Protein AF-X6LAT3-F1 (afdb_monomer_lite)

Organism: Reticulomyxa filosa (NCBI:txid46433)

Sequence (632 aa):
MKSYNSQQKDSECIKALQAISVKLNDHQLYLLVEHLLEKAKHRPTVYTYNALSEMSKDMWKRVIITVLKKEENQNKLMNKDSRSNFLKLFSNNVNEQKQKNSKEMELLAFGLFLVNPRIQLNCNDNITLDPLHELILYYYRQATEWGFLNLQSKWDHKNDNNIPYPQCANDKTYQKHYTVVHAAAQLGNLSQFKLVLQNNPHIGINDSYNEHRQTPLHLAVNNQHWDIARYCIEKGAYIDIREGAVNSLILRTPFENIIEYIMKHKKNKNSKEFLDATEIGKWILRQRIMYPIKRIEYAIDYTKNKLINENDITQIIDEEGYETLLEESAAFLLGVNQRYLKEILIRSNLLYWAASRNIICIKDENSRQKSFDRGWCLIPFLIFRIFLLFEICVNLRKEERHFIGLPKGTTFEQVYEKLVRELQVQLTTYWDYVTTEEFKHKCPDLFEDWSCNVVDRLMNLKPWCEVTLVVGHDGHCIYLSLCKTLDSILVRVDNRWMHTVPVNTPHPENELGLIQSYLVAYFNLNSPNLDKNKKWLKEYIKNATKLRDSDSNESMRHLYCSDNKSSFPREGNVLSIVKHWPYRPTQTNAASSYLRSNNVGYRIRLGDVIYTWVKNQEYKSFVFNKTNYNSH

Radius of gyration: 28.11 Å; chains: 1; bounding box: 60×82×74 Å

Foldseek 3Di:
DVVVVVVVVLVVVLVVLQVVLVVDDLVRLLVVLLVLLVCCVVPNDPSSLSSLLPDDLVSLVSNVLVLLVVVVVVCVVVPDDLVVVVVVVPDPPPPDDPPPDDPSLLSNLSSCVSNVRPHDDDPVSPGDPRSVVVSVVSNVVVCVVVPVDDPQVADDDDDDLADDQQPPDDPPVVLVLLVQLLVCLLVLPVVSNVVSCVVCVVDQQARRADPQRDGSLNNNLLNVSLVSNLVSLVSVHDQQAFTHDVPDPDTDTSLLSLLVQLLVCVVPCPDPSNVSSVVSNLSNLLSDAQQDLVLLVSLLVQLQSVQADPVRPGDPDDPVNSVSSLLSSLCRLLVHDSVVLVVLLQVCVVLLVVLVDFQVVVVVPPPDVVVNLQFDPVLSLLSLVLSLLSVVLSVLVNCVQNPPDDFPPDDSVLLNVLSSLLSSQSSRQNVLLVSCVSCLVRPLVSLLSNLLSLLVNLVPDDAQDWHWYFLAAPRFGWIWIWHHHPWKIWTAIWFDADSRDPPPDDDDADPVSAAFGRGQAMDTPPDPCNVVLSVVSSVLSSVSNSCRHPAQQSNLCSVQPDDPPDGHYYDDDDDPLRSPQGYDDRDNGCVSPPGRDDTSVSCSSSDVRSVVVSVVSSCVDVSNVPPPDDDD

pLDDT: mean 72.94, std 18.15, range [27.3, 96.94]

Secondary structure (DSSP, 8-state):
-HHHHHHHHHHHHHHHHHHHHTT--HHHHHHHHHHHHHHHHHS--HHHHHHHHTS-HHHHHHHHHHHHHHHHHHHHHTT--HHHHHHHTTS---S-------HHHHHHHHHHHHH---PPP-GGG---HHHHHHHHHHHHHHHHHTT---TTTT----S--SPPPTT-S--HHHHHHHHHHHHHHHHT-HHHHHHHHHH-TT--TTT---TT---HHHHHHHTT-HHHHHHHHHTT--SS-----TT-SS---HHHHHHHHHHHHTT-TTSHHHHHHHHHHHHHHHT--SPPHHHHHHHHHHHHHHTB-TTSPBP---HHHHHHHHHHHHHHHHT--HHHHHHHHHHHHHHHHHHHS-GGGGTT-TT-HHHHSSPP-HHHHHHHHHHHHHHHHHHHHHHTT--TTPPTT--HHHHHHHHHHHHHHHHHHHHHHHHHHHHHTT-GGGHHHHHHHHHHHHHHSPTTEEEEEE-PPTT---EEEEEE-SSEEEEEEE-S-GGGS-TT------TTSPPPP-EEEEEETT-TTHHHHHHHHHHHHHHHHHGGGS-HHHHHHHHH---TT-PPPB-SPPPGGGGGSPP----S-GGG-------HHHHHHH-HHHHHHHHHHHTTSHHHHT-SS---

Structure (mmCIF, N/CA/C/O backbone):
data_AF-X6LAT3-F1
#
_entry.id   AF-X6LAT3-F1
#
loop_
_atom_site.group_PDB
_atom_site.id
_atom_site.type_symbol
_atom_site.label_atom_id
_atom_site.label_alt_id
_atom_site.label_comp_id
_atom_site.label_asym_id
_atom_site.label_entity_id
_atom_site.label_seq_id
_atom_site.pdbx_PDB_ins_code
_atom_site.Cartn_x
_atom_site.Cartn_y
_atom_site.Cartn_z
_atom_site.occupancy
_atom_site.B_iso_or_equiv
_atom_site.auth_seq_id
_atom_site.auth_comp_id
_atom_site.auth_asym_id
_atom_site.auth_atom_id
_atom_site.pdbx_PDB_model_num
ATOM 1 N N . MET A 1 1 ? -9.234 -16.945 -37.452 1.00 36.19 1 MET A N 1
ATOM 2 C CA . MET A 1 1 ? -10.391 -17.875 -37.408 1.00 36.19 1 MET A CA 1
ATOM 3 C C . MET A 1 1 ? -10.070 -19.277 -36.874 1.00 36.19 1 MET A C 1
ATOM 5 O O . MET A 1 1 ? -10.918 -19.818 -36.184 1.00 36.19 1 MET A O 1
ATOM 9 N N . LYS A 1 2 ? -8.875 -19.866 -37.084 1.00 32.44 2 LYS A N 1
ATOM 10 C CA . LYS A 1 2 ? -8.537 -21.195 -36.512 1.00 32.44 2 LYS A CA 1
ATOM 11 C C . LYS A 1 2 ? -8.309 -21.229 -34.980 1.00 32.44 2 LYS A C 1
ATOM 13 O O . LYS A 1 2 ? -8.589 -22.261 -34.387 1.00 32.44 2 LYS A O 1
ATOM 18 N N . SER A 1 3 ? -7.872 -20.138 -34.329 1.00 37.31 3 SER A N 1
ATOM 19 C CA . SER A 1 3 ? -7.640 -20.114 -32.862 1.00 37.31 3 SER A CA 1
ATOM 20 C C . SER A 1 3 ? -8.900 -19.889 -32.014 1.00 37.31 3 SER A C 1
ATOM 22 O O . SER A 1 3 ? -8.947 -20.314 -30.865 1.00 37.31 3 SER A O 1
ATOM 24 N N . TYR A 1 4 ? -9.940 -19.266 -32.578 1.00 35.09 4 TYR A N 1
ATOM 25 C CA . TYR A 1 4 ? -11.207 -19.029 -31.871 1.00 35.09 4 TYR A CA 1
ATOM 26 C C . TYR A 1 4 ? -11.991 -20.344 -31.686 1.00 35.09 4 TYR A C 1
ATOM 28 O O . TYR A 1 4 ? -12.544 -20.602 -30.622 1.00 35.09 4 TYR A O 1
ATOM 36 N N . ASN A 1 5 ? -11.925 -21.239 -32.683 1.00 43.88 5 ASN A N 1
ATOM 37 C CA . ASN A 1 5 ? -12.540 -22.570 -32.626 1.00 43.88 5 ASN A CA 1
ATOM 38 C C . ASN A 1 5 ? -11.833 -23.549 -31.670 1.00 43.88 5 ASN A C 1
ATOM 40 O O . ASN A 1 5 ? -12.475 -24.492 -31.211 1.00 43.88 5 ASN A O 1
ATOM 44 N N . SER A 1 6 ? -10.538 -23.371 -31.370 1.00 51.16 6 SER A N 1
ATOM 45 C CA . SER A 1 6 ? -9.839 -24.245 -30.412 1.00 51.16 6 SER A CA 1
ATOM 46 C C . SER A 1 6 ? -10.169 -23.874 -28.967 1.00 51.16 6 SER A C 1
ATOM 48 O O . SER A 1 6 ? -10.479 -24.756 -28.179 1.00 51.16 6 SER A O 1
ATOM 50 N N . GLN A 1 7 ? -10.213 -22.576 -28.637 1.00 51.78 7 GLN A N 1
ATOM 51 C CA . GLN A 1 7 ? -10.561 -22.102 -27.290 1.00 51.78 7 GLN A CA 1
ATOM 52 C C . GLN A 1 7 ? -12.003 -22.452 -26.888 1.00 51.78 7 GLN A C 1
ATOM 54 O O . GLN A 1 7 ? -12.259 -22.782 -25.731 1.00 51.78 7 GLN A O 1
ATOM 59 N N . GLN A 1 8 ? -12.942 -22.423 -27.840 1.00 53.59 8 GLN A N 1
ATOM 60 C CA . GLN A 1 8 ? -14.337 -22.793 -27.588 1.00 53.59 8 GLN A CA 1
ATOM 61 C C . GLN A 1 8 ? -14.501 -24.307 -27.362 1.00 53.59 8 GLN A C 1
ATOM 63 O O . GLN A 1 8 ? -15.163 -24.708 -26.405 1.00 53.59 8 GLN A O 1
ATOM 68 N N . LYS A 1 9 ? -13.812 -25.143 -28.157 1.00 55.97 9 LYS A N 1
ATOM 69 C CA . LYS A 1 9 ? -13.747 -26.600 -27.937 1.00 55.97 9 LYS A CA 1
ATOM 70 C C . LYS A 1 9 ? -13.086 -26.965 -26.606 1.00 55.97 9 LYS A C 1
ATOM 72 O O . LYS A 1 9 ? -13.574 -27.849 -25.910 1.00 55.97 9 LYS A O 1
ATOM 77 N N . ASP A 1 10 ? -12.014 -26.271 -26.230 1.00 59.16 10 ASP A N 1
ATOM 78 C CA . ASP A 1 10 ? -11.326 -26.495 -24.955 1.00 59.16 10 ASP A CA 1
ATOM 79 C C . ASP A 1 10 ? -12.239 -26.161 -23.762 1.00 59.16 10 ASP A C 1
ATOM 81 O O . ASP A 1 10 ? -12.277 -26.916 -22.792 1.00 59.16 10 ASP A O 1
ATOM 85 N N . SER A 1 11 ? -13.039 -25.089 -23.851 1.00 61.94 11 SER A N 1
ATOM 86 C CA . SER A 1 11 ? -14.015 -24.711 -22.815 1.00 61.94 11 SER A CA 1
ATOM 87 C C . SER A 1 11 ? -15.140 -25.740 -22.645 1.00 61.94 11 SER A C 1
ATOM 89 O O . SER A 1 11 ? -15.498 -26.078 -21.515 1.00 61.94 11 SER A O 1
ATOM 91 N N . GLU A 1 12 ? -15.680 -26.279 -23.742 1.00 66.81 12 GLU A N 1
ATOM 92 C CA . GLU A 1 12 ? -16.704 -27.334 -23.698 1.00 66.81 12 GLU A CA 1
ATOM 93 C C . GLU A 1 12 ? -16.151 -28.645 -23.124 1.00 66.81 12 GLU A C 1
ATOM 95 O O . GLU A 1 12 ? -16.787 -29.267 -22.271 1.00 66.81 12 GLU A O 1
ATOM 100 N N . CYS A 1 13 ? -14.929 -29.022 -23.508 1.00 62.09 13 CYS A N 1
ATOM 101 C CA . CYS A 1 13 ? -14.237 -30.189 -22.965 1.00 62.09 13 CYS A CA 1
ATOM 102 C C . CYS A 1 13 ? -13.918 -30.048 -21.466 1.00 62.09 13 CYS A C 1
ATOM 104 O O . CYS A 1 13 ? -14.033 -31.030 -20.736 1.00 62.09 13 CYS A O 1
ATOM 106 N N . ILE A 1 14 ? -13.547 -28.854 -20.983 1.00 65.62 14 ILE A N 1
ATOM 107 C CA . ILE A 1 14 ? -13.309 -28.596 -19.549 1.00 65.62 14 ILE A CA 1
ATOM 108 C C . ILE A 1 14 ? -14.614 -28.718 -18.752 1.00 65.62 14 ILE A C 1
ATOM 110 O O . ILE A 1 14 ? -14.633 -29.375 -17.712 1.00 65.62 14 ILE A O 1
ATOM 114 N N . LYS A 1 15 ? -15.727 -28.172 -19.263 1.00 70.94 15 LYS A N 1
ATOM 115 C CA . LYS A 1 15 ? -17.050 -28.311 -18.626 1.00 70.94 15 LYS A CA 1
ATOM 116 C C . LYS A 1 15 ? -17.519 -29.766 -18.582 1.00 70.94 15 LYS A C 1
ATOM 118 O O . LYS A 1 15 ? -18.046 -30.213 -17.564 1.00 70.94 15 LYS A O 1
ATOM 123 N N . ALA A 1 16 ? -17.300 -30.520 -19.660 1.00 70.31 16 ALA A N 1
ATOM 124 C CA . ALA A 1 16 ? -17.594 -31.950 -19.701 1.00 70.31 16 ALA A CA 1
ATOM 125 C C . ALA A 1 16 ? -16.733 -32.733 -18.695 1.00 70.31 16 ALA A C 1
ATOM 127 O O . ALA A 1 16 ? -17.259 -33.558 -17.949 1.00 70.31 16 ALA A O 1
ATOM 128 N N . LEU A 1 17 ? -15.432 -32.429 -18.613 1.00 68.38 17 LEU A N 1
ATOM 129 C CA . LEU A 1 17 ? -14.529 -33.016 -17.622 1.00 68.38 17 LEU A CA 1
ATOM 130 C C . LEU A 1 17 ? -14.973 -32.711 -16.189 1.00 68.38 17 LEU A C 1
ATOM 132 O O . LEU A 1 17 ? -15.022 -33.635 -15.384 1.00 68.38 17 LEU A O 1
ATOM 136 N N . GLN A 1 18 ? -15.353 -31.473 -15.864 1.00 68.31 18 GLN A N 1
ATOM 137 C CA . GLN A 1 18 ? -15.886 -31.120 -14.540 1.00 68.31 18 GLN A CA 1
ATOM 138 C C . GLN A 1 18 ? -17.151 -31.926 -14.208 1.00 68.31 18 GLN A C 1
ATOM 140 O O . GLN A 1 18 ? -17.238 -32.525 -13.136 1.00 68.31 18 GLN A O 1
ATOM 145 N N . ALA A 1 19 ? -18.104 -32.003 -15.143 1.00 73.31 19 ALA A N 1
ATOM 146 C CA . ALA A 1 19 ? -19.360 -32.728 -14.949 1.00 73.31 19 ALA A CA 1
ATOM 147 C C . ALA A 1 19 ? -19.156 -34.238 -14.735 1.00 73.31 19 ALA A C 1
ATOM 149 O O . ALA A 1 19 ? -19.866 -34.857 -13.939 1.00 73.31 19 ALA A O 1
ATOM 150 N N . ILE A 1 20 ? -18.180 -34.833 -15.429 1.00 72.62 20 ILE A N 1
ATOM 151 C CA . ILE A 1 20 ? -17.817 -36.245 -15.270 1.00 72.62 20 ILE A CA 1
ATOM 152 C C . ILE A 1 20 ? -17.064 -36.452 -13.953 1.00 72.62 20 ILE A C 1
ATOM 154 O O . ILE A 1 20 ? -17.378 -37.386 -13.220 1.00 72.62 20 ILE A O 1
ATOM 158 N N . SER A 1 21 ? -16.131 -35.561 -13.610 1.00 67.88 21 SER A N 1
ATOM 159 C CA . SER A 1 21 ? -15.237 -35.723 -12.458 1.00 67.88 21 SER A CA 1
ATOM 160 C C . SER A 1 21 ? -15.960 -35.709 -11.108 1.00 67.88 21 SER A C 1
ATOM 162 O O . SER A 1 21 ? -15.522 -36.379 -10.178 1.00 67.88 21 SER A O 1
ATOM 164 N N . VAL A 1 22 ? -17.101 -35.017 -11.004 1.00 73.94 22 VAL A N 1
ATOM 165 C CA . VAL A 1 22 ? -17.964 -35.048 -9.805 1.00 73.94 22 VAL A CA 1
ATOM 166 C C . VAL A 1 22 ? -18.598 -36.431 -9.586 1.00 73.94 22 VAL A C 1
ATOM 168 O O . VAL A 1 22 ? -18.892 -36.797 -8.451 1.00 73.94 22 VAL A O 1
ATOM 171 N N . LYS A 1 23 ? -18.783 -37.225 -10.651 1.00 80.25 23 LYS A N 1
ATOM 172 C CA . LYS A 1 23 ? -19.364 -38.578 -10.593 1.00 80.25 23 LYS A CA 1
ATOM 173 C C . LYS A 1 23 ? -18.320 -39.686 -10.415 1.00 80.25 23 LYS A C 1
ATOM 175 O O . LYS A 1 23 ? -18.700 -40.845 -10.266 1.00 80.25 23 LYS A O 1
ATOM 180 N N . LEU A 1 24 ? -17.028 -39.355 -10.455 1.00 83.19 24 LEU A N 1
ATOM 181 C CA . LEU A 1 24 ? -15.949 -40.330 -10.303 1.00 83.19 24 LEU A CA 1
ATOM 182 C C . LEU A 1 24 ? -15.750 -40.702 -8.831 1.00 83.19 24 LEU A C 1
ATOM 184 O O . LEU A 1 24 ? -15.778 -39.845 -7.941 1.00 83.19 24 LEU A O 1
ATOM 188 N N . ASN A 1 25 ? -15.491 -41.985 -8.575 1.00 88.81 25 ASN A N 1
ATOM 189 C CA . ASN A 1 25 ? -14.998 -42.424 -7.270 1.00 88.81 25 ASN A CA 1
ATOM 190 C C . ASN A 1 25 ? -13.530 -41.990 -7.060 1.00 88.81 25 ASN A C 1
ATOM 192 O O . ASN A 1 25 ? -12.867 -41.550 -7.998 1.00 88.81 25 ASN A O 1
ATOM 196 N N . ASP A 1 26 ? -13.019 -42.098 -5.830 1.00 86.88 26 ASP A N 1
ATOM 197 C CA . ASP A 1 26 ? -11.680 -41.600 -5.460 1.00 86.88 26 ASP A CA 1
ATOM 198 C C . ASP A 1 26 ? -10.560 -42.188 -6.330 1.00 86.88 26 ASP A C 1
ATOM 200 O O . ASP A 1 26 ? -9.655 -41.472 -6.758 1.00 86.88 26 ASP A O 1
ATOM 204 N N . HIS A 1 27 ? -10.659 -43.478 -6.658 1.00 85.06 27 HIS A N 1
ATOM 205 C CA . HIS A 1 27 ? -9.678 -44.172 -7.486 1.00 85.06 27 HIS A CA 1
ATOM 206 C C . HIS A 1 27 ? -9.711 -43.697 -8.946 1.00 85.06 27 HIS A C 1
ATOM 208 O O . HIS A 1 27 ? -8.670 -43.394 -9.525 1.00 85.06 27 HIS A O 1
ATOM 214 N N . GLN A 1 28 ? -10.904 -43.576 -9.532 1.00 86.00 28 GLN A N 1
ATOM 215 C CA . GLN A 1 28 ? -11.092 -43.061 -10.891 1.00 86.00 28 GLN A CA 1
ATOM 216 C C . GLN A 1 28 ? -10.656 -41.596 -11.013 1.00 86.00 28 GLN A C 1
ATOM 218 O O . GLN A 1 28 ? -10.061 -41.207 -12.017 1.00 86.00 28 GLN A O 1
ATOM 223 N N . LEU A 1 29 ? -10.937 -40.791 -9.986 1.00 86.81 29 LEU A N 1
ATOM 224 C CA . LEU A 1 29 ? -10.532 -39.393 -9.923 1.00 86.81 29 LEU A CA 1
ATOM 225 C C . LEU A 1 29 ? -9.005 -39.259 -9.847 1.00 86.81 29 LEU A C 1
ATOM 227 O O . LEU A 1 29 ? -8.433 -38.447 -10.569 1.00 86.81 29 LEU A O 1
ATOM 231 N N . TYR A 1 30 ? -8.343 -40.080 -9.028 1.00 88.31 30 TYR A N 1
ATOM 232 C CA . TYR A 1 30 ? -6.882 -40.144 -8.970 1.00 88.31 30 TYR A CA 1
ATOM 233 C C . TYR A 1 30 ? -6.266 -40.487 -10.336 1.00 88.31 30 TYR A C 1
ATOM 235 O O . TYR A 1 30 ? -5.399 -39.746 -10.789 1.00 88.31 30 TYR A O 1
ATOM 243 N N . LEU A 1 31 ? -6.749 -41.528 -11.027 1.00 86.88 31 LEU A N 1
ATOM 244 C CA . LEU A 1 31 ? -6.220 -41.921 -12.345 1.00 86.88 31 LEU A CA 1
ATOM 245 C C . LEU A 1 31 ? -6.376 -40.813 -13.399 1.00 86.88 31 LEU A C 1
ATOM 247 O O . LEU A 1 31 ? -5.481 -40.589 -14.214 1.00 86.88 31 LEU A O 1
ATOM 251 N N . LEU A 1 32 ? -7.504 -40.093 -13.378 1.00 85.81 32 LEU A N 1
ATOM 252 C CA . LEU A 1 32 ? -7.726 -38.951 -14.265 1.00 85.81 32 LEU A CA 1
ATOM 253 C C . LEU A 1 32 ? -6.700 -37.838 -14.009 1.00 85.81 32 LEU A C 1
ATOM 255 O O . LEU A 1 32 ? -6.126 -37.292 -14.951 1.00 85.81 32 LEU A O 1
ATOM 259 N N . VAL A 1 33 ? -6.470 -37.503 -12.739 1.00 86.00 33 VAL A N 1
ATOM 260 C CA . VAL A 1 33 ? -5.539 -36.440 -12.341 1.00 86.00 33 VAL A CA 1
ATOM 261 C C . VAL A 1 33 ? -4.100 -36.830 -12.630 1.00 86.00 33 VAL A C 1
ATOM 263 O O . VAL A 1 33 ? -3.365 -36.028 -13.193 1.00 86.00 33 VAL A O 1
ATOM 266 N N . GLU A 1 34 ? -3.713 -38.066 -12.331 1.00 86.62 34 GLU A N 1
ATOM 267 C CA . GLU A 1 34 ? -2.402 -38.613 -12.673 1.00 86.62 34 GLU A CA 1
ATOM 268 C C . GLU A 1 34 ? -2.128 -38.486 -14.178 1.00 86.62 34 GLU A C 1
ATOM 270 O O . GLU A 1 34 ? -1.113 -37.911 -14.567 1.00 86.62 34 GLU A O 1
ATOM 275 N N . HIS A 1 35 ? -3.073 -38.896 -15.030 1.00 85.06 35 HIS A N 1
ATOM 276 C CA . HIS A 1 35 ? -2.936 -38.771 -16.482 1.00 85.06 35 HIS A CA 1
ATOM 277 C C . HIS A 1 35 ? -2.796 -37.310 -16.949 1.00 85.06 35 HIS A C 1
ATOM 279 O O . HIS A 1 35 ? -1.979 -36.996 -17.820 1.00 85.06 35 HIS A O 1
ATOM 285 N N . LEU A 1 36 ? -3.581 -36.393 -16.372 1.00 83.25 36 LEU A N 1
ATOM 286 C CA . LEU A 1 36 ? -3.487 -34.962 -16.677 1.00 83.25 36 LEU A CA 1
ATOM 287 C C . LEU A 1 36 ? -2.140 -34.371 -16.240 1.00 83.25 36 LEU A C 1
ATOM 289 O O . LEU A 1 36 ? -1.570 -33.560 -16.973 1.00 83.25 36 LEU A O 1
ATOM 293 N N . LEU A 1 37 ? -1.619 -34.790 -15.085 1.00 83.06 37 LEU A N 1
ATOM 294 C CA . LEU A 1 37 ? -0.334 -34.347 -14.548 1.00 83.06 37 LEU A CA 1
ATOM 295 C C . LEU A 1 37 ? 0.846 -34.897 -15.352 1.00 83.06 37 LEU A C 1
ATOM 297 O O . LEU A 1 37 ? 1.751 -34.134 -15.681 1.00 83.06 37 LEU A O 1
ATOM 301 N N . GLU A 1 38 ? 0.815 -36.168 -15.761 1.00 82.25 38 GLU A N 1
ATOM 302 C CA . GLU A 1 38 ? 1.817 -36.738 -16.672 1.00 82.25 38 GLU A CA 1
ATOM 303 C C . GLU A 1 38 ? 1.851 -35.982 -18.002 1.00 82.25 38 GLU A C 1
ATOM 305 O O . GLU A 1 38 ? 2.916 -35.603 -18.500 1.00 82.25 38 GLU A O 1
ATOM 310 N N . LYS A 1 39 ? 0.673 -35.692 -18.564 1.00 79.06 39 LYS A N 1
ATOM 311 C CA . LYS A 1 39 ? 0.563 -34.922 -19.803 1.00 79.06 39 LYS A CA 1
ATOM 312 C C . LYS A 1 39 ? 1.093 -33.499 -19.630 1.00 79.06 39 LYS A C 1
ATOM 314 O O . LYS A 1 39 ? 1.826 -33.027 -20.497 1.00 79.06 39 LYS A O 1
ATOM 319 N N . ALA A 1 40 ? 0.776 -32.841 -18.515 1.00 74.06 40 ALA A N 1
ATOM 320 C CA . ALA A 1 40 ? 1.278 -31.509 -18.191 1.00 74.06 40 ALA A CA 1
ATOM 321 C C . ALA A 1 40 ? 2.806 -31.486 -18.001 1.00 74.06 40 ALA A C 1
ATOM 323 O O . ALA A 1 40 ? 3.450 -30.541 -18.454 1.00 74.06 40 ALA A O 1
ATOM 324 N N . LYS A 1 41 ? 3.388 -32.537 -17.408 1.00 69.19 41 LYS A N 1
ATOM 325 C CA . LYS A 1 41 ? 4.838 -32.678 -17.207 1.00 69.19 41 LYS A CA 1
ATOM 326 C C . LYS A 1 41 ? 5.599 -32.885 -18.524 1.00 69.19 41 LYS A C 1
ATOM 328 O O . LYS A 1 41 ? 6.691 -32.350 -18.681 1.00 69.19 41 LYS A O 1
ATOM 333 N N . HIS A 1 42 ? 5.031 -33.616 -19.488 1.00 70.94 42 HIS A N 1
ATOM 334 C CA . HIS A 1 42 ? 5.683 -33.888 -20.781 1.00 70.94 42 HIS A CA 1
ATOM 335 C C . HIS A 1 42 ? 5.401 -32.844 -21.875 1.00 70.94 42 HIS A C 1
ATOM 337 O O . HIS A 1 42 ? 6.261 -32.587 -22.718 1.00 70.94 42 HIS A O 1
ATOM 343 N N . ARG A 1 43 ? 4.199 -32.255 -21.904 1.00 67.12 43 ARG A N 1
ATOM 344 C CA . ARG A 1 43 ? 3.785 -31.217 -22.864 1.00 67.12 43 ARG A CA 1
ATOM 345 C C . ARG A 1 43 ? 2.765 -30.278 -22.202 1.00 67.12 43 ARG A C 1
ATOM 347 O O . ARG A 1 43 ? 1.560 -30.529 -22.299 1.00 67.12 43 ARG A O 1
ATOM 354 N N . PRO A 1 44 ? 3.208 -29.181 -21.566 1.00 61.53 44 PRO A N 1
ATOM 355 C CA . PRO A 1 44 ? 2.294 -28.236 -20.943 1.00 61.53 44 PRO A CA 1
ATOM 356 C C . PRO A 1 44 ? 1.449 -27.549 -22.021 1.00 61.53 44 PRO A C 1
ATOM 358 O O . PRO A 1 44 ? 1.948 -26.793 -22.852 1.00 61.53 44 PRO A O 1
ATOM 361 N N . THR A 1 45 ? 0.149 -27.833 -22.022 1.00 69.00 45 THR A N 1
ATOM 362 C CA . THR A 1 45 ? -0.831 -27.141 -22.867 1.00 69.00 45 THR A CA 1
ATOM 363 C C . THR A 1 45 ? -1.736 -26.273 -22.003 1.00 69.00 45 THR A C 1
ATOM 365 O O . THR A 1 45 ? -2.003 -26.597 -20.843 1.00 69.00 45 THR A O 1
ATOM 368 N N . VAL A 1 46 ? -2.257 -25.185 -22.576 1.00 63.22 46 VAL A N 1
ATOM 369 C CA . VAL A 1 46 ? -3.246 -24.320 -21.904 1.00 63.22 46 VAL A CA 1
ATOM 370 C C . VAL A 1 46 ? -4.453 -25.143 -21.429 1.00 63.22 46 VAL A C 1
ATOM 372 O O . VAL A 1 46 ? -4.937 -24.947 -20.320 1.00 63.22 46 VAL A O 1
ATOM 375 N N . TYR A 1 47 ? -4.871 -26.138 -22.219 1.00 69.69 47 TYR A N 1
ATOM 376 C CA . TYR A 1 47 ? -5.941 -27.072 -21.871 1.00 69.69 47 TYR A CA 1
ATOM 377 C C . TYR A 1 47 ? -5.652 -27.879 -20.594 1.00 69.69 47 TYR A C 1
ATOM 379 O O . TYR A 1 47 ? -6.492 -27.923 -19.700 1.00 69.69 47 TYR A O 1
ATOM 387 N N . THR A 1 48 ? -4.466 -28.490 -20.474 1.00 70.00 48 THR A N 1
ATOM 388 C CA . THR A 1 48 ? -4.107 -29.309 -19.299 1.00 70.00 48 THR A CA 1
ATOM 389 C C . THR A 1 48 ? -4.022 -28.483 -18.018 1.00 70.00 48 THR A C 1
ATOM 391 O O . THR A 1 48 ? -4.476 -28.942 -16.975 1.00 70.00 48 THR A O 1
ATOM 394 N N . TYR A 1 49 ? -3.496 -27.256 -18.097 1.00 71.00 49 TYR A N 1
ATOM 395 C CA . TYR A 1 49 ? -3.449 -26.347 -16.949 1.00 71.00 49 TYR A CA 1
ATOM 396 C C . TYR A 1 49 ? -4.854 -25.915 -16.518 1.00 71.00 49 TYR A C 1
ATOM 398 O O . TYR A 1 49 ? -5.206 -26.043 -15.347 1.00 71.00 49 TYR A O 1
ATOM 406 N N . ASN A 1 50 ? -5.681 -25.472 -17.471 1.00 71.50 50 ASN A N 1
ATOM 407 C CA . ASN A 1 50 ? -7.043 -25.034 -17.181 1.00 71.50 50 ASN A CA 1
ATOM 408 C C . ASN A 1 50 ? -7.886 -26.176 -16.599 1.00 71.50 50 ASN A C 1
ATOM 410 O O . ASN A 1 50 ? -8.587 -25.964 -15.620 1.00 71.50 50 ASN A O 1
ATOM 414 N N . ALA A 1 51 ? -7.775 -27.395 -17.137 1.00 74.94 51 ALA A N 1
ATOM 415 C CA . ALA A 1 51 ? -8.490 -28.556 -16.610 1.00 74.94 51 ALA A CA 1
ATOM 416 C C . ALA A 1 51 ? -8.123 -28.868 -15.146 1.00 74.94 51 ALA A C 1
ATOM 418 O O . ALA A 1 51 ? -9.010 -29.171 -14.353 1.00 74.94 51 ALA A O 1
ATOM 419 N N . LEU A 1 52 ? -6.840 -28.762 -14.777 1.00 78.81 52 LEU A N 1
ATOM 420 C CA . LEU A 1 52 ? -6.360 -28.998 -13.409 1.00 78.81 52 LEU A CA 1
ATOM 421 C C . LEU A 1 52 ? -6.712 -27.844 -12.450 1.00 78.81 52 LEU A C 1
ATOM 423 O O . LEU A 1 52 ? -7.042 -28.086 -11.288 1.00 78.81 52 LEU A O 1
ATOM 427 N N . SER A 1 53 ? -6.667 -26.594 -12.926 1.00 77.12 53 SER A N 1
ATOM 428 C CA . SER A 1 53 ? -7.000 -25.398 -12.134 1.00 77.12 53 SER A CA 1
ATOM 429 C C . SER A 1 53 ? -8.492 -25.267 -11.826 1.00 77.12 53 SER A C 1
ATOM 431 O O . SER A 1 53 ? -8.865 -24.659 -10.826 1.00 77.12 53 SER A O 1
ATOM 433 N N . GLU A 1 54 ? -9.340 -25.826 -12.681 1.00 75.75 54 GLU A N 1
ATOM 434 C CA . GLU A 1 54 ? -10.800 -25.799 -12.569 1.00 75.75 54 GLU A CA 1
ATOM 435 C C . GLU A 1 54 ? -11.368 -26.939 -11.698 1.00 75.75 54 GLU A C 1
ATOM 437 O O . GLU A 1 54 ? -12.584 -27.063 -11.522 1.00 75.75 54 GLU A O 1
ATOM 442 N N . MET A 1 55 ? -10.500 -27.786 -11.139 1.00 80.62 55 MET A N 1
ATOM 443 C CA . MET A 1 55 ? -10.881 -28.814 -10.173 1.00 80.62 55 MET A CA 1
ATOM 444 C C . MET A 1 55 ? -11.199 -28.213 -8.802 1.00 80.62 55 MET A C 1
ATOM 446 O O . MET A 1 55 ? -10.500 -27.333 -8.298 1.00 80.62 55 MET A O 1
ATOM 450 N N . SER A 1 56 ? -12.229 -28.744 -8.141 1.00 80.56 56 SER A N 1
ATOM 451 C CA . SER A 1 56 ? -12.609 -28.271 -6.810 1.00 80.56 56 SER A CA 1
ATOM 452 C C . SER A 1 56 ? -11.571 -28.657 -5.745 1.00 80.56 56 SER A C 1
ATOM 454 O O . SER A 1 56 ? -10.844 -29.646 -5.868 1.00 80.56 56 SER A O 1
ATOM 456 N N . LYS A 1 57 ? -11.534 -27.898 -4.641 1.00 80.06 57 LYS A N 1
ATOM 457 C CA . LYS A 1 57 ? -10.680 -28.217 -3.483 1.00 80.06 57 LYS A CA 1
ATOM 458 C C . LYS A 1 57 ? -10.970 -29.603 -2.903 1.00 80.06 57 LYS A C 1
ATOM 460 O O . LYS A 1 57 ? -10.048 -30.263 -2.439 1.00 80.06 57 LYS A O 1
ATOM 465 N N . ASP A 1 58 ? -12.233 -30.028 -2.937 1.00 81.38 58 ASP A N 1
ATOM 466 C CA . ASP A 1 58 ? -12.658 -31.356 -2.488 1.00 81.38 58 ASP A CA 1
ATOM 467 C C . ASP A 1 58 ? -12.070 -32.462 -3.374 1.00 81.38 58 ASP A C 1
ATOM 469 O O . ASP A 1 58 ? -11.492 -33.422 -2.871 1.00 81.38 58 ASP A O 1
ATOM 473 N N . MET A 1 59 ? -12.103 -32.277 -4.696 1.00 82.38 59 MET A N 1
ATOM 474 C CA . MET A 1 59 ? -11.512 -33.226 -5.641 1.00 82.38 59 MET A CA 1
ATOM 475 C C . MET A 1 59 ? -10.006 -33.377 -5.418 1.00 82.38 59 MET A C 1
ATOM 477 O O . MET A 1 59 ? -9.504 -34.496 -5.340 1.00 82.38 59 MET A O 1
ATOM 481 N N . TRP A 1 60 ? -9.289 -32.264 -5.246 1.00 85.25 60 TRP A N 1
ATOM 482 C CA . TRP A 1 60 ? -7.868 -32.318 -4.913 1.00 85.25 60 TRP A CA 1
ATOM 483 C C . TRP A 1 60 ? -7.606 -32.973 -3.553 1.00 85.25 60 TRP A C 1
ATOM 485 O O . TRP A 1 60 ? -6.682 -33.775 -3.434 1.00 85.25 60 TRP A O 1
ATOM 495 N N . LYS A 1 61 ? -8.430 -32.688 -2.536 1.00 84.12 61 LYS A N 1
ATOM 496 C CA . LYS A 1 61 ? -8.328 -33.331 -1.220 1.00 84.12 61 LYS A CA 1
ATOM 497 C C . LYS A 1 61 ? -8.469 -34.855 -1.336 1.00 84.12 61 LYS A C 1
ATOM 499 O O . LYS A 1 61 ? -7.645 -35.582 -0.785 1.00 84.12 61 LYS A O 1
ATOM 504 N N . ARG A 1 62 ? -9.461 -35.337 -2.092 1.00 86.19 62 ARG A N 1
ATOM 505 C CA . ARG A 1 62 ? -9.696 -36.771 -2.348 1.00 86.19 62 ARG A CA 1
ATOM 506 C C . ARG A 1 62 ? -8.503 -37.433 -3.043 1.00 86.19 62 ARG A C 1
ATOM 508 O O . ARG A 1 62 ? -8.083 -38.515 -2.634 1.00 86.19 62 ARG A O 1
ATOM 515 N N . VAL A 1 63 ? -7.908 -36.767 -4.034 1.00 86.31 63 VAL A N 1
ATOM 516 C CA . VAL A 1 63 ? -6.711 -37.257 -4.743 1.00 86.31 63 VAL A CA 1
ATOM 517 C C . VAL A 1 63 ? -5.514 -37.366 -3.799 1.00 86.31 63 VAL A C 1
ATOM 519 O O . VAL A 1 63 ? -4.881 -38.417 -3.750 1.00 86.31 63 VAL A O 1
ATOM 522 N N . ILE A 1 64 ? -5.243 -36.327 -3.001 1.00 84.69 64 ILE A N 1
ATOM 523 C CA . ILE A 1 64 ? -4.142 -36.330 -2.025 1.00 84.69 64 ILE A CA 1
ATOM 524 C C . ILE A 1 64 ? -4.314 -37.481 -1.035 1.00 84.69 64 ILE A C 1
ATOM 526 O O . ILE A 1 64 ? -3.401 -38.282 -0.868 1.00 84.69 64 ILE A O 1
ATOM 530 N N . ILE A 1 65 ? -5.497 -37.617 -0.426 1.00 82.38 65 ILE A N 1
ATOM 531 C CA . ILE A 1 65 ? -5.778 -38.697 0.532 1.00 82.38 65 ILE A CA 1
ATOM 532 C C . ILE A 1 65 ? -5.568 -40.073 -0.114 1.00 82.38 65 ILE A C 1
ATOM 534 O O . ILE A 1 65 ? -5.005 -40.968 0.515 1.00 82.38 65 ILE A O 1
ATOM 538 N N . THR A 1 66 ? -5.991 -40.244 -1.369 1.00 85.06 66 THR A N 1
ATOM 539 C CA . THR A 1 66 ? -5.842 -41.509 -2.106 1.00 85.06 66 THR A CA 1
ATOM 540 C C . THR A 1 66 ? -4.373 -41.877 -2.305 1.00 85.06 66 THR A C 1
ATOM 542 O O . THR A 1 66 ? -3.990 -43.017 -2.038 1.00 85.06 66 THR A O 1
ATOM 545 N N . VAL A 1 67 ? -3.538 -40.916 -2.714 1.00 82.88 67 VAL A N 1
ATOM 546 C CA . VAL A 1 67 ? -2.092 -41.122 -2.896 1.00 82.88 67 VAL A CA 1
ATOM 547 C C . VAL A 1 67 ? -1.408 -41.416 -1.559 1.00 82.88 67 VAL A C 1
ATOM 549 O O . VAL A 1 67 ? -0.674 -42.397 -1.454 1.00 82.88 67 VAL A O 1
ATOM 552 N N . LEU A 1 68 ? -1.710 -40.644 -0.509 1.00 81.19 68 LEU A N 1
ATOM 553 C CA . LEU A 1 68 ? -1.106 -40.832 0.815 1.00 81.19 68 LEU A CA 1
ATOM 554 C C . LEU A 1 68 ? -1.436 -42.208 1.418 1.00 81.19 68 LEU A C 1
ATOM 556 O O . LEU A 1 68 ? -0.555 -42.869 1.965 1.00 81.19 68 LEU A O 1
ATOM 560 N N . LYS A 1 69 ? -2.679 -42.688 1.270 1.00 80.56 69 LYS A N 1
ATOM 561 C CA . LYS A 1 69 ? -3.079 -44.031 1.730 1.00 80.56 69 LYS A CA 1
ATOM 562 C C . LYS A 1 69 ? -2.391 -45.153 0.951 1.00 80.56 69 LYS A C 1
ATOM 564 O O . LYS A 1 69 ? -2.074 -46.194 1.526 1.00 80.56 69 LYS A O 1
ATOM 569 N N . LYS A 1 70 ? -2.169 -44.963 -0.354 1.00 78.81 70 LYS A N 1
ATOM 570 C CA . LYS A 1 70 ? -1.447 -45.925 -1.201 1.00 78.81 70 LYS A CA 1
ATOM 571 C C . LYS A 1 70 ? 0.000 -46.081 -0.721 1.00 78.81 70 LYS A C 1
ATOM 573 O O . LYS A 1 70 ? 0.457 -47.211 -0.568 1.00 78.81 70 LYS A O 1
ATOM 578 N N . GLU A 1 71 ? 0.666 -44.973 -0.407 1.00 73.31 71 GLU A N 1
ATOM 579 C CA . GLU A 1 71 ? 2.036 -44.952 0.127 1.00 73.31 71 GLU A CA 1
ATOM 580 C C . GLU A 1 71 ? 2.133 -45.547 1.533 1.00 73.31 71 GLU A C 1
ATOM 582 O O . GLU A 1 71 ? 3.016 -46.357 1.808 1.00 73.31 71 GLU A O 1
ATOM 587 N N . GLU A 1 72 ? 1.176 -45.244 2.413 1.00 71.56 72 GLU A N 1
ATOM 588 C CA . GLU A 1 72 ? 1.130 -45.844 3.750 1.00 71.56 72 GLU A CA 1
ATOM 589 C C . GLU A 1 72 ? 1.046 -47.380 3.684 1.00 71.56 72 GLU A C 1
ATOM 591 O O . GLU A 1 72 ? 1.754 -48.087 4.406 1.00 71.56 72 GLU A O 1
ATOM 596 N N . ASN A 1 73 ? 0.224 -47.912 2.775 1.00 71.31 73 ASN A N 1
ATOM 597 C CA . ASN A 1 73 ? 0.099 -49.355 2.567 1.00 71.31 73 ASN A CA 1
ATOM 598 C C . ASN A 1 73 ? 1.378 -49.977 1.984 1.00 71.31 73 ASN A C 1
ATOM 600 O O . ASN A 1 73 ? 1.753 -51.081 2.382 1.00 71.31 73 ASN A O 1
ATOM 604 N N . GLN A 1 74 ? 2.073 -49.278 1.080 1.00 66.31 74 GLN A N 1
ATOM 605 C CA . GLN A 1 74 ? 3.356 -49.739 0.540 1.00 66.31 74 GLN A CA 1
ATOM 606 C C . GLN A 1 74 ? 4.459 -49.751 1.607 1.00 66.31 74 GLN A C 1
ATOM 608 O O . GLN A 1 74 ? 5.219 -50.717 1.694 1.00 66.31 74 GLN A O 1
ATOM 613 N N . ASN A 1 75 ? 4.522 -48.726 2.460 1.00 65.12 75 ASN A N 1
ATOM 614 C CA . ASN A 1 75 ? 5.506 -48.639 3.539 1.00 65.12 75 ASN A CA 1
ATOM 615 C C . ASN A 1 75 ? 5.284 -49.710 4.620 1.00 65.12 75 ASN A C 1
ATOM 617 O O . ASN A 1 75 ? 6.258 -50.307 5.083 1.00 65.12 75 ASN A O 1
ATOM 621 N N . LYS A 1 76 ? 4.022 -50.041 4.941 1.00 65.50 76 LYS A N 1
ATOM 622 C CA . LYS A 1 76 ? 3.671 -51.170 5.825 1.00 65.50 76 LYS A CA 1
ATOM 623 C C . LYS A 1 76 ? 4.104 -52.525 5.257 1.00 65.50 76 LYS A C 1
ATOM 625 O O . LYS A 1 76 ? 4.619 -53.350 6.003 1.00 65.50 76 LYS A O 1
ATOM 630 N N . LEU A 1 77 ? 3.950 -52.750 3.948 1.00 59.69 77 LEU A N 1
ATOM 631 C CA . LEU A 1 77 ? 4.385 -53.996 3.296 1.00 59.69 77 LEU A CA 1
ATOM 632 C C . LEU A 1 77 ? 5.912 -54.191 3.314 1.00 59.69 77 LEU A C 1
ATOM 634 O O . LEU A 1 77 ? 6.391 -55.319 3.255 1.00 59.69 77 LEU A O 1
ATOM 638 N N . MET A 1 78 ? 6.671 -53.095 3.368 1.00 54.16 78 MET A N 1
ATOM 639 C CA . MET A 1 78 ? 8.132 -53.091 3.234 1.00 54.16 78 MET A CA 1
ATOM 640 C C . MET A 1 78 ? 8.882 -53.159 4.576 1.00 54.16 78 MET A C 1
ATOM 642 O O . MET A 1 78 ? 10.111 -53.131 4.562 1.00 54.16 78 MET A O 1
ATOM 646 N N . ASN A 1 79 ? 8.176 -53.241 5.714 1.00 50.47 79 ASN A N 1
ATOM 647 C CA . ASN A 1 79 ? 8.746 -53.356 7.067 1.00 50.47 79 ASN A CA 1
ATOM 648 C C . ASN A 1 79 ? 9.868 -52.328 7.357 1.00 50.47 79 ASN A C 1
ATOM 650 O O . ASN A 1 79 ? 10.903 -52.648 7.942 1.00 50.47 79 ASN A O 1
ATOM 654 N N . LYS A 1 80 ? 9.701 -51.087 6.879 1.00 54.50 80 LYS A N 1
ATOM 655 C CA . LYS A 1 80 ? 10.699 -50.018 7.028 1.00 54.50 80 LYS A CA 1
ATOM 656 C C . LYS A 1 80 ? 10.509 -49.287 8.357 1.00 54.50 80 LYS A C 1
ATOM 658 O O . LYS A 1 80 ? 9.453 -48.709 8.588 1.00 54.50 80 LYS A O 1
ATOM 663 N N . ASP A 1 81 ? 11.560 -49.222 9.171 1.00 48.78 81 ASP A N 1
ATOM 664 C CA . ASP A 1 81 ? 11.616 -48.322 10.327 1.00 48.78 81 ASP A CA 1
ATOM 665 C C . ASP A 1 81 ? 11.741 -46.860 9.856 1.00 48.78 81 ASP A C 1
ATOM 667 O O . ASP A 1 81 ? 12.818 -46.407 9.450 1.00 48.78 81 ASP A O 1
ATOM 671 N N . SER A 1 82 ? 10.648 -46.092 9.933 1.00 47.97 82 SER A N 1
ATOM 672 C CA . SER A 1 82 ? 10.574 -44.683 9.501 1.00 47.97 82 SER A CA 1
ATOM 673 C C . SER A 1 82 ? 11.634 -43.800 10.179 1.00 47.97 82 SER A C 1
ATOM 675 O O . SER A 1 82 ? 12.171 -42.862 9.588 1.00 47.97 82 SER A O 1
ATOM 677 N N . ARG A 1 83 ? 11.993 -44.137 11.424 1.00 37.53 83 ARG A N 1
ATOM 678 C CA . ARG A 1 83 ? 12.926 -43.373 12.265 1.00 37.53 83 ARG A CA 1
ATOM 679 C C . ARG A 1 83 ? 14.387 -43.488 11.804 1.00 37.53 83 ARG A C 1
ATOM 681 O O . ARG A 1 83 ? 15.171 -42.571 12.035 1.00 37.53 83 ARG A O 1
ATOM 688 N N . SER A 1 84 ? 14.746 -44.576 11.111 1.00 40.19 84 SER A N 1
ATOM 689 C CA . SER A 1 84 ? 16.110 -44.825 10.620 1.00 40.19 84 SER A CA 1
ATOM 690 C C . SER A 1 84 ? 16.487 -43.963 9.409 1.00 40.19 84 SER A C 1
ATOM 692 O O . SER A 1 84 ? 17.675 -43.696 9.218 1.00 40.19 84 SER A O 1
ATOM 694 N N . ASN A 1 85 ? 15.525 -43.557 8.576 1.00 43.34 85 ASN A N 1
ATOM 695 C CA . ASN A 1 85 ? 15.804 -42.728 7.397 1.00 43.34 85 ASN A CA 1
ATOM 696 C C . ASN A 1 85 ? 15.957 -41.249 7.766 1.00 43.34 85 ASN A C 1
ATOM 698 O O . ASN A 1 85 ? 16.820 -40.574 7.211 1.00 43.34 85 ASN A O 1
ATOM 702 N N . PHE A 1 86 ? 15.192 -40.777 8.756 1.00 38.75 86 PHE A N 1
ATOM 703 C CA . PHE A 1 86 ? 15.247 -39.396 9.240 1.00 38.75 86 PHE A CA 1
ATOM 704 C C . PHE A 1 86 ? 16.652 -39.000 9.723 1.00 38.75 86 PHE A C 1
ATOM 706 O O . PHE A 1 86 ? 17.151 -37.941 9.366 1.00 38.75 86 PHE A O 1
ATOM 713 N N . LEU A 1 87 ? 17.334 -39.881 10.464 1.00 36.53 87 LEU A N 1
ATOM 714 C CA . LEU A 1 87 ? 18.686 -39.612 10.974 1.00 36.53 87 LEU A CA 1
ATOM 715 C C . LEU A 1 87 ? 19.790 -39.738 9.910 1.00 36.53 87 LEU A C 1
ATOM 717 O O . LEU A 1 87 ? 20.832 -39.104 10.045 1.00 36.53 87 LEU A O 1
ATOM 721 N N . LYS A 1 88 ? 19.585 -40.519 8.840 1.00 40.34 88 LYS A N 1
ATOM 722 C CA . LYS A 1 88 ? 20.577 -40.660 7.755 1.00 40.34 88 LYS A CA 1
ATOM 723 C C . LYS A 1 88 ? 20.576 -39.474 6.782 1.00 40.34 88 LYS A C 1
ATOM 725 O O . LYS A 1 88 ? 21.609 -39.194 6.183 1.00 40.34 88 LYS A O 1
ATOM 730 N N . LEU A 1 89 ? 19.461 -38.753 6.662 1.00 39.12 89 LEU A N 1
ATOM 731 C CA . LEU A 1 89 ? 19.286 -37.631 5.728 1.00 39.12 89 LEU A CA 1
ATOM 732 C C . LEU A 1 89 ? 20.037 -36.345 6.115 1.00 39.12 89 LEU A C 1
ATOM 734 O O . LEU A 1 89 ? 20.302 -35.528 5.241 1.00 39.12 89 LEU A O 1
ATOM 738 N N . PHE A 1 90 ? 20.427 -36.185 7.383 1.00 38.78 90 PHE A N 1
ATOM 739 C CA . PHE A 1 90 ? 21.246 -35.055 7.854 1.00 38.78 90 PHE A CA 1
ATOM 740 C C . PHE A 1 90 ? 22.754 -35.356 7.856 1.00 38.78 90 PHE A C 1
ATOM 742 O O . PHE A 1 90 ? 23.551 -34.561 8.349 1.00 38.78 90 PHE A O 1
ATOM 749 N N . SER A 1 91 ? 23.165 -36.511 7.318 1.00 34.97 91 SER A N 1
ATOM 750 C CA . SER A 1 91 ? 24.580 -36.820 7.114 1.00 34.97 91 SER A CA 1
ATOM 751 C C . SER A 1 91 ? 25.012 -36.347 5.723 1.00 34.97 91 SER A C 1
ATOM 753 O O . SER A 1 91 ? 24.443 -36.758 4.718 1.00 34.97 91 SER A O 1
ATOM 755 N N . ASN A 1 92 ? 26.020 -35.472 5.668 1.00 31.30 92 ASN A N 1
ATOM 756 C CA . ASN A 1 92 ? 26.530 -34.785 4.467 1.00 31.30 92 ASN A CA 1
ATOM 757 C C . ASN A 1 92 ? 27.171 -35.693 3.387 1.00 31.30 92 ASN A C 1
ATOM 759 O O . ASN A 1 92 ? 27.962 -35.226 2.570 1.00 31.30 92 ASN A O 1
ATOM 763 N N . ASN A 1 93 ? 26.838 -36.982 3.327 1.00 31.34 93 ASN A N 1
ATOM 764 C CA . ASN A 1 93 ? 27.315 -37.872 2.275 1.00 31.34 93 ASN A CA 1
ATOM 765 C C . ASN A 1 93 ? 26.301 -37.922 1.126 1.00 31.34 93 ASN A C 1
ATOM 767 O O . ASN A 1 93 ? 25.414 -38.767 1.084 1.00 31.34 93 ASN A O 1
ATOM 771 N N . VAL A 1 94 ? 26.481 -37.018 0.161 1.00 36.28 94 VAL A N 1
ATOM 772 C CA . VAL A 1 94 ? 25.719 -36.956 -1.104 1.00 36.28 94 VAL A CA 1
ATOM 773 C C . VAL A 1 94 ? 26.060 -38.109 -2.066 1.00 36.28 94 VAL A C 1
ATOM 775 O O . VAL A 1 94 ? 25.433 -38.253 -3.112 1.00 36.28 94 VAL A O 1
ATOM 778 N N . ASN A 1 95 ? 26.986 -39.003 -1.719 1.00 32.81 95 ASN A N 1
ATOM 779 C CA . ASN A 1 95 ? 27.337 -40.114 -2.595 1.00 32.81 95 ASN A CA 1
ATOM 780 C C . ASN A 1 95 ? 26.638 -41.415 -2.187 1.00 32.81 95 ASN A C 1
ATOM 782 O O . ASN A 1 95 ? 26.892 -41.982 -1.130 1.00 32.81 95 ASN A O 1
ATOM 786 N N . GLU A 1 96 ? 25.794 -41.868 -3.117 1.00 40.22 96 GLU A N 1
ATOM 787 C CA . GLU A 1 96 ? 25.115 -43.164 -3.200 1.00 40.22 96 GLU A CA 1
ATOM 788 C C . GLU A 1 96 ? 23.942 -43.411 -2.243 1.00 40.22 96 GLU A C 1
ATOM 790 O O . GLU A 1 96 ? 24.042 -44.118 -1.246 1.00 40.22 96 GLU A O 1
ATOM 795 N N . GLN A 1 97 ? 22.751 -42.980 -2.670 1.00 32.50 97 GLN A N 1
ATOM 796 C CA . GLN A 1 97 ? 21.536 -43.774 -2.478 1.00 32.50 97 GLN A CA 1
ATOM 797 C C . GLN A 1 97 ? 20.522 -43.469 -3.588 1.00 32.50 97 GLN A C 1
ATOM 799 O O . GLN A 1 97 ? 19.802 -42.474 -3.557 1.00 32.50 97 GLN A O 1
ATOM 804 N N . LYS A 1 98 ? 20.428 -44.372 -4.577 1.00 39.94 98 LYS A N 1
ATOM 805 C CA . LYS A 1 98 ? 19.234 -44.525 -5.425 1.00 39.94 98 LYS A CA 1
ATOM 806 C C . LYS A 1 98 ? 18.074 -44.980 -4.531 1.00 39.94 98 LYS A C 1
ATOM 808 O O . LYS A 1 98 ? 17.735 -46.161 -4.489 1.00 39.94 98 LYS A O 1
ATOM 813 N N . GLN A 1 99 ? 17.485 -44.060 -3.775 1.00 43.84 99 GLN A N 1
ATOM 814 C CA . GLN A 1 99 ? 16.186 -44.287 -3.157 1.00 43.84 99 GLN A CA 1
ATOM 815 C C . GLN A 1 99 ? 15.138 -44.194 -4.267 1.00 43.84 99 GLN A C 1
ATOM 817 O O . GLN A 1 99 ? 15.091 -43.235 -5.030 1.00 43.84 99 GLN A O 1
ATOM 822 N N . LYS A 1 100 ? 14.373 -45.271 -4.430 1.00 47.38 100 LYS A N 1
ATOM 823 C CA . LYS A 1 100 ? 13.382 -45.435 -5.492 1.00 47.38 100 LYS A CA 1
ATOM 824 C C . LYS A 1 100 ? 12.270 -44.399 -5.284 1.00 47.38 100 LYS A C 1
ATOM 826 O O . LYS A 1 100 ? 11.453 -44.579 -4.386 1.00 47.38 100 LYS A O 1
ATOM 831 N N . ASN A 1 101 ? 12.290 -43.320 -6.069 1.00 53.06 101 ASN A N 1
ATOM 832 C CA . ASN A 1 101 ? 11.284 -42.261 -6.016 1.00 53.06 101 ASN A CA 1
ATOM 833 C C . ASN A 1 101 ? 9.889 -42.849 -6.289 1.00 53.06 101 ASN A C 1
ATOM 835 O O . ASN A 1 101 ? 9.713 -43.552 -7.289 1.00 53.06 101 ASN A O 1
ATOM 839 N N . SER A 1 102 ? 8.908 -42.569 -5.426 1.00 68.75 102 SER A N 1
ATOM 840 C CA . SER A 1 102 ? 7.502 -42.841 -5.744 1.00 68.75 102 SER A CA 1
ATOM 841 C C . SER A 1 102 ? 7.084 -41.878 -6.853 1.00 68.75 102 SER A C 1
ATOM 843 O O . SER A 1 102 ? 7.039 -40.659 -6.657 1.00 68.75 102 SER A O 1
ATOM 845 N N . LYS A 1 103 ? 6.826 -42.424 -8.045 1.00 75.00 103 LYS A N 1
ATOM 846 C CA . LYS A 1 103 ? 6.416 -41.647 -9.222 1.00 75.00 103 LYS A CA 1
ATOM 847 C C . LYS A 1 103 ? 5.108 -40.901 -8.934 1.00 75.00 103 LYS A C 1
ATOM 849 O O . LYS A 1 103 ? 4.916 -39.781 -9.400 1.00 75.00 103 LYS A O 1
ATOM 854 N N . GLU A 1 104 ? 4.240 -41.507 -8.132 1.00 77.56 104 GLU A N 1
ATOM 855 C CA . GLU A 1 104 ? 2.967 -40.956 -7.687 1.00 77.56 104 GLU A CA 1
ATOM 856 C C . GLU A 1 104 ? 3.141 -39.717 -6.799 1.00 77.56 104 GLU A C 1
ATOM 858 O O . GLU A 1 104 ? 2.496 -38.696 -7.045 1.00 77.56 104 GLU A O 1
ATOM 863 N N . MET A 1 105 ? 4.036 -39.770 -5.804 1.00 78.06 105 MET A N 1
ATOM 864 C CA . MET A 1 105 ? 4.336 -38.622 -4.934 1.00 78.06 105 MET A CA 1
ATOM 865 C C . MET A 1 105 ? 4.973 -37.468 -5.711 1.00 78.06 105 MET A C 1
ATOM 867 O O . MET A 1 105 ? 4.629 -36.305 -5.496 1.00 78.06 105 MET A O 1
ATOM 871 N N . GLU A 1 106 ? 5.854 -37.786 -6.660 1.00 76.62 106 GLU A N 1
ATOM 872 C CA . GLU A 1 106 ? 6.500 -36.798 -7.524 1.00 76.62 106 GLU A CA 1
ATOM 873 C C . GLU A 1 106 ? 5.488 -36.073 -8.428 1.00 76.62 106 GLU A C 1
ATOM 875 O O . GLU A 1 106 ? 5.497 -34.844 -8.534 1.00 76.62 106 GLU A O 1
ATOM 880 N N . LEU A 1 107 ? 4.576 -36.819 -9.060 1.00 78.81 107 LEU A N 1
ATOM 881 C CA . LEU A 1 107 ? 3.510 -36.246 -9.886 1.00 78.81 107 LEU A CA 1
ATOM 882 C C . LEU A 1 107 ? 2.524 -35.425 -9.051 1.00 78.81 107 LEU A C 1
ATOM 884 O O . LEU A 1 107 ? 2.106 -34.350 -9.484 1.00 78.81 107 LEU A O 1
ATOM 888 N N . LEU A 1 108 ? 2.179 -35.886 -7.846 1.00 83.56 108 LEU A N 1
ATOM 889 C CA . LEU A 1 108 ? 1.300 -35.143 -6.949 1.00 83.56 108 LEU A CA 1
ATOM 890 C C . LEU A 1 108 ? 1.942 -33.823 -6.505 1.00 83.56 108 LEU A C 1
ATOM 892 O O . LEU A 1 108 ? 1.285 -32.784 -6.562 1.00 83.56 108 LEU A O 1
ATOM 896 N N . ALA A 1 109 ? 3.223 -33.837 -6.131 1.00 78.00 109 ALA A N 1
ATOM 897 C CA . ALA A 1 109 ? 3.981 -32.631 -5.807 1.00 78.00 109 ALA A CA 1
ATOM 898 C C . ALA A 1 109 ? 4.010 -31.641 -6.988 1.00 78.00 109 ALA A C 1
ATOM 900 O O . ALA A 1 109 ? 3.735 -30.456 -6.790 1.00 78.00 109 ALA A O 1
ATOM 901 N N . PHE A 1 110 ? 4.231 -32.130 -8.218 1.00 78.56 110 PHE A N 1
ATOM 902 C CA . PHE A 1 110 ? 4.119 -31.332 -9.449 1.00 78.56 110 PHE A CA 1
ATOM 903 C C . PHE A 1 110 ? 2.738 -30.679 -9.589 1.00 78.56 110 PHE A C 1
ATOM 905 O O . PHE A 1 110 ? 2.643 -29.484 -9.868 1.00 78.56 110 PHE A O 1
ATOM 912 N N . GLY A 1 111 ? 1.660 -31.427 -9.349 1.00 75.69 111 GLY A N 1
ATOM 913 C CA . GLY A 1 111 ? 0.294 -30.908 -9.436 1.00 75.69 111 GLY A CA 1
ATOM 914 C C . GLY A 1 111 ? -0.039 -29.857 -8.384 1.00 75.69 111 GLY A C 1
ATOM 915 O O . GLY A 1 111 ? -0.608 -28.812 -8.711 1.00 75.69 111 GLY A O 1
ATOM 916 N N . LEU A 1 112 ? 0.359 -30.103 -7.134 1.00 75.94 112 LEU A N 1
ATOM 917 C CA . LEU A 1 112 ? 0.193 -29.151 -6.037 1.00 75.94 112 LEU A CA 1
ATOM 918 C C . LEU A 1 112 ? 0.964 -27.860 -6.297 1.00 75.94 112 LEU A C 1
ATOM 920 O O . LEU A 1 112 ? 0.453 -26.782 -6.008 1.00 75.94 112 LEU A O 1
ATOM 924 N N . PHE A 1 113 ? 2.153 -27.962 -6.888 1.00 72.38 113 PHE A N 1
ATOM 925 C CA . PHE A 1 113 ? 2.943 -26.805 -7.282 1.00 72.38 113 PHE A CA 1
ATOM 926 C C . PHE A 1 113 ? 2.286 -26.017 -8.424 1.00 72.38 113 PHE A C 1
ATOM 928 O O . PHE A 1 113 ? 2.141 -24.798 -8.343 1.00 72.38 113 PHE A O 1
ATOM 935 N N . LEU A 1 114 ? 1.841 -26.717 -9.472 1.00 67.62 114 LEU A N 1
ATOM 936 C CA . LEU A 1 114 ? 1.273 -26.114 -10.676 1.00 67.62 114 LEU A CA 1
ATOM 937 C C . LEU A 1 114 ? -0.032 -25.350 -10.399 1.00 67.62 114 LEU A C 1
ATOM 939 O O . LEU A 1 114 ? -0.261 -24.291 -10.983 1.00 67.62 114 LEU A O 1
ATOM 943 N N . VAL A 1 115 ? -0.891 -25.886 -9.529 1.00 70.44 115 VAL A N 1
ATOM 944 C CA . VAL A 1 115 ? -2.249 -25.359 -9.299 1.00 70.44 115 VAL A CA 1
ATOM 945 C C . VAL A 1 115 ? -2.394 -24.635 -7.958 1.00 70.44 115 VAL A C 1
ATOM 947 O O . VAL A 1 115 ? -3.292 -23.810 -7.800 1.00 70.44 115 VAL A O 1
ATOM 950 N N . ASN A 1 116 ? -1.512 -24.908 -6.991 1.00 67.06 116 ASN A N 1
ATOM 951 C CA . ASN A 1 116 ? -1.567 -24.400 -5.616 1.00 67.06 116 ASN A CA 1
ATOM 952 C C . ASN A 1 116 ? -2.987 -24.412 -5.006 1.00 67.06 116 ASN A C 1
ATOM 954 O O . ASN A 1 116 ? -3.510 -23.376 -4.564 1.00 67.06 116 ASN A O 1
ATOM 958 N N . PRO A 1 117 ? -3.663 -25.573 -4.993 1.00 64.19 117 PRO A N 1
ATOM 959 C CA . PRO A 1 117 ? -4.970 -25.668 -4.377 1.00 64.19 117 PRO A CA 1
ATOM 960 C C . PRO A 1 117 ? -4.794 -25.523 -2.856 1.00 64.19 117 PRO A C 1
ATOM 962 O O . PRO A 1 117 ? -4.194 -26.365 -2.195 1.00 64.19 117 PRO A O 1
ATOM 965 N N . ARG A 1 118 ? -5.307 -24.432 -2.273 1.00 60.38 118 ARG A N 1
ATOM 966 C CA . ARG A 1 118 ? -5.276 -24.202 -0.814 1.00 60.38 118 ARG A CA 1
ATOM 967 C C . ARG A 1 118 ? -6.178 -25.207 -0.088 1.00 60.38 118 ARG A C 1
ATOM 969 O O . ARG A 1 118 ? -7.354 -24.910 0.152 1.00 60.38 118 ARG A O 1
ATOM 976 N N . ILE A 1 119 ? -5.631 -26.379 0.215 1.00 66.94 119 ILE A N 1
ATOM 977 C CA . ILE A 1 119 ? -6.324 -27.525 0.813 1.00 66.94 119 ILE A CA 1
ATOM 978 C C . ILE A 1 119 ? -5.968 -27.622 2.292 1.00 66.94 119 ILE A C 1
ATOM 980 O O . ILE A 1 119 ? -4.804 -27.535 2.668 1.00 66.94 119 ILE A O 1
ATOM 984 N N . GLN A 1 120 ? -6.989 -27.818 3.122 1.00 62.97 120 GLN A N 1
ATOM 985 C CA . GLN A 1 120 ? -6.832 -28.147 4.534 1.00 62.97 120 GLN A CA 1
ATOM 986 C C . GLN A 1 120 ? -7.079 -29.647 4.721 1.00 62.97 120 GLN A C 1
ATOM 988 O O . GLN A 1 120 ? -8.126 -30.162 4.316 1.00 62.97 120 GLN A O 1
ATOM 993 N N . LEU A 1 121 ? -6.109 -30.332 5.323 1.00 58.50 121 LEU A N 1
ATOM 994 C CA . LEU A 1 121 ? -6.232 -31.713 5.784 1.00 58.50 121 LEU A CA 1
ATOM 995 C C . LEU A 1 121 ? -6.482 -31.677 7.295 1.00 58.50 121 LEU A C 1
ATOM 997 O O . LEU A 1 121 ? -5.772 -30.980 8.018 1.00 58.50 121 LEU A O 1
ATOM 1001 N N . ASN A 1 122 ? -7.508 -32.385 7.761 1.00 54.97 122 ASN A N 1
ATOM 1002 C CA . ASN A 1 122 ? -7.903 -32.427 9.168 1.00 54.97 122 ASN A CA 1
ATOM 1003 C C . ASN A 1 122 ? -7.464 -33.749 9.805 1.00 54.97 122 ASN A C 1
ATOM 1005 O O . ASN A 1 122 ? -7.367 -34.775 9.136 1.00 54.97 122 ASN A O 1
ATOM 1009 N N . CYS A 1 123 ? -7.303 -33.753 11.129 1.00 43.81 123 CYS A N 1
ATOM 1010 C CA . CYS A 1 123 ? -6.911 -34.933 11.912 1.00 43.81 123 CYS A CA 1
ATOM 1011 C C . CYS A 1 123 ? -7.852 -36.143 11.720 1.00 43.81 123 CYS A C 1
ATOM 1013 O O . CYS A 1 123 ? -7.436 -37.282 11.898 1.00 43.81 123 CYS A O 1
ATOM 1015 N N . ASN A 1 124 ? -9.106 -35.900 11.320 1.00 48.34 124 ASN A N 1
ATOM 1016 C CA . ASN A 1 124 ? -10.116 -36.932 11.058 1.00 48.34 124 ASN A CA 1
ATOM 1017 C C . ASN A 1 124 ? -9.962 -37.625 9.689 1.00 48.34 124 ASN A C 1
ATOM 1019 O O . ASN A 1 124 ? -10.714 -38.551 9.398 1.00 48.34 124 ASN A O 1
ATOM 1023 N N . ASP A 1 125 ? -9.020 -37.201 8.838 1.00 55.97 125 ASP A N 1
ATOM 1024 C CA . ASP A 1 125 ? -8.823 -37.782 7.502 1.00 55.97 125 ASP A CA 1
ATOM 1025 C C . ASP A 1 125 ? -8.076 -39.146 7.540 1.00 55.97 125 ASP A C 1
ATOM 1027 O O . ASP A 1 125 ? -7.836 -39.746 6.489 1.00 55.97 125 ASP A O 1
ATOM 1031 N N . ASN A 1 126 ? -7.757 -39.673 8.739 1.00 56.06 126 ASN A N 1
ATOM 1032 C CA . ASN A 1 126 ? -7.065 -40.952 8.985 1.00 56.06 126 ASN A CA 1
ATOM 1033 C C . ASN A 1 126 ? -5.778 -41.119 8.152 1.00 56.06 126 ASN A C 1
ATOM 1035 O O . ASN A 1 126 ? -5.543 -42.174 7.565 1.00 56.06 126 ASN A O 1
ATOM 1039 N N . ILE A 1 127 ? -4.965 -40.063 8.077 1.00 58.88 127 ILE A N 1
ATOM 1040 C CA . ILE A 1 127 ? -3.648 -40.071 7.431 1.00 58.88 127 ILE A CA 1
ATOM 1041 C C . ILE A 1 127 ? -2.592 -40.077 8.539 1.00 58.88 127 ILE A C 1
ATOM 1043 O O . ILE A 1 127 ? -2.634 -39.238 9.441 1.00 58.88 127 ILE A O 1
ATOM 1047 N N . THR A 1 128 ? -1.644 -41.009 8.479 1.00 58.34 128 THR A N 1
ATOM 1048 C CA . THR A 1 128 ? -0.455 -40.978 9.343 1.00 58.34 128 THR A CA 1
ATOM 1049 C C . THR A 1 128 ? 0.438 -39.767 9.020 1.00 58.34 128 THR A C 1
ATOM 1051 O O . THR A 1 128 ? 0.432 -39.246 7.906 1.00 58.34 128 THR A O 1
ATOM 1054 N N . LEU A 1 129 ? 1.201 -39.263 10.000 1.00 57.53 129 LEU A N 1
ATOM 1055 C CA . LEU A 1 129 ? 2.029 -38.059 9.813 1.00 57.53 129 LEU A CA 1
ATOM 1056 C C . LEU A 1 129 ? 3.183 -38.268 8.808 1.00 57.53 129 LEU A C 1
ATOM 1058 O O . LEU A 1 129 ? 3.670 -37.289 8.235 1.00 57.53 129 LEU A O 1
ATOM 1062 N N . ASP A 1 130 ? 3.596 -39.523 8.601 1.00 59.62 130 ASP A N 1
ATOM 1063 C CA . ASP A 1 130 ? 4.805 -39.893 7.858 1.00 59.62 130 ASP A CA 1
ATOM 1064 C C . ASP A 1 130 ? 4.666 -39.679 6.333 1.00 59.62 130 ASP A C 1
ATOM 1066 O O . ASP A 1 130 ? 5.490 -38.953 5.773 1.00 59.62 130 ASP A O 1
ATOM 1070 N N . PRO A 1 131 ? 3.620 -40.178 5.633 1.00 61.09 131 PRO A N 1
ATOM 1071 C CA . PRO A 1 131 ? 3.457 -39.948 4.191 1.00 61.09 131 PRO A CA 1
ATOM 1072 C C . PRO A 1 131 ? 3.196 -38.476 3.850 1.00 61.09 131 PRO A C 1
ATOM 1074 O O . PRO A 1 131 ? 3.578 -38.000 2.783 1.00 61.09 131 PRO A O 1
ATOM 1077 N N . LEU A 1 132 ? 2.555 -37.730 4.758 1.00 65.19 132 LEU A N 1
ATOM 1078 C CA . LEU A 1 132 ? 2.339 -36.294 4.583 1.00 65.19 132 LEU A CA 1
ATOM 1079 C C . LEU A 1 132 ? 3.667 -35.524 4.633 1.00 65.19 132 LEU A C 1
ATOM 1081 O O . LEU A 1 132 ? 3.896 -34.653 3.796 1.00 65.19 132 LEU A O 1
ATOM 1085 N N . HIS A 1 133 ? 4.549 -35.862 5.580 1.00 61.75 133 HIS A N 1
ATOM 1086 C CA . HIS A 1 133 ? 5.900 -35.298 5.632 1.00 61.75 133 HIS A CA 1
ATOM 1087 C C . HIS A 1 133 ? 6.714 -35.665 4.393 1.00 61.75 133 HIS A C 1
ATOM 1089 O O . HIS A 1 133 ? 7.421 -34.818 3.854 1.00 61.75 133 HIS A O 1
ATOM 1095 N N . GLU A 1 134 ? 6.585 -36.895 3.902 1.00 64.19 134 GLU A N 1
ATOM 1096 C CA . GLU A 1 134 ? 7.265 -37.332 2.686 1.00 64.19 134 GLU A CA 1
ATOM 1097 C C . GLU A 1 134 ? 6.797 -36.539 1.453 1.00 64.19 134 GLU A C 1
ATOM 1099 O O . GLU A 1 134 ? 7.630 -36.028 0.706 1.00 64.19 134 GLU A O 1
ATOM 1104 N N . LEU A 1 135 ? 5.487 -36.320 1.284 1.00 70.56 135 LEU A N 1
ATOM 1105 C CA . LEU A 1 135 ? 4.940 -35.467 0.219 1.00 70.56 135 LEU A CA 1
ATOM 1106 C C . LEU A 1 135 ? 5.459 -34.023 0.304 1.00 70.56 135 LEU A C 1
ATOM 1108 O O . LEU A 1 135 ? 5.801 -33.428 -0.717 1.00 70.56 135 LEU A O 1
ATOM 1112 N N . ILE A 1 136 ? 5.544 -33.465 1.515 1.00 63.22 136 ILE A N 1
ATOM 1113 C CA . ILE A 1 136 ? 6.116 -32.134 1.759 1.00 63.22 136 ILE A CA 1
ATOM 1114 C C . ILE A 1 136 ? 7.596 -32.098 1.335 1.00 63.22 136 ILE A C 1
ATOM 1116 O O . ILE A 1 136 ? 8.025 -31.157 0.669 1.00 63.22 136 ILE A O 1
ATOM 1120 N N . LEU A 1 137 ? 8.373 -33.139 1.642 1.00 58.56 137 LEU A N 1
ATOM 1121 C CA . LEU A 1 137 ? 9.773 -33.249 1.221 1.00 58.56 137 LEU A CA 1
ATOM 1122 C C . LEU A 1 137 ? 9.920 -33.392 -0.301 1.00 58.56 137 LEU A C 1
ATOM 1124 O O . LEU A 1 137 ? 10.808 -32.763 -0.875 1.00 58.56 137 LEU A O 1
ATOM 1128 N N . TYR A 1 138 ? 9.052 -34.155 -0.974 1.00 65.50 138 TYR A N 1
ATOM 1129 C CA . TYR A 1 138 ? 9.021 -34.216 -2.443 1.00 65.50 138 TYR A CA 1
ATOM 1130 C C . TYR A 1 138 ? 8.670 -32.865 -3.057 1.00 65.50 138 TYR A C 1
ATOM 1132 O O . TYR A 1 138 ? 9.314 -32.446 -4.017 1.00 65.50 138 TYR A O 1
ATOM 1140 N N . TYR A 1 139 ? 7.697 -32.162 -2.479 1.00 63.56 139 TYR A N 1
ATOM 1141 C CA . TYR A 1 139 ? 7.342 -30.804 -2.874 1.00 63.56 139 TYR A CA 1
ATOM 1142 C C . TYR A 1 139 ? 8.549 -29.859 -2.773 1.00 63.56 139 TYR A C 1
ATOM 1144 O O . TYR A 1 139 ? 8.846 -29.145 -3.729 1.00 63.56 139 TYR A O 1
ATOM 1152 N N . TYR A 1 140 ? 9.311 -29.911 -1.676 1.00 57.31 140 TYR A N 1
ATOM 1153 C CA . TYR A 1 140 ? 10.538 -29.121 -1.516 1.00 57.31 140 TYR A CA 1
ATOM 1154 C C . TYR A 1 140 ? 11.682 -29.558 -2.448 1.00 57.31 140 TYR A C 1
ATOM 1156 O O . TYR A 1 140 ? 12.398 -28.710 -2.987 1.00 57.31 140 TYR A O 1
ATOM 1164 N N . ARG A 1 141 ? 11.848 -30.863 -2.697 1.00 56.25 141 ARG A N 1
ATOM 1165 C CA . ARG A 1 141 ? 12.875 -31.390 -3.612 1.00 56.25 141 ARG A CA 1
ATOM 1166 C C . ARG A 1 141 ? 12.597 -30.978 -5.059 1.00 56.25 141 ARG A C 1
ATOM 1168 O O . ARG A 1 141 ? 13.501 -30.500 -5.733 1.00 56.25 141 ARG A O 1
ATOM 1175 N N . GLN A 1 142 ? 11.351 -31.095 -5.514 1.00 55.81 142 GLN A N 1
ATOM 1176 C CA . GLN A 1 142 ? 10.932 -30.688 -6.861 1.00 55.81 142 GLN A CA 1
ATOM 1177 C C . GLN A 1 142 ? 10.963 -29.165 -7.033 1.00 55.81 142 GLN A C 1
ATOM 1179 O O . GLN A 1 142 ? 11.377 -28.680 -8.083 1.00 55.81 142 GLN A O 1
ATOM 1184 N N . ALA A 1 143 ? 10.620 -28.399 -5.988 1.00 51.91 143 ALA A N 1
ATOM 1185 C CA . ALA A 1 143 ? 10.848 -26.955 -5.967 1.00 51.91 143 ALA A CA 1
ATOM 1186 C C . ALA A 1 143 ? 12.335 -26.633 -6.212 1.00 51.91 143 ALA A C 1
ATOM 1188 O O . ALA A 1 143 ? 12.645 -25.831 -7.088 1.00 51.91 143 ALA A O 1
ATOM 1189 N N . THR A 1 144 ? 13.249 -27.335 -5.533 1.00 46.59 144 THR A N 1
ATOM 1190 C CA . THR A 1 144 ? 14.703 -27.196 -5.734 1.00 46.59 144 THR A CA 1
ATOM 1191 C C . THR A 1 144 ? 15.146 -27.590 -7.154 1.00 46.59 144 THR A C 1
ATOM 1193 O O . THR A 1 144 ? 15.876 -26.836 -7.793 1.00 46.59 144 THR A O 1
ATOM 1196 N N . GLU A 1 145 ? 14.683 -28.730 -7.684 1.00 45.72 145 GLU A N 1
ATOM 1197 C CA . GLU A 1 145 ? 15.008 -29.207 -9.044 1.00 45.72 145 GLU A CA 1
ATOM 1198 C C . GLU A 1 145 ? 14.494 -28.272 -10.156 1.00 45.72 145 GLU A C 1
ATOM 1200 O O . GLU A 1 145 ? 15.085 -28.218 -11.234 1.00 45.72 145 GLU A O 1
ATOM 1205 N N . TRP A 1 146 ? 13.426 -27.506 -9.908 1.00 44.97 146 TRP A N 1
ATOM 1206 C CA . TRP A 1 146 ? 12.897 -26.496 -10.839 1.00 44.97 146 TRP A CA 1
ATOM 1207 C C . TRP A 1 146 ? 13.356 -25.066 -10.542 1.00 44.97 146 TRP A C 1
ATOM 1209 O O . TRP A 1 146 ? 12.794 -24.117 -11.091 1.00 44.97 146 TRP A O 1
ATOM 1219 N N . GLY A 1 147 ? 14.372 -24.896 -9.691 1.00 44.03 147 GLY A N 1
ATOM 1220 C CA . GLY A 1 147 ? 14.981 -23.592 -9.414 1.00 44.03 147 GLY A CA 1
ATOM 1221 C C . GLY A 1 147 ? 14.162 -22.678 -8.494 1.00 44.03 147 GLY A C 1
ATOM 1222 O O . GLY A 1 147 ? 14.461 -21.491 -8.371 1.00 44.03 147 GLY A O 1
ATOM 1223 N N . PHE A 1 148 ? 13.151 -23.202 -7.797 1.00 41.62 148 PHE A N 1
ATOM 1224 C CA . PHE A 1 148 ? 12.526 -22.527 -6.659 1.00 41.62 148 PHE A CA 1
ATOM 1225 C C . PHE A 1 148 ? 13.389 -22.775 -5.418 1.00 41.62 148 PHE A C 1
ATOM 1227 O O . PHE A 1 148 ? 13.199 -23.742 -4.684 1.00 41.62 148 PHE A O 1
ATOM 1234 N N . LEU A 1 149 ? 14.380 -21.900 -5.216 1.00 34.22 149 LEU A N 1
ATOM 1235 C CA . LEU A 1 149 ? 15.293 -21.937 -4.070 1.00 34.22 149 LEU A CA 1
ATOM 1236 C C . LEU A 1 149 ? 14.531 -22.031 -2.738 1.00 34.22 149 LEU A C 1
ATOM 1238 O O . LEU A 1 149 ? 13.633 -21.229 -2.456 1.00 34.22 149 LEU A O 1
ATOM 1242 N N . ASN A 1 150 ? 14.978 -22.959 -1.890 1.00 35.62 150 ASN A N 1
ATOM 1243 C CA . ASN A 1 150 ? 14.734 -22.944 -0.453 1.00 35.62 150 ASN A CA 1
ATOM 1244 C C . ASN A 1 150 ? 15.024 -21.537 0.099 1.00 35.62 150 ASN A C 1
ATOM 1246 O O . ASN A 1 150 ? 16.040 -20.925 -0.240 1.00 35.62 150 ASN A O 1
ATOM 1250 N N . LEU A 1 151 ? 14.172 -21.037 1.003 1.00 37.19 151 LEU A N 1
ATOM 1251 C CA . LEU A 1 151 ? 14.417 -19.782 1.735 1.00 37.19 151 LEU A CA 1
ATOM 1252 C C . LEU A 1 151 ? 15.782 -19.767 2.454 1.00 37.19 151 LEU A C 1
ATOM 1254 O O . LEU A 1 151 ? 16.293 -18.689 2.741 1.00 37.19 151 LEU A O 1
ATOM 1258 N N . GLN A 1 152 ? 16.366 -20.942 2.700 1.00 35.03 152 GLN A N 1
ATOM 1259 C CA . GLN A 1 152 ? 17.611 -21.150 3.436 1.00 35.03 152 GLN A CA 1
ATOM 1260 C C . GLN A 1 152 ? 18.878 -21.025 2.566 1.00 35.03 152 GLN A C 1
ATOM 1262 O O . GLN A 1 152 ? 19.877 -20.500 3.032 1.00 35.03 152 GLN A O 1
ATOM 1267 N N . SER A 1 153 ? 18.833 -21.371 1.272 1.00 35.19 153 SER A N 1
ATOM 1268 C CA . SER A 1 153 ? 19.963 -21.191 0.331 1.00 35.19 153 SER A CA 1
ATOM 1269 C C . SER A 1 153 ? 20.059 -19.771 -0.252 1.00 35.19 153 SER A C 1
ATOM 1271 O O . SER A 1 153 ? 20.784 -19.523 -1.211 1.00 35.19 153 SER A O 1
ATOM 1273 N N . LYS A 1 154 ? 19.245 -18.835 0.249 1.00 40.00 154 LYS A N 1
ATOM 1274 C CA . LYS A 1 154 ? 18.958 -17.564 -0.426 1.00 40.00 154 LYS A CA 1
ATOM 1275 C C . LYS A 1 154 ? 20.066 -16.516 -0.254 1.00 40.00 154 LYS A C 1
ATOM 1277 O O . LYS A 1 154 ? 20.043 -15.514 -0.968 1.00 40.00 154 LYS A O 1
ATOM 1282 N N . TRP A 1 155 ? 21.007 -16.709 0.673 1.00 47.31 155 TRP A N 1
ATOM 1283 C CA . TRP A 1 155 ? 21.911 -15.649 1.135 1.00 47.31 155 TRP A CA 1
ATOM 1284 C C . TRP A 1 155 ? 23.384 -16.037 1.067 1.00 47.31 155 TRP A C 1
ATOM 1286 O O . TRP A 1 155 ? 24.077 -16.093 2.079 1.00 47.31 155 TRP A O 1
ATOM 1296 N N . ASP A 1 156 ? 23.883 -16.248 -0.148 1.00 36.78 156 ASP A N 1
ATOM 1297 C CA . ASP A 1 156 ? 25.326 -16.313 -0.360 1.00 36.78 156 ASP A CA 1
ATOM 1298 C C . ASP A 1 156 ? 25.969 -14.937 -0.136 1.00 36.78 156 ASP A C 1
ATOM 1300 O O . ASP A 1 156 ? 25.654 -13.941 -0.794 1.00 36.78 156 ASP A O 1
ATOM 1304 N N . HIS A 1 157 ? 26.887 -14.912 0.826 1.00 43.94 157 HIS A N 1
ATOM 1305 C CA . HIS A 1 157 ? 27.591 -13.745 1.332 1.00 43.94 157 HIS A CA 1
ATOM 1306 C C . HIS A 1 157 ? 28.520 -13.095 0.299 1.00 43.94 157 HIS A C 1
ATOM 1308 O O . HIS A 1 157 ? 29.539 -13.663 -0.093 1.00 43.94 157 HIS A O 1
ATOM 1314 N N . LYS A 1 158 ? 28.255 -11.821 -0.008 1.00 38.56 158 LYS A N 1
ATOM 1315 C CA . LYS A 1 158 ? 29.294 -10.810 -0.255 1.00 38.56 158 LYS A CA 1
ATOM 1316 C C . LYS A 1 158 ? 28.855 -9.490 0.373 1.00 38.56 158 LYS A C 1
ATOM 1318 O O . LYS A 1 158 ? 27.811 -8.996 -0.015 1.00 38.56 158 LYS A O 1
ATOM 1323 N N . ASN A 1 159 ? 29.642 -9.000 1.338 1.00 38.03 159 ASN A N 1
ATOM 1324 C CA . ASN A 1 159 ? 29.879 -7.630 1.850 1.00 38.03 159 ASN A CA 1
ATOM 1325 C C . ASN A 1 159 ? 28.965 -6.429 1.484 1.00 38.03 159 ASN A C 1
ATOM 1327 O O . ASN A 1 159 ? 29.413 -5.288 1.575 1.00 38.03 159 ASN A O 1
ATOM 1331 N N . ASP A 1 160 ? 27.698 -6.622 1.140 1.00 45.50 160 ASP A N 1
ATOM 1332 C CA . ASP A 1 160 ? 26.735 -5.544 0.956 1.00 45.50 160 ASP A CA 1
ATOM 1333 C C . ASP A 1 160 ? 25.869 -5.424 2.213 1.00 45.50 160 ASP A C 1
ATOM 1335 O O . ASP A 1 160 ? 25.081 -6.311 2.536 1.00 45.50 160 ASP A O 1
ATOM 1339 N N . ASN A 1 161 ? 25.995 -4.290 2.908 1.00 51.41 161 ASN A N 1
ATOM 1340 C CA . ASN A 1 161 ? 25.224 -3.911 4.104 1.00 51.41 161 ASN A CA 1
ATOM 1341 C C . ASN A 1 161 ? 23.738 -3.608 3.795 1.00 51.41 161 ASN A C 1
ATOM 1343 O O . ASN A 1 161 ? 23.169 -2.664 4.332 1.00 51.41 161 ASN A O 1
ATOM 1347 N N . ASN A 1 162 ? 23.126 -4.297 2.834 1.00 60.56 162 ASN A N 1
ATOM 1348 C CA . ASN A 1 162 ? 21.809 -3.963 2.308 1.00 60.56 162 ASN A CA 1
ATOM 1349 C C . ASN A 1 162 ? 20.982 -5.210 2.019 1.00 60.56 162 ASN A C 1
ATOM 1351 O O . ASN A 1 162 ? 21.503 -6.197 1.495 1.00 60.56 162 ASN A O 1
ATOM 1355 N N . ILE A 1 163 ? 19.666 -5.087 2.217 1.00 64.94 163 ILE A N 1
ATOM 1356 C CA . ILE A 1 163 ? 18.728 -6.159 1.908 1.00 64.94 163 ILE A CA 1
ATOM 1357 C C . ILE A 1 163 ? 18.822 -6.473 0.420 1.00 64.94 163 ILE A C 1
ATOM 1359 O O . ILE A 1 163 ? 18.548 -5.585 -0.399 1.00 64.94 163 ILE A O 1
ATOM 1363 N N . PRO A 1 164 ? 19.170 -7.716 0.042 1.00 60.75 164 PRO A N 1
ATOM 1364 C CA . PRO A 1 164 ? 19.100 -8.121 -1.344 1.00 60.75 164 PRO A CA 1
ATOM 1365 C C . PRO A 1 164 ? 17.643 -8.014 -1.775 1.00 60.75 164 PRO A C 1
ATOM 1367 O O . PRO A 1 164 ? 16.738 -8.429 -1.053 1.00 60.75 164 PRO A O 1
ATOM 1370 N N . TYR A 1 165 ? 17.377 -7.464 -2.952 1.00 59.56 165 TYR A N 1
ATOM 1371 C CA . TYR A 1 165 ? 16.028 -7.549 -3.493 1.00 59.56 165 TYR A CA 1
ATOM 1372 C C . TYR A 1 165 ? 15.672 -9.025 -3.760 1.00 59.56 165 TYR A C 1
ATOM 1374 O O . TYR A 1 165 ? 16.597 -9.815 -3.970 1.00 59.56 165 TYR A O 1
ATOM 1382 N N . PRO A 1 166 ? 14.376 -9.409 -3.747 1.00 51.22 166 PRO A N 1
ATOM 1383 C CA . PRO A 1 166 ? 13.905 -10.798 -3.694 1.00 51.22 166 PRO A CA 1
ATOM 1384 C C . PRO A 1 166 ? 14.528 -11.826 -4.653 1.00 51.22 166 PRO A C 1
ATOM 1386 O O . PRO A 1 166 ? 14.301 -13.011 -4.413 1.00 51.22 166 PRO A O 1
ATOM 1389 N N . GLN A 1 167 ? 15.329 -11.427 -5.654 1.00 57.38 167 GLN A N 1
ATOM 1390 C CA . GLN A 1 167 ? 16.122 -12.308 -6.521 1.00 57.38 167 GLN A CA 1
ATOM 1391 C C . GLN A 1 167 ? 17.391 -11.659 -7.139 1.00 57.38 167 GLN A C 1
ATOM 1393 O O . GLN A 1 167 ? 17.677 -11.816 -8.321 1.00 57.38 167 GLN A O 1
ATOM 1398 N N . CYS A 1 168 ? 18.237 -11.009 -6.330 1.00 44.59 168 CYS A N 1
ATOM 1399 C CA . CYS A 1 168 ? 19.643 -10.746 -6.717 1.00 44.59 168 CYS A CA 1
ATOM 1400 C C . CYS A 1 168 ? 20.589 -11.962 -6.531 1.00 44.59 168 CYS A C 1
ATOM 1402 O O . CYS A 1 168 ? 21.797 -11.827 -6.710 1.00 44.59 168 CYS A O 1
ATOM 1404 N N . ALA A 1 169 ? 20.083 -13.143 -6.155 1.00 40.56 169 ALA A N 1
ATOM 1405 C CA . ALA A 1 169 ? 20.909 -14.295 -5.784 1.00 40.56 169 ALA A CA 1
ATOM 1406 C C . ALA A 1 169 ? 21.398 -15.108 -7.006 1.00 40.56 169 ALA A C 1
ATOM 1408 O O . ALA A 1 169 ? 20.602 -15.779 -7.653 1.00 40.56 169 ALA A O 1
ATOM 1409 N N . ASN A 1 170 ? 22.706 -14.994 -7.283 1.00 43.91 170 ASN A N 1
ATOM 1410 C CA . ASN A 1 170 ? 23.726 -15.887 -7.886 1.00 43.91 170 ASN A CA 1
ATOM 1411 C C . ASN A 1 170 ? 23.403 -17.102 -8.788 1.00 43.91 170 ASN A C 1
ATOM 1413 O O . ASN A 1 170 ? 24.343 -17.795 -9.190 1.00 43.91 170 ASN A O 1
ATOM 1417 N N . ASP A 1 171 ? 22.169 -17.375 -9.196 1.00 47.34 171 ASP A N 1
ATOM 1418 C CA . ASP A 1 171 ? 21.929 -18.406 -10.200 1.00 47.34 171 ASP A CA 1
ATOM 1419 C C . ASP A 1 171 ? 22.256 -17.853 -11.599 1.00 47.34 171 ASP A C 1
ATOM 1421 O O . ASP A 1 171 ? 21.533 -17.028 -12.171 1.00 47.34 171 ASP A O 1
ATOM 1425 N N . LYS A 1 172 ? 23.394 -18.295 -12.155 1.00 51.66 172 LYS A N 1
ATOM 1426 C CA . LYS A 1 172 ? 23.941 -17.836 -13.448 1.00 51.66 172 LYS A CA 1
ATOM 1427 C C . LYS A 1 172 ? 22.943 -17.967 -14.601 1.00 51.66 172 LYS A C 1
ATOM 1429 O O . LYS A 1 172 ? 23.096 -17.287 -15.617 1.00 51.66 172 LYS A O 1
ATOM 1434 N N . THR A 1 173 ? 21.957 -18.854 -14.481 1.00 50.38 173 THR A N 1
ATOM 1435 C CA . THR A 1 173 ? 20.906 -19.028 -15.488 1.00 50.38 173 THR A CA 1
ATOM 1436 C C . THR A 1 173 ? 19.853 -17.922 -15.407 1.00 50.38 173 THR A C 1
ATOM 1438 O O . THR A 1 173 ? 19.556 -17.299 -16.425 1.00 50.38 173 THR A O 1
ATOM 1441 N N . TYR A 1 174 ? 19.351 -17.590 -14.218 1.00 55.00 174 TYR A N 1
ATOM 1442 C CA . TYR A 1 174 ? 18.362 -16.524 -14.026 1.00 55.00 174 TYR A CA 1
ATOM 1443 C C . TYR A 1 174 ? 18.964 -15.131 -14.192 1.00 55.00 174 TYR A C 1
ATOM 1445 O O . TYR A 1 174 ? 18.330 -14.268 -14.798 1.00 55.00 174 TYR A O 1
ATOM 1453 N N . GLN A 1 175 ? 20.218 -14.928 -13.770 1.00 60.91 175 GLN A N 1
ATOM 1454 C CA . GLN A 1 175 ? 20.932 -13.666 -13.975 1.00 60.91 175 GLN A CA 1
ATOM 1455 C C . GLN A 1 175 ? 20.950 -13.272 -15.458 1.00 60.91 175 GLN A C 1
ATOM 1457 O O . GLN A 1 175 ? 20.628 -12.136 -15.788 1.00 60.91 175 GLN A O 1
ATOM 1462 N N . LYS A 1 176 ? 21.213 -14.226 -16.365 1.00 63.38 176 LYS A N 1
ATOM 1463 C CA . LYS A 1 176 ? 21.169 -13.980 -17.815 1.00 63.38 176 LYS A CA 1
ATOM 1464 C C . LYS A 1 176 ? 19.782 -13.552 -18.288 1.00 63.38 176 LYS A C 1
ATOM 1466 O O . LYS A 1 176 ? 19.679 -12.604 -19.060 1.00 63.38 176 LYS A O 1
ATOM 1471 N N . HIS A 1 177 ? 18.721 -14.219 -17.838 1.00 65.25 177 HIS A N 1
ATOM 1472 C CA . HIS A 1 177 ? 17.366 -13.869 -18.260 1.00 65.25 177 HIS A CA 1
ATOM 1473 C C . HIS A 1 177 ? 16.926 -12.495 -17.735 1.00 65.25 177 HIS A C 1
ATOM 1475 O O . HIS A 1 177 ? 16.353 -11.716 -18.497 1.00 65.25 177 HIS A O 1
ATOM 1481 N N . TYR A 1 178 ? 17.252 -12.156 -16.483 1.00 72.25 178 TYR A N 1
ATOM 1482 C CA . TYR A 1 178 ? 17.010 -10.818 -15.941 1.00 72.25 178 TYR A CA 1
ATOM 1483 C C . TYR A 1 178 ? 17.783 -9.757 -16.723 1.00 72.25 178 TYR A C 1
ATOM 1485 O O . TYR A 1 178 ? 17.167 -8.806 -17.198 1.00 72.25 178 TYR A O 1
ATOM 1493 N N . THR A 1 179 ? 19.081 -9.969 -16.975 1.00 73.88 179 THR A N 1
ATOM 1494 C CA . THR A 1 179 ? 19.896 -9.068 -17.805 1.00 73.88 179 THR A CA 1
ATOM 1495 C C . THR A 1 179 ? 19.251 -8.816 -19.166 1.00 73.88 179 THR A C 1
ATOM 1497 O O . THR A 1 179 ? 19.224 -7.677 -19.623 1.00 73.88 179 THR A O 1
ATOM 1500 N N . VAL A 1 180 ? 18.679 -9.842 -19.805 1.00 79.75 180 VAL A N 1
ATOM 1501 C CA . VAL A 1 180 ? 17.990 -9.684 -21.095 1.00 79.75 180 VAL A CA 1
ATOM 1502 C C . VAL A 1 180 ? 16.712 -8.842 -20.963 1.00 79.75 180 VAL A C 1
ATOM 1504 O O . VAL A 1 180 ? 16.461 -7.998 -21.824 1.00 79.75 180 VAL A O 1
ATOM 1507 N N . VAL A 1 181 ? 15.917 -9.015 -19.899 1.00 84.62 181 VAL A N 1
ATOM 1508 C CA . VAL A 1 181 ? 14.722 -8.184 -19.639 1.00 84.62 181 VAL A CA 1
ATOM 1509 C C . VAL A 1 181 ? 15.107 -6.727 -19.376 1.00 84.62 181 VAL A C 1
ATOM 1511 O O . VAL A 1 181 ? 14.497 -5.820 -19.944 1.00 84.62 181 VAL A O 1
ATOM 1514 N N . HIS A 1 182 ? 16.136 -6.486 -18.560 1.00 83.75 182 HIS A N 1
ATOM 1515 C CA . HIS A 1 182 ? 16.643 -5.140 -18.278 1.00 83.75 182 HIS A CA 1
ATOM 1516 C C . HIS A 1 182 ? 17.214 -4.475 -19.531 1.00 83.75 182 HIS A C 1
ATOM 1518 O O . HIS A 1 182 ? 16.869 -3.331 -19.811 1.00 83.75 182 HIS A O 1
ATOM 1524 N N . ALA A 1 183 ? 18.001 -5.199 -20.331 1.00 85.56 183 ALA A N 1
ATOM 1525 C CA . ALA A 1 183 ? 18.535 -4.697 -21.594 1.00 85.56 183 ALA A CA 1
ATOM 1526 C C . ALA A 1 183 ? 17.413 -4.354 -22.585 1.00 85.56 183 ALA A C 1
ATOM 1528 O O . ALA A 1 183 ? 17.438 -3.290 -23.194 1.00 85.56 183 ALA A O 1
ATOM 1529 N N . ALA A 1 184 ? 16.387 -5.201 -22.713 1.00 89.31 184 ALA A N 1
ATOM 1530 C CA . ALA A 1 184 ? 15.243 -4.910 -23.575 1.00 89.31 184 ALA A CA 1
ATOM 1531 C C . ALA A 1 184 ? 14.465 -3.664 -23.110 1.00 89.31 184 ALA A C 1
ATOM 1533 O O . ALA A 1 184 ? 14.047 -2.868 -23.951 1.00 89.31 184 ALA A O 1
ATOM 1534 N N . ALA A 1 185 ? 14.314 -3.465 -21.792 1.00 90.69 185 ALA A N 1
ATOM 1535 C CA . ALA A 1 185 ? 13.714 -2.255 -21.227 1.00 90.69 185 ALA A CA 1
ATOM 1536 C C . ALA A 1 185 ? 14.567 -1.004 -21.465 1.00 90.69 185 ALA A C 1
ATOM 1538 O O . ALA A 1 185 ? 14.018 0.049 -21.763 1.00 90.69 185 ALA A O 1
ATOM 1539 N N . GLN A 1 186 ? 15.889 -1.123 -21.346 1.00 89.94 186 GLN A N 1
ATOM 1540 C CA . GLN A 1 186 ? 16.839 -0.029 -21.547 1.00 89.94 186 GLN A CA 1
ATOM 1541 C C . GLN A 1 186 ? 16.989 0.371 -23.020 1.00 89.94 186 GLN A C 1
ATOM 1543 O O . GLN A 1 186 ? 17.215 1.539 -23.300 1.00 89.94 186 GLN A O 1
ATOM 1548 N N . LEU A 1 187 ? 16.883 -0.587 -23.946 1.00 92.50 187 LEU A N 1
ATOM 1549 C CA . LEU A 1 187 ? 17.000 -0.360 -25.391 1.00 92.50 187 LEU A CA 1
ATOM 1550 C C . LEU A 1 187 ? 15.666 0.013 -26.059 1.00 92.50 187 LEU A C 1
ATOM 1552 O O . LEU A 1 187 ? 15.646 0.303 -27.254 1.00 92.50 187 LEU A O 1
ATOM 1556 N N . GLY A 1 188 ? 14.543 -0.060 -25.336 1.00 93.44 188 GLY A N 1
ATOM 1557 C CA . GLY A 1 188 ? 13.224 0.264 -25.886 1.00 93.44 188 GLY A CA 1
ATOM 1558 C C . GLY A 1 188 ? 12.642 -0.799 -26.816 1.00 93.44 188 GLY A C 1
ATOM 1559 O O . GLY A 1 188 ? 11.739 -0.514 -27.598 1.00 93.44 188 GLY A O 1
ATOM 1560 N N . ASN A 1 189 ? 13.130 -2.041 -26.756 1.00 93.94 189 ASN A N 1
ATOM 1561 C CA . ASN A 1 189 ? 12.641 -3.114 -27.617 1.00 93.94 189 ASN A CA 1
ATOM 1562 C C . ASN A 1 189 ? 11.426 -3.820 -26.992 1.00 93.94 189 ASN A C 1
ATOM 1564 O O . ASN A 1 189 ? 11.554 -4.897 -26.405 1.00 93.94 189 ASN A O 1
ATOM 1568 N N . LEU A 1 190 ? 10.230 -3.237 -27.141 1.00 94.69 190 LEU A N 1
ATOM 1569 C CA . LEU A 1 190 ? 8.983 -3.784 -26.584 1.00 94.69 190 LEU A CA 1
ATOM 1570 C C . LEU A 1 190 ? 8.694 -5.222 -27.040 1.00 94.69 190 LEU A C 1
ATOM 1572 O O . LEU A 1 190 ? 8.192 -6.031 -26.257 1.00 94.69 190 LEU A O 1
ATOM 1576 N N . SER A 1 191 ? 9.001 -5.556 -28.295 1.00 94.38 191 SER A N 1
ATOM 1577 C CA . SER A 1 191 ? 8.778 -6.897 -28.849 1.00 94.38 191 SER A CA 1
ATOM 1578 C C . SER A 1 191 ? 9.640 -7.935 -28.139 1.00 94.38 191 SER A C 1
ATOM 1580 O O . SER A 1 191 ? 9.124 -8.955 -27.682 1.00 94.38 191 SER A O 1
ATOM 1582 N N . GLN A 1 192 ? 10.934 -7.651 -27.979 1.00 91.25 192 GLN A N 1
ATOM 1583 C CA . GLN A 1 192 ? 11.845 -8.512 -27.228 1.00 91.25 192 GLN A CA 1
ATOM 1584 C C . GLN A 1 192 ? 11.468 -8.555 -25.746 1.00 91.25 192 GLN A C 1
ATOM 1586 O O . GLN A 1 192 ? 11.446 -9.633 -25.160 1.00 91.25 192 GLN A O 1
ATOM 1591 N N . PHE A 1 193 ? 11.098 -7.416 -25.158 1.00 91.81 193 PHE A N 1
ATOM 1592 C CA . PHE A 1 193 ? 10.657 -7.334 -23.768 1.00 91.81 193 PHE A CA 1
ATOM 1593 C C . PHE A 1 193 ? 9.463 -8.263 -23.497 1.00 91.81 193 PHE A C 1
ATOM 1595 O O . PHE A 1 193 ? 9.489 -9.074 -22.570 1.00 91.81 193 PHE A O 1
ATOM 1602 N N . LYS A 1 194 ? 8.437 -8.213 -24.357 1.00 91.19 194 LYS A N 1
ATOM 1603 C CA . LYS A 1 194 ? 7.266 -9.099 -24.281 1.00 91.19 194 LYS A CA 1
ATOM 1604 C C . LYS A 1 194 ? 7.635 -10.561 -24.509 1.00 91.19 194 LYS A C 1
ATOM 1606 O O . LYS A 1 194 ? 7.185 -11.410 -23.745 1.00 91.19 194 LYS A O 1
ATOM 1611 N N . LEU A 1 195 ? 8.452 -10.851 -25.523 1.00 89.00 195 LEU A N 1
ATOM 1612 C CA . LEU A 1 195 ? 8.863 -12.214 -25.862 1.00 89.00 195 LEU A CA 1
ATOM 1613 C C . LEU A 1 195 ? 9.616 -12.884 -24.705 1.00 89.00 195 LEU A C 1
ATOM 1615 O O . LEU A 1 195 ? 9.350 -14.038 -24.380 1.00 89.00 195 LEU A O 1
ATOM 1619 N N . VAL A 1 196 ? 10.527 -12.158 -24.053 1.00 84.19 196 VAL A N 1
ATOM 1620 C CA . VAL A 1 196 ? 11.329 -12.695 -22.945 1.00 84.19 196 VAL A CA 1
ATOM 1621 C C . VAL A 1 196 ? 10.445 -13.005 -21.741 1.00 84.19 196 VAL A C 1
ATOM 1623 O O . VAL A 1 196 ? 10.573 -14.089 -21.177 1.00 84.19 196 VAL A O 1
ATOM 1626 N N . LEU A 1 197 ? 9.507 -12.118 -21.393 1.00 83.75 197 LEU A N 1
ATOM 1627 C CA . LEU A 1 197 ? 8.549 -12.360 -20.308 1.00 83.75 197 LEU A CA 1
ATOM 1628 C C . LEU A 1 197 ? 7.569 -13.503 -20.624 1.00 83.75 197 LEU A C 1
ATOM 1630 O O . LEU A 1 197 ? 7.171 -14.235 -19.725 1.00 83.75 197 LEU A O 1
ATOM 1634 N N . GLN A 1 198 ? 7.183 -13.680 -21.892 1.00 85.44 198 GLN A N 1
ATOM 1635 C CA . GLN A 1 198 ? 6.308 -14.779 -22.319 1.00 85.44 198 GLN A CA 1
ATOM 1636 C C . GLN A 1 198 ? 7.012 -16.139 -22.282 1.00 85.44 198 GLN A C 1
ATOM 1638 O O . GLN A 1 198 ? 6.423 -17.119 -21.833 1.00 85.44 198 GLN A O 1
ATOM 1643 N N . ASN A 1 199 ? 8.266 -16.199 -22.733 1.00 81.38 199 ASN A N 1
ATOM 1644 C CA . ASN A 1 199 ? 9.040 -17.440 -22.773 1.00 81.38 199 ASN A CA 1
ATOM 1645 C C . ASN A 1 199 ? 9.572 -17.854 -21.394 1.00 81.38 199 ASN A C 1
ATOM 1647 O O . ASN A 1 199 ? 9.950 -19.008 -21.209 1.00 81.38 199 ASN A O 1
ATOM 1651 N N . ASN A 1 200 ? 9.587 -16.933 -20.427 1.00 74.12 200 ASN A N 1
ATOM 1652 C CA . ASN A 1 200 ? 10.116 -17.153 -19.085 1.00 74.12 200 ASN A CA 1
ATOM 1653 C C . ASN A 1 200 ? 9.083 -16.733 -18.026 1.00 74.12 200 ASN A C 1
ATOM 1655 O O . ASN A 1 200 ? 9.273 -15.722 -17.350 1.00 74.12 200 ASN A O 1
ATOM 1659 N N . PRO A 1 201 ? 7.988 -17.499 -17.844 1.00 70.50 201 PRO A N 1
ATOM 1660 C CA . PRO A 1 201 ? 6.891 -17.126 -16.942 1.00 70.50 201 PRO A CA 1
ATOM 1661 C C . PRO A 1 201 ? 7.299 -17.047 -15.461 1.00 70.50 201 PRO A C 1
ATOM 1663 O O . PRO A 1 201 ? 6.561 -16.502 -14.647 1.00 70.50 201 PRO A O 1
ATOM 1666 N N . HIS A 1 202 ? 8.471 -17.580 -15.109 1.00 67.31 202 HIS A N 1
ATOM 1667 C CA . HIS A 1 202 ? 9.071 -17.471 -13.780 1.00 67.31 202 HIS A CA 1
ATOM 1668 C C . HIS A 1 202 ? 9.663 -16.078 -13.497 1.00 67.31 202 HIS A C 1
ATOM 1670 O O . HIS A 1 202 ? 9.899 -15.745 -12.339 1.00 67.31 202 HIS A O 1
ATOM 1676 N N . ILE A 1 203 ? 9.898 -15.251 -14.524 1.00 70.12 203 ILE A N 1
ATOM 1677 C CA . ILE A 1 203 ? 10.387 -13.880 -14.354 1.00 70.12 203 ILE A CA 1
ATOM 1678 C C . ILE A 1 203 ? 9.215 -12.981 -13.970 1.00 70.12 203 ILE A C 1
ATOM 1680 O O . ILE A 1 203 ? 8.424 -12.546 -14.811 1.00 70.12 203 ILE A O 1
ATOM 1684 N N . GLY A 1 204 ? 9.123 -12.663 -12.682 1.00 73.44 204 GLY A N 1
ATOM 1685 C CA . GLY A 1 204 ? 8.237 -11.616 -12.198 1.00 73.44 204 GLY A CA 1
ATOM 1686 C C . GLY A 1 204 ? 8.756 -10.231 -12.585 1.00 73.44 204 GLY A C 1
ATOM 1687 O O . GLY A 1 204 ? 9.917 -9.906 -12.340 1.00 73.44 204 GLY A O 1
ATOM 1688 N N . ILE A 1 205 ? 7.877 -9.368 -13.111 1.00 79.19 205 ILE A N 1
ATOM 1689 C CA . ILE A 1 205 ? 8.191 -7.959 -13.441 1.00 79.19 205 ILE A CA 1
ATOM 1690 C C . ILE A 1 205 ? 8.731 -7.163 -12.234 1.00 79.19 205 ILE A C 1
ATOM 1692 O O . ILE A 1 205 ? 9.432 -6.165 -12.394 1.00 79.19 205 ILE A O 1
ATOM 1696 N N . ASN A 1 206 ? 8.388 -7.623 -11.028 1.00 78.69 206 ASN A N 1
ATOM 1697 C CA . ASN A 1 206 ? 8.742 -7.026 -9.743 1.00 78.69 206 ASN A CA 1
ATOM 1698 C C . ASN A 1 206 ? 9.916 -7.706 -9.045 1.00 78.69 206 ASN A C 1
ATOM 1700 O O . ASN A 1 206 ? 10.434 -7.152 -8.083 1.00 78.69 206 ASN A O 1
ATOM 1704 N N . ASP A 1 207 ? 10.313 -8.888 -9.509 1.00 70.00 207 ASP A N 1
ATOM 1705 C CA . ASP A 1 207 ? 11.365 -9.687 -8.879 1.00 70.00 207 ASP A CA 1
ATOM 1706 C C . ASP A 1 207 ? 12.718 -9.486 -9.591 1.00 70.00 207 ASP A C 1
ATOM 1708 O O . ASP A 1 207 ? 13.757 -9.930 -9.111 1.00 70.00 207 ASP A O 1
ATOM 1712 N N . SER A 1 208 ? 12.720 -8.757 -10.715 1.00 70.38 208 SER A N 1
ATOM 1713 C CA . SER A 1 208 ? 13.896 -8.462 -11.533 1.00 70.38 208 SER A CA 1
ATOM 1714 C C . SER A 1 208 ? 14.548 -7.118 -11.183 1.00 70.38 208 SER A C 1
ATOM 1716 O O . SER A 1 208 ? 13.965 -6.057 -11.433 1.00 70.38 208 SER A O 1
ATOM 1718 N N . TYR A 1 209 ? 15.799 -7.146 -10.728 1.00 75.81 209 TYR A N 1
ATOM 1719 C CA . TYR A 1 209 ? 16.611 -5.955 -10.445 1.00 75.81 209 TYR A CA 1
ATOM 1720 C C . TYR A 1 209 ? 17.972 -6.068 -11.132 1.00 75.81 209 TYR A C 1
ATOM 1722 O O . TYR A 1 209 ? 18.548 -7.154 -11.164 1.00 75.81 209 TYR A O 1
ATOM 1730 N N . ASN A 1 210 ? 18.471 -4.973 -11.713 1.00 73.06 210 ASN A N 1
ATOM 1731 C CA . ASN A 1 210 ? 19.832 -4.941 -12.258 1.00 73.06 210 ASN A CA 1
ATOM 1732 C C . ASN A 1 210 ? 20.867 -4.664 -11.147 1.00 73.06 210 ASN A C 1
ATOM 1734 O O . ASN A 1 210 ? 20.518 -4.463 -9.982 1.00 73.06 210 ASN A O 1
ATOM 1738 N N . GLU A 1 211 ? 22.146 -4.598 -11.513 1.00 71.38 211 GLU A N 1
ATOM 1739 C CA . GLU A 1 211 ? 23.259 -4.281 -10.600 1.00 71.38 211 GLU A CA 1
ATOM 1740 C C . GLU A 1 211 ? 23.156 -2.897 -9.926 1.00 71.38 211 GLU A C 1
ATOM 1742 O O . GLU A 1 211 ? 23.773 -2.655 -8.893 1.00 71.38 211 GLU A O 1
ATOM 1747 N N . HIS A 1 212 ? 22.321 -2.003 -10.462 1.00 70.38 212 HIS A N 1
ATOM 1748 C CA . HIS A 1 212 ? 22.009 -0.687 -9.898 1.00 70.38 212 HIS A CA 1
ATOM 1749 C C . HIS A 1 212 ? 20.679 -0.665 -9.125 1.00 70.38 212 HIS A C 1
ATOM 1751 O O . HIS A 1 212 ? 20.151 0.405 -8.810 1.00 70.38 212 HIS A O 1
ATOM 1757 N N . ARG A 1 213 ? 20.106 -1.842 -8.831 1.00 73.50 213 ARG A N 1
ATOM 1758 C CA . ARG A 1 213 ? 18.812 -2.016 -8.148 1.00 73.50 213 ARG A CA 1
ATOM 1759 C C . ARG A 1 213 ? 17.650 -1.330 -8.874 1.00 73.50 213 ARG A C 1
ATOM 1761 O O . ARG A 1 213 ? 16.664 -0.933 -8.256 1.00 73.50 213 ARG A O 1
ATOM 1768 N N . GLN A 1 214 ? 17.751 -1.196 -10.190 1.00 79.62 214 GLN A N 1
ATOM 1769 C CA . GLN A 1 214 ? 16.696 -0.659 -11.039 1.00 79.62 214 GLN A CA 1
ATOM 1770 C C . GLN A 1 214 ? 15.786 -1.791 -11.509 1.00 79.62 214 GLN A C 1
ATOM 1772 O O . GLN A 1 214 ? 16.241 -2.854 -11.938 1.00 79.62 214 GLN A O 1
ATOM 1777 N N . THR A 1 215 ? 14.480 -1.542 -11.453 1.00 86.75 215 THR A N 1
ATOM 1778 C CA . THR A 1 215 ? 13.479 -2.426 -12.065 1.00 86.75 215 THR A CA 1
ATOM 1779 C C . THR A 1 215 ? 13.354 -2.138 -13.563 1.00 86.75 215 THR A C 1
ATOM 1781 O O . THR A 1 215 ? 13.749 -1.058 -14.016 1.00 86.75 215 THR A O 1
ATOM 1784 N N . PRO A 1 216 ? 12.735 -3.031 -14.354 1.00 89.88 216 PRO A N 1
ATOM 1785 C CA . PRO A 1 216 ? 12.415 -2.736 -15.748 1.00 89.88 216 PRO A CA 1
ATOM 1786 C C . PRO A 1 216 ? 11.624 -1.434 -15.932 1.00 89.88 216 PRO A C 1
ATOM 1788 O O . PRO A 1 216 ? 11.838 -0.721 -16.907 1.00 89.88 216 PRO A O 1
ATOM 1791 N N . LEU A 1 217 ? 10.754 -1.084 -14.974 1.00 92.81 217 LEU A N 1
ATOM 1792 C CA . LEU A 1 217 ? 10.023 0.183 -14.994 1.00 92.81 217 LEU A CA 1
ATOM 1793 C C . LEU A 1 217 ? 10.952 1.396 -14.807 1.00 92.81 217 LEU A C 1
ATOM 1795 O O . LEU A 1 217 ? 10.776 2.383 -15.514 1.00 92.81 217 LEU A O 1
ATOM 1799 N N . HIS A 1 218 ? 11.958 1.322 -13.925 1.00 89.19 218 HIS A N 1
ATOM 1800 C CA . HIS A 1 218 ? 12.962 2.390 -13.794 1.00 89.19 218 HIS A CA 1
ATOM 1801 C C . HIS A 1 218 ? 13.711 2.603 -15.110 1.00 89.19 218 HIS A C 1
ATOM 1803 O O . HIS A 1 218 ? 13.810 3.729 -15.584 1.00 89.19 218 HIS A O 1
ATOM 1809 N N . LEU A 1 219 ? 14.196 1.519 -15.726 1.00 89.31 219 LEU A N 1
ATOM 1810 C CA . LEU A 1 219 ? 14.942 1.595 -16.984 1.00 89.31 219 LEU A CA 1
ATOM 1811 C C . LEU A 1 219 ? 14.089 2.177 -18.110 1.00 89.31 219 LEU A C 1
ATOM 1813 O O . LEU A 1 219 ? 14.555 3.057 -18.829 1.00 89.31 219 LEU A O 1
ATOM 1817 N N . ALA A 1 220 ? 12.835 1.739 -18.226 1.00 93.12 220 ALA A N 1
ATOM 1818 C CA . ALA A 1 220 ? 11.917 2.260 -19.227 1.00 93.12 220 ALA A CA 1
ATOM 1819 C C . ALA A 1 220 ? 11.632 3.759 -19.026 1.00 93.12 220 ALA A C 1
ATOM 1821 O O . ALA A 1 220 ? 11.668 4.517 -19.990 1.00 93.12 220 ALA A O 1
ATOM 1822 N N . VAL A 1 221 ? 11.403 4.207 -17.786 1.00 92.44 221 VAL A N 1
ATOM 1823 C CA . VAL A 1 221 ? 11.169 5.628 -17.474 1.00 92.44 221 VAL A CA 1
ATOM 1824 C C . VAL A 1 221 ? 12.420 6.471 -17.733 1.00 92.44 221 VAL A C 1
ATOM 1826 O O . VAL A 1 221 ? 12.339 7.482 -18.427 1.00 92.44 221 VAL A O 1
ATOM 1829 N N . ASN A 1 222 ? 13.583 6.045 -17.235 1.00 89.31 222 ASN A N 1
ATOM 1830 C CA . ASN A 1 222 ? 14.836 6.797 -17.352 1.00 89.31 222 ASN A CA 1
ATOM 1831 C C . ASN A 1 222 ? 15.279 6.959 -18.816 1.00 89.31 222 ASN A C 1
ATOM 1833 O O . ASN A 1 222 ? 15.827 7.997 -19.185 1.00 89.31 222 ASN A O 1
ATOM 1837 N N . ASN A 1 223 ? 14.997 5.959 -19.659 1.00 90.38 223 ASN A N 1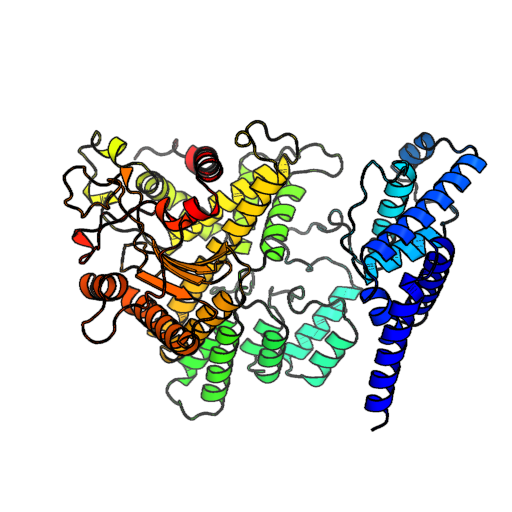
ATOM 1838 C CA . ASN A 1 223 ? 15.306 5.977 -21.092 1.00 90.38 223 ASN A CA 1
ATOM 1839 C C . ASN A 1 223 ? 14.115 6.415 -21.968 1.00 90.38 223 ASN A C 1
ATOM 1841 O O . ASN A 1 223 ? 14.211 6.376 -23.190 1.00 90.38 223 ASN A O 1
ATOM 1845 N N . GLN A 1 224 ? 13.009 6.878 -21.367 1.00 92.69 224 GLN A N 1
ATOM 1846 C CA . GLN A 1 224 ? 11.832 7.425 -22.067 1.00 92.69 224 GLN A CA 1
ATOM 1847 C C . GLN A 1 224 ? 11.130 6.418 -23.000 1.00 92.69 224 GLN A C 1
ATOM 1849 O O . GLN A 1 224 ? 10.464 6.786 -23.969 1.00 92.69 224 GLN A O 1
ATOM 1854 N N . HIS A 1 225 ? 11.233 5.128 -22.693 1.00 95.19 225 HIS A N 1
ATOM 1855 C CA . HIS A 1 225 ? 10.523 4.052 -23.381 1.00 95.19 225 HIS A CA 1
ATOM 1856 C C . HIS A 1 225 ? 9.120 3.887 -22.785 1.00 95.19 225 HIS A C 1
ATOM 1858 O O . HIS A 1 225 ? 8.824 2.949 -22.039 1.00 95.19 225 HIS A O 1
ATOM 1864 N N . TRP A 1 226 ? 8.253 4.863 -23.076 1.00 94.69 226 TRP A N 1
ATOM 1865 C CA . TRP A 1 226 ? 6.908 4.987 -22.500 1.00 94.69 226 TRP A CA 1
ATOM 1866 C C . TRP A 1 226 ? 5.982 3.806 -22.808 1.00 94.69 226 TRP A C 1
ATOM 1868 O O . TRP A 1 226 ? 5.097 3.488 -22.017 1.00 94.69 226 TRP A O 1
ATOM 1878 N N . ASP A 1 227 ? 6.186 3.128 -23.932 1.00 95.06 227 ASP A N 1
ATOM 1879 C CA . ASP A 1 227 ? 5.460 1.923 -24.329 1.00 95.06 227 ASP A CA 1
ATOM 1880 C C . ASP A 1 227 ? 5.804 0.715 -23.440 1.00 95.06 227 ASP A C 1
ATOM 1882 O O . ASP A 1 227 ? 4.903 0.000 -22.988 1.00 95.06 227 ASP A O 1
ATOM 1886 N N . ILE A 1 228 ? 7.086 0.532 -23.111 1.00 95.56 228 ILE A N 1
ATOM 1887 C CA . ILE A 1 228 ? 7.538 -0.452 -22.121 1.00 95.56 228 ILE A CA 1
ATOM 1888 C C . ILE A 1 228 ? 7.071 -0.043 -20.725 1.00 95.56 228 ILE A C 1
ATOM 1890 O O . ILE A 1 228 ? 6.546 -0.885 -20.000 1.00 95.56 228 ILE A O 1
ATOM 1894 N N . ALA A 1 229 ? 7.186 1.236 -20.352 1.00 95.62 229 ALA A N 1
ATOM 1895 C CA . ALA A 1 229 ? 6.717 1.723 -19.055 1.00 95.62 229 ALA A CA 1
ATOM 1896 C C . ALA A 1 229 ? 5.216 1.446 -18.862 1.00 95.62 229 ALA A C 1
ATOM 1898 O O . ALA A 1 229 ? 4.818 0.888 -17.839 1.00 95.62 229 ALA A O 1
ATOM 1899 N N . ARG A 1 230 ? 4.391 1.747 -19.876 1.00 95.06 230 ARG A N 1
ATOM 1900 C CA . ARG A 1 230 ? 2.956 1.43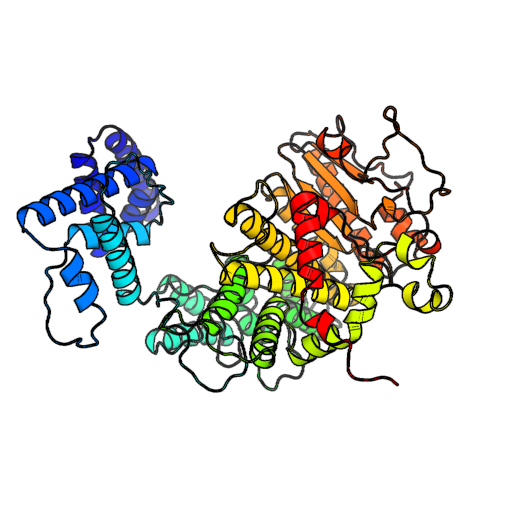2 -19.883 1.00 95.06 230 ARG A CA 1
ATOM 1901 C C . ARG A 1 230 ? 2.718 -0.063 -19.696 1.00 95.06 230 ARG A C 1
ATOM 1903 O O . ARG A 1 230 ? 1.937 -0.437 -18.827 1.00 95.06 230 ARG A O 1
ATOM 1910 N N . TYR A 1 231 ? 3.420 -0.905 -20.453 1.00 94.12 231 TYR A N 1
ATOM 1911 C CA . TYR A 1 231 ? 3.290 -2.356 -20.335 1.00 94.12 231 TYR A CA 1
ATOM 1912 C C . TYR A 1 231 ? 3.691 -2.868 -18.940 1.00 94.12 231 TYR A C 1
ATOM 1914 O O . TYR A 1 231 ? 2.985 -3.691 -18.363 1.00 94.12 231 TYR A O 1
ATOM 1922 N N . CYS A 1 232 ? 4.781 -2.363 -18.355 1.00 92.75 232 CYS A N 1
ATOM 1923 C CA . CYS A 1 232 ? 5.192 -2.694 -16.988 1.00 92.75 232 CYS A CA 1
ATOM 1924 C C . CYS A 1 232 ? 4.098 -2.336 -15.970 1.00 92.75 232 CYS A C 1
ATOM 1926 O O . CYS A 1 232 ? 3.749 -3.163 -15.128 1.00 92.75 232 CYS A O 1
ATOM 1928 N N . ILE A 1 233 ? 3.526 -1.132 -16.072 1.00 93.19 233 ILE A N 1
ATOM 1929 C CA . ILE A 1 233 ? 2.445 -0.673 -15.191 1.00 93.19 233 ILE A CA 1
ATOM 1930 C C . ILE A 1 233 ? 1.196 -1.560 -15.357 1.00 93.19 233 ILE A C 1
ATOM 1932 O O . ILE A 1 233 ? 0.628 -2.005 -14.364 1.00 93.19 233 ILE A O 1
ATOM 1936 N N . GLU A 1 234 ? 0.810 -1.899 -16.592 1.00 91.00 234 GLU A N 1
ATOM 1937 C CA . GLU A 1 234 ? -0.302 -2.824 -16.885 1.00 91.00 234 GLU A CA 1
ATOM 1938 C C . GLU A 1 234 ? -0.077 -4.235 -16.321 1.00 91.00 234 GLU A C 1
ATOM 1940 O O . GLU A 1 234 ? -1.031 -4.938 -15.988 1.00 91.00 234 GLU A O 1
ATOM 1945 N N . LYS A 1 235 ? 1.184 -4.664 -16.196 1.00 88.69 235 LYS A N 1
ATOM 1946 C CA . LYS A 1 235 ? 1.564 -5.934 -15.563 1.00 88.69 235 LYS A CA 1
ATOM 1947 C C . LYS A 1 235 ? 1.726 -5.844 -14.043 1.00 88.69 235 LYS A C 1
ATOM 1949 O O . LYS A 1 235 ? 2.136 -6.826 -13.431 1.00 88.69 235 LYS A O 1
ATOM 1954 N N . GLY A 1 236 ? 1.366 -4.717 -13.426 1.00 88.00 236 GLY A N 1
ATOM 1955 C CA . GLY A 1 236 ? 1.395 -4.545 -11.974 1.00 88.00 236 GLY A CA 1
ATOM 1956 C C . GLY A 1 236 ? 2.797 -4.304 -11.418 1.00 88.00 236 GLY A C 1
ATOM 1957 O O . GLY A 1 236 ? 3.099 -4.747 -10.306 1.00 88.00 236 GLY A O 1
ATOM 1958 N N . ALA A 1 237 ? 3.665 -3.639 -12.187 1.00 90.12 237 ALA A N 1
ATOM 1959 C CA . ALA A 1 237 ? 4.969 -3.215 -11.695 1.00 90.12 237 ALA A CA 1
ATOM 1960 C C . ALA A 1 237 ? 4.827 -2.312 -10.456 1.00 90.12 237 ALA A C 1
ATOM 1962 O O . ALA A 1 237 ? 4.007 -1.394 -10.425 1.00 90.12 237 ALA A O 1
ATOM 1963 N N . TYR A 1 238 ? 5.637 -2.560 -9.430 1.00 87.94 238 TYR A N 1
ATOM 1964 C CA . TYR A 1 238 ? 5.660 -1.765 -8.212 1.00 87.94 238 TYR A CA 1
ATOM 1965 C C . TYR A 1 238 ? 6.244 -0.380 -8.496 1.00 87.94 238 TYR A C 1
ATOM 1967 O O . TYR A 1 238 ? 7.331 -0.243 -9.058 1.00 87.94 238 TYR A O 1
ATOM 1975 N N . ILE A 1 239 ? 5.512 0.642 -8.059 1.00 88.25 239 ILE A N 1
ATOM 1976 C CA . ILE A 1 239 ? 5.845 2.054 -8.285 1.00 88.25 239 ILE A CA 1
ATOM 1977 C C . ILE A 1 239 ? 6.555 2.681 -7.076 1.00 88.25 239 ILE A C 1
ATOM 1979 O O . ILE A 1 239 ? 7.255 3.673 -7.218 1.00 88.25 239 ILE A O 1
ATOM 1983 N N . ASP A 1 240 ? 6.413 2.066 -5.899 1.00 86.38 240 ASP A N 1
ATOM 1984 C CA . ASP A 1 240 ? 6.972 2.506 -4.613 1.00 86.38 240 ASP A CA 1
ATOM 1985 C C . ASP A 1 240 ? 8.339 1.827 -4.334 1.00 86.38 240 ASP A C 1
ATOM 1987 O O . ASP A 1 240 ? 8.621 1.323 -3.242 1.00 86.38 240 ASP A O 1
ATOM 1991 N N . ILE A 1 241 ? 9.174 1.690 -5.367 1.00 83.06 241 ILE A N 1
ATOM 1992 C CA . ILE A 1 241 ? 10.552 1.181 -5.262 1.00 83.06 241 ILE A CA 1
ATOM 1993 C C . ILE A 1 241 ? 11.472 2.339 -5.599 1.00 83.06 241 ILE A C 1
ATOM 1995 O O . ILE A 1 241 ? 11.274 2.942 -6.643 1.00 83.06 241 ILE A O 1
ATOM 1999 N N . ARG A 1 242 ? 12.480 2.616 -4.769 1.00 80.38 242 ARG A N 1
ATOM 2000 C CA . ARG A 1 242 ? 13.548 3.550 -5.137 1.00 80.38 242 ARG A CA 1
ATOM 2001 C C . ARG A 1 242 ? 14.732 2.799 -5.735 1.00 80.38 242 ARG A C 1
ATOM 2003 O O . ARG A 1 242 ? 15.138 1.774 -5.183 1.00 80.38 242 ARG A O 1
ATOM 2010 N N . GLU A 1 243 ? 15.286 3.312 -6.830 1.00 71.88 243 GLU A N 1
ATOM 2011 C CA . GLU A 1 243 ? 16.546 2.803 -7.379 1.00 71.88 243 GLU A CA 1
ATOM 2012 C C . GLU A 1 243 ? 17.693 2.981 -6.379 1.00 71.88 243 GLU A C 1
ATOM 2014 O O . GLU A 1 243 ? 17.670 3.882 -5.540 1.00 71.88 243 GLU A O 1
ATOM 2019 N N . GLY A 1 244 ? 18.693 2.102 -6.448 1.00 59.78 244 GLY A N 1
ATOM 2020 C CA . GLY A 1 244 ? 19.765 2.032 -5.463 1.00 59.78 244 GLY A CA 1
ATOM 2021 C C . GLY A 1 244 ? 21.122 1.853 -6.121 1.00 59.78 244 GLY A C 1
ATOM 2022 O O . GLY A 1 244 ? 21.734 0.795 -6.013 1.00 59.78 244 GLY A O 1
ATOM 2023 N N . ALA A 1 245 ? 21.627 2.903 -6.761 1.00 43.84 245 ALA A N 1
ATOM 2024 C CA . ALA A 1 245 ? 23.062 2.988 -6.979 1.00 43.84 245 ALA A CA 1
ATOM 2025 C C . ALA A 1 245 ? 23.722 3.372 -5.649 1.00 43.84 245 ALA A C 1
ATOM 2027 O O . ALA A 1 245 ? 23.327 4.357 -5.026 1.00 43.84 245 ALA A O 1
ATOM 2028 N N . VAL A 1 246 ? 24.756 2.626 -5.254 1.00 39.50 246 VAL A N 1
ATOM 2029 C CA . VAL A 1 246 ? 25.582 2.867 -4.053 1.00 39.50 246 VAL A CA 1
ATOM 2030 C C . VAL A 1 246 ? 26.135 4.309 -4.000 1.00 39.50 246 VAL A C 1
ATOM 2032 O O . VAL A 1 246 ? 26.449 4.793 -2.919 1.00 39.50 246 VAL A O 1
ATOM 2035 N N . ASN A 1 247 ? 26.140 5.030 -5.135 1.00 37.19 247 ASN A N 1
ATOM 2036 C CA . ASN A 1 247 ? 26.626 6.408 -5.277 1.00 37.19 247 ASN A CA 1
ATOM 2037 C C . ASN A 1 247 ? 25.628 7.412 -5.911 1.00 37.19 247 ASN A C 1
ATOM 2039 O O . ASN A 1 247 ? 26.046 8.514 -6.266 1.00 37.19 247 ASN A O 1
ATOM 2043 N N . SER A 1 248 ? 24.335 7.093 -6.090 1.00 41.16 248 SER A N 1
ATOM 2044 C CA . SER A 1 248 ? 23.373 8.120 -6.547 1.00 41.16 248 SER A CA 1
ATOM 2045 C C . SER A 1 248 ? 22.940 8.985 -5.365 1.00 41.16 248 SER A C 1
ATOM 2047 O O . SER A 1 248 ? 22.365 8.482 -4.401 1.00 41.16 248 SER A O 1
ATOM 2049 N N . LEU A 1 249 ? 23.190 10.296 -5.444 1.00 43.69 249 LEU A N 1
ATOM 2050 C CA . LEU A 1 249 ? 22.815 11.256 -4.399 1.00 43.69 249 LEU A CA 1
ATOM 2051 C C . LEU A 1 249 ? 21.290 11.393 -4.215 1.00 43.69 249 LEU A C 1
ATOM 2053 O O . LEU A 1 249 ? 20.855 12.007 -3.243 1.00 43.69 249 LEU A O 1
ATOM 2057 N N . ILE A 1 250 ? 20.473 10.855 -5.131 1.00 49.50 250 ILE A N 1
ATOM 2058 C CA . ILE A 1 250 ? 19.012 10.961 -5.075 1.00 49.50 250 ILE A CA 1
ATOM 2059 C C . ILE A 1 250 ? 18.394 9.596 -5.395 1.00 49.50 250 ILE A C 1
ATOM 2061 O O . ILE A 1 250 ? 18.316 9.181 -6.547 1.00 49.50 250 ILE A O 1
ATOM 2065 N N . LEU A 1 251 ? 17.953 8.892 -4.353 1.00 63.00 251 LEU A N 1
ATOM 2066 C CA . LEU A 1 251 ? 17.130 7.690 -4.479 1.00 63.00 251 LEU A CA 1
ATOM 2067 C C . LEU A 1 251 ? 15.755 8.122 -4.997 1.00 63.00 251 LEU A C 1
ATOM 2069 O O . LEU A 1 251 ? 15.074 8.873 -4.296 1.00 63.00 251 LEU A O 1
ATOM 2073 N N . ARG A 1 252 ? 15.321 7.668 -6.176 1.00 76.75 252 ARG A N 1
ATOM 2074 C CA . ARG A 1 252 ? 14.008 8.028 -6.736 1.00 76.75 252 ARG A CA 1
ATOM 2075 C C . ARG A 1 252 ? 13.204 6.822 -7.183 1.00 76.75 252 ARG A C 1
ATOM 2077 O O . ARG A 1 252 ? 13.744 5.812 -7.620 1.00 76.75 252 ARG A O 1
ATOM 2084 N N . THR A 1 253 ? 11.898 6.954 -7.041 1.00 88.31 253 THR A N 1
ATOM 2085 C CA . THR A 1 253 ? 10.887 6.066 -7.596 1.00 88.31 253 THR A CA 1
ATOM 2086 C C . THR A 1 253 ? 10.692 6.322 -9.089 1.00 88.31 253 THR A C 1
ATOM 2088 O O . THR A 1 253 ? 10.966 7.429 -9.565 1.00 88.31 253 THR A O 1
ATOM 2091 N N . PRO A 1 254 ? 10.123 5.361 -9.843 1.00 90.50 254 PRO A N 1
ATOM 2092 C CA . PRO A 1 254 ? 9.731 5.605 -11.224 1.00 90.50 254 PRO A CA 1
ATOM 2093 C C . PRO A 1 254 ? 8.795 6.809 -11.359 1.00 90.50 254 PRO A C 1
ATOM 2095 O O . PRO A 1 254 ? 8.893 7.554 -12.328 1.00 90.50 254 PRO A O 1
ATOM 2098 N N . PHE A 1 255 ? 7.916 7.032 -10.375 1.00 91.94 255 PHE A N 1
ATOM 2099 C CA . PHE A 1 255 ? 7.022 8.185 -10.373 1.00 91.94 255 PHE A CA 1
ATOM 2100 C C . PHE A 1 255 ? 7.773 9.511 -10.213 1.00 91.94 255 PHE A C 1
ATOM 2102 O O . PHE A 1 255 ? 7.556 10.420 -11.008 1.00 91.94 255 PHE A O 1
ATOM 2109 N N . GLU A 1 256 ? 8.690 9.620 -9.248 1.00 90.75 256 GLU A N 1
ATOM 2110 C CA . GLU A 1 256 ? 9.526 10.820 -9.072 1.00 90.75 256 GLU A CA 1
ATOM 2111 C C . GLU A 1 256 ? 10.343 11.129 -10.342 1.00 90.75 256 GLU A C 1
ATOM 2113 O O . GLU A 1 256 ? 10.439 12.290 -10.739 1.00 90.75 256 GLU A O 1
ATOM 2118 N N . ASN A 1 257 ? 10.853 10.105 -11.039 1.00 90.25 257 ASN A N 1
ATOM 2119 C CA . ASN A 1 257 ? 11.569 10.287 -12.309 1.00 90.25 257 ASN A CA 1
ATOM 2120 C C . ASN A 1 257 ? 10.651 10.802 -13.431 1.00 90.25 257 ASN A C 1
ATOM 2122 O O . ASN A 1 257 ? 11.043 11.692 -14.188 1.00 90.25 257 ASN A O 1
ATOM 2126 N N . ILE A 1 258 ? 9.407 10.311 -13.513 1.00 92.56 258 ILE A N 1
ATOM 2127 C CA . ILE A 1 258 ? 8.397 10.848 -14.441 1.00 92.56 258 ILE A CA 1
ATOM 2128 C C . ILE A 1 258 ? 8.116 12.325 -14.131 1.00 92.56 258 ILE A C 1
ATOM 2130 O O . ILE A 1 258 ? 8.103 13.153 -15.041 1.00 92.56 258 ILE A O 1
ATOM 2134 N N . ILE A 1 259 ? 7.916 12.679 -12.857 1.00 93.44 259 ILE A N 1
ATOM 2135 C CA . ILE A 1 259 ? 7.619 14.059 -12.455 1.00 93.44 259 ILE A CA 1
ATOM 2136 C C . ILE A 1 259 ? 8.789 14.995 -12.760 1.00 93.44 259 ILE A C 1
ATOM 2138 O O . ILE A 1 259 ? 8.570 16.088 -13.284 1.00 93.44 259 ILE A O 1
ATOM 2142 N N . GLU A 1 260 ? 10.028 14.585 -12.492 1.00 90.50 260 GLU A N 1
ATOM 2143 C CA . GLU A 1 260 ? 11.200 15.383 -12.854 1.00 90.50 260 GLU A CA 1
ATOM 2144 C C . GLU A 1 260 ? 11.286 15.609 -14.367 1.00 90.50 260 GLU A C 1
ATOM 2146 O O . GLU A 1 260 ? 11.517 16.739 -14.810 1.00 90.50 260 GLU A O 1
ATOM 2151 N N . TYR A 1 261 ? 11.036 14.568 -15.164 1.00 91.00 261 TYR A N 1
ATOM 2152 C CA . TYR A 1 261 ? 11.007 14.684 -16.617 1.00 91.00 261 TYR A CA 1
ATOM 2153 C C . TYR A 1 261 ? 9.934 15.681 -17.084 1.00 91.00 261 TYR A C 1
ATOM 2155 O O . TYR A 1 261 ? 10.232 16.600 -17.852 1.00 91.00 261 TYR A O 1
ATOM 2163 N N . ILE A 1 262 ? 8.706 15.578 -16.561 1.00 92.94 262 ILE A N 1
ATOM 2164 C CA . ILE A 1 262 ? 7.619 16.530 -16.852 1.00 92.94 262 ILE A CA 1
ATOM 2165 C C . ILE A 1 262 ? 8.048 17.959 -16.491 1.00 92.94 262 ILE A C 1
ATOM 2167 O O . ILE A 1 262 ? 7.843 18.892 -17.271 1.00 92.94 262 ILE A O 1
ATOM 2171 N N . MET A 1 263 ? 8.689 18.146 -15.335 1.00 91.81 263 MET A N 1
ATOM 2172 C CA . MET A 1 263 ? 9.144 19.459 -14.876 1.00 91.81 263 MET A CA 1
ATOM 2173 C C . MET A 1 263 ? 10.239 20.053 -15.765 1.00 91.81 263 MET A C 1
ATOM 2175 O O . MET A 1 263 ? 10.188 21.249 -16.064 1.00 91.81 263 MET A O 1
ATOM 2179 N N . LYS A 1 264 ? 11.177 19.233 -16.252 1.00 90.44 264 LYS A N 1
ATOM 2180 C CA . LYS A 1 264 ? 12.226 19.652 -17.194 1.00 90.44 264 LYS A CA 1
ATOM 2181 C C . LYS A 1 264 ? 11.643 20.180 -18.509 1.00 90.44 264 LYS A C 1
ATOM 2183 O O . LYS A 1 264 ? 12.157 21.149 -19.064 1.00 90.44 264 LYS A O 1
ATOM 2188 N N . HIS A 1 265 ? 10.540 19.593 -18.974 1.00 88.00 265 HIS A N 1
ATOM 2189 C CA . HIS A 1 265 ? 9.889 19.947 -20.240 1.00 88.00 265 HIS A CA 1
ATOM 2190 C C . HIS A 1 265 ? 8.673 20.881 -20.082 1.00 88.00 265 HIS A C 1
ATOM 2192 O O . HIS A 1 265 ? 8.048 21.254 -21.074 1.00 88.00 265 HIS A O 1
ATOM 2198 N N . LYS A 1 266 ? 8.371 21.353 -18.863 1.00 86.94 266 LYS A N 1
ATOM 2199 C CA . LYS A 1 266 ? 7.166 22.143 -18.530 1.00 86.94 266 LYS A CA 1
ATOM 2200 C C . LYS A 1 266 ? 6.979 23.430 -19.342 1.00 86.94 266 LYS A C 1
ATOM 2202 O O . LYS A 1 266 ? 5.851 23.903 -19.469 1.00 86.94 266 LYS A O 1
ATOM 2207 N N . LYS A 1 267 ? 8.055 24.008 -19.890 1.00 87.00 267 LYS A N 1
ATOM 2208 C CA . LYS A 1 267 ? 7.989 25.199 -20.762 1.00 87.00 267 LYS A CA 1
ATOM 2209 C C . LYS A 1 267 ? 7.378 24.893 -22.137 1.00 87.00 267 LYS A C 1
ATOM 2211 O O . LYS A 1 267 ? 6.729 25.762 -22.706 1.00 87.00 267 LYS A O 1
ATOM 2216 N N . ASN A 1 268 ? 7.503 23.656 -22.619 1.00 87.00 268 ASN A N 1
ATOM 2217 C CA . ASN A 1 268 ? 7.013 23.213 -23.924 1.00 87.00 268 ASN A CA 1
ATOM 2218 C C . ASN A 1 268 ? 5.834 22.242 -23.755 1.00 87.00 268 ASN A C 1
ATOM 2220 O O . ASN A 1 268 ? 5.906 21.089 -24.167 1.00 87.00 268 ASN A O 1
ATOM 2224 N N . LYS A 1 269 ? 4.729 22.708 -23.158 1.00 84.25 269 LYS A N 1
ATOM 2225 C CA . LYS A 1 269 ? 3.567 21.860 -22.806 1.00 84.25 269 LYS A CA 1
ATOM 2226 C C . LYS A 1 269 ? 2.915 21.115 -23.980 1.00 84.25 269 LYS A C 1
ATOM 2228 O O . LYS A 1 269 ? 2.198 20.148 -23.759 1.00 84.25 269 LYS A O 1
ATOM 2233 N N . ASN A 1 270 ? 3.145 21.569 -25.211 1.00 86.62 270 ASN A N 1
ATOM 2234 C CA . ASN A 1 270 ? 2.586 20.958 -26.418 1.00 86.62 270 ASN A CA 1
ATOM 2235 C C . ASN A 1 270 ? 3.555 19.976 -27.094 1.00 86.62 270 ASN A C 1
ATOM 2237 O O . ASN A 1 270 ? 3.230 19.442 -28.152 1.00 86.62 270 ASN A O 1
ATOM 2241 N N . SER A 1 271 ? 4.754 19.766 -26.537 1.00 89.69 271 SER A N 1
ATOM 2242 C CA . SER A 1 271 ? 5.688 18.790 -27.091 1.00 89.69 271 SER A CA 1
ATOM 2243 C C . SER A 1 271 ? 5.167 17.374 -26.849 1.00 89.69 271 SER A C 1
ATOM 2245 O O . SER A 1 271 ? 4.527 17.091 -25.831 1.00 89.69 271 SER A O 1
ATOM 2247 N N . LYS A 1 272 ? 5.449 16.475 -27.794 1.00 88.75 272 LYS A N 1
ATOM 2248 C CA . LYS A 1 272 ? 5.057 15.069 -27.684 1.00 88.75 272 LYS A CA 1
ATOM 2249 C C . LYS A 1 272 ? 5.638 14.441 -26.416 1.00 88.75 272 LYS A C 1
ATOM 2251 O O . LYS A 1 272 ? 4.939 13.729 -25.712 1.00 88.75 272 LYS A O 1
ATOM 2256 N N . GLU A 1 273 ? 6.882 14.772 -26.087 1.00 87.12 273 GLU A N 1
ATOM 2257 C CA . GLU A 1 273 ? 7.595 14.283 -24.906 1.00 87.12 273 GLU A CA 1
ATOM 2258 C C . GLU A 1 273 ? 6.892 14.670 -23.603 1.00 87.12 273 GLU A C 1
ATOM 2260 O O . GLU A 1 273 ? 6.722 13.836 -22.715 1.00 87.12 273 GLU A O 1
ATOM 2265 N N . PHE A 1 274 ? 6.459 15.930 -23.492 1.00 89.19 274 PHE A N 1
ATOM 2266 C CA . PHE A 1 274 ? 5.730 16.410 -22.322 1.00 89.19 274 PHE A CA 1
ATOM 2267 C C . PHE A 1 274 ? 4.380 15.697 -22.176 1.00 89.19 274 PHE A C 1
ATOM 2269 O O . PHE A 1 274 ? 4.016 15.283 -21.072 1.00 89.19 274 PHE A O 1
ATOM 2276 N N . LEU A 1 275 ? 3.643 15.541 -23.280 1.00 90.88 275 LEU A N 1
ATOM 2277 C CA . LEU A 1 275 ? 2.341 14.873 -23.293 1.00 90.88 275 LEU A CA 1
ATOM 2278 C C . LEU A 1 275 ? 2.463 13.382 -22.960 1.00 90.88 275 LEU A C 1
ATOM 2280 O O . LEU A 1 275 ? 1.737 12.902 -22.091 1.00 90.88 275 LEU A O 1
ATOM 2284 N N . ASP A 1 276 ? 3.411 12.673 -23.576 1.00 92.31 276 ASP A N 1
ATOM 2285 C CA . ASP A 1 276 ? 3.644 11.247 -23.336 1.00 92.31 276 ASP A CA 1
ATOM 2286 C C . ASP A 1 276 ? 4.041 10.995 -21.872 1.00 92.31 276 ASP A C 1
ATOM 2288 O O . ASP A 1 276 ? 3.450 10.140 -21.208 1.00 92.31 276 ASP A O 1
ATOM 2292 N N . ALA A 1 277 ? 4.972 11.785 -21.324 1.00 92.44 277 ALA A N 1
ATOM 2293 C CA . ALA A 1 277 ? 5.376 11.670 -19.923 1.00 92.44 277 ALA A CA 1
ATOM 2294 C C . ALA A 1 277 ? 4.224 11.994 -18.957 1.00 92.44 277 ALA A C 1
ATOM 2296 O O . ALA A 1 277 ? 4.038 11.300 -17.957 1.00 92.44 277 ALA A O 1
ATOM 2297 N N . THR A 1 278 ? 3.412 13.010 -19.274 1.00 93.38 278 THR A N 1
ATOM 2298 C CA . THR A 1 278 ? 2.217 13.365 -18.494 1.00 93.38 278 THR A CA 1
ATOM 2299 C C . THR A 1 278 ? 1.208 12.222 -18.493 1.00 93.38 278 THR A C 1
ATOM 2301 O O . THR A 1 278 ? 0.712 11.852 -17.433 1.00 93.38 278 THR A O 1
ATOM 2304 N N . GLU A 1 279 ? 0.933 11.614 -19.648 1.00 94.50 279 GLU A N 1
ATOM 2305 C CA . GLU A 1 279 ? 0.018 10.474 -19.745 1.00 94.50 279 GLU A CA 1
ATOM 2306 C C . GLU A 1 279 ? 0.530 9.255 -18.975 1.00 94.50 279 GLU A C 1
ATOM 2308 O O . GLU A 1 279 ? -0.250 8.603 -18.281 1.00 94.50 279 GLU A O 1
ATOM 2313 N N . ILE A 1 280 ? 1.837 8.979 -19.002 1.00 95.00 280 ILE A N 1
ATOM 2314 C CA . ILE A 1 280 ? 2.433 7.935 -18.158 1.00 95.00 280 ILE A CA 1
ATOM 2315 C C . ILE A 1 280 ? 2.306 8.285 -16.668 1.00 95.00 280 ILE A C 1
ATOM 2317 O O . ILE A 1 280 ? 1.957 7.412 -15.871 1.00 95.00 280 ILE A O 1
ATOM 2321 N N . GLY A 1 281 ? 2.494 9.554 -16.292 1.00 94.62 281 GLY A N 1
ATOM 2322 C CA . GLY A 1 281 ? 2.276 10.062 -14.934 1.00 94.62 281 GLY A CA 1
ATOM 2323 C C . GLY A 1 281 ? 0.829 9.918 -14.447 1.00 94.62 281 GLY A C 1
ATOM 2324 O O . GLY A 1 281 ? 0.595 9.593 -13.286 1.00 94.62 281 GLY A O 1
ATOM 2325 N N . LYS A 1 282 ? -0.162 10.070 -15.330 1.00 95.31 282 LYS A N 1
ATOM 2326 C CA . LYS A 1 282 ? -1.564 9.749 -15.013 1.00 95.31 282 LYS A CA 1
ATOM 2327 C C . LYS A 1 282 ? -1.768 8.243 -14.883 1.00 95.31 282 LYS A C 1
ATOM 2329 O O . LYS A 1 282 ? -2.409 7.775 -13.945 1.00 95.31 282 LYS A O 1
ATOM 2334 N N . TRP A 1 283 ? -1.212 7.470 -15.814 1.00 94.06 283 TRP A N 1
ATOM 2335 C CA . TRP A 1 283 ? -1.393 6.020 -15.882 1.00 94.06 283 TRP A CA 1
ATOM 2336 C C . TRP A 1 283 ? -0.869 5.300 -14.639 1.00 94.06 283 TRP A C 1
ATOM 2338 O O . TRP A 1 283 ? -1.564 4.467 -14.061 1.00 94.06 283 TRP A O 1
ATOM 2348 N N . ILE A 1 284 ? 0.332 5.661 -14.187 1.00 94.31 284 ILE A N 1
ATOM 2349 C CA . ILE A 1 284 ? 0.957 5.090 -12.989 1.00 94.31 284 ILE A CA 1
ATOM 2350 C C . ILE A 1 284 ? 0.146 5.386 -11.717 1.00 94.31 284 ILE A C 1
ATOM 2352 O O . ILE A 1 284 ? 0.023 4.515 -10.859 1.00 94.31 284 ILE A O 1
ATOM 2356 N N . LEU A 1 285 ? -0.489 6.562 -11.622 1.00 94.75 285 LEU A N 1
ATOM 2357 C CA . LEU A 1 285 ? -1.394 6.896 -10.518 1.00 94.75 285 LEU A CA 1
ATOM 2358 C C . LEU A 1 285 ? -2.698 6.101 -10.593 1.00 94.75 285 LEU A C 1
ATOM 2360 O O . LEU A 1 285 ? -3.137 5.565 -9.579 1.00 94.75 285 LEU A O 1
ATOM 2364 N N . ARG A 1 286 ? -3.283 5.956 -11.790 1.00 92.81 286 ARG A N 1
ATOM 2365 C CA . ARG A 1 286 ? -4.497 5.149 -12.014 1.00 92.81 286 ARG A CA 1
ATOM 2366 C C . ARG A 1 286 ? -4.311 3.680 -11.640 1.00 92.81 286 ARG A C 1
ATOM 2368 O O . ARG A 1 286 ? -5.262 3.055 -11.183 1.00 92.81 286 ARG A O 1
ATOM 2375 N N . GLN A 1 287 ? -3.105 3.145 -11.813 1.00 90.75 287 GLN A N 1
ATOM 2376 C CA . GLN A 1 287 ? -2.771 1.738 -11.559 1.00 90.75 287 GLN A CA 1
ATOM 2377 C C . GLN A 1 287 ? -2.092 1.500 -10.202 1.00 90.75 287 GLN A C 1
ATOM 2379 O O . GLN A 1 287 ? -1.640 0.390 -9.918 1.00 90.75 287 GLN A O 1
ATOM 2384 N N . ARG A 1 288 ? -2.025 2.517 -9.334 1.00 90.88 288 ARG A N 1
ATOM 2385 C CA . ARG A 1 288 ? -1.516 2.360 -7.969 1.00 90.88 288 ARG A CA 1
ATOM 2386 C C . ARG A 1 288 ? -2.339 1.312 -7.211 1.00 90.88 288 ARG A C 1
ATOM 2388 O O . ARG A 1 288 ? -3.565 1.271 -7.319 1.00 90.88 288 ARG A O 1
ATOM 2395 N N . ILE A 1 289 ? -1.664 0.494 -6.405 1.00 90.12 289 ILE A N 1
ATOM 2396 C CA . ILE A 1 289 ? -2.261 -0.572 -5.584 1.00 90.12 289 ILE A CA 1
ATOM 2397 C C . ILE A 1 289 ? -2.034 -0.321 -4.083 1.00 90.12 289 ILE A C 1
ATOM 2399 O O . ILE A 1 289 ? -1.453 0.690 -3.690 1.00 90.12 289 ILE A O 1
ATOM 2403 N N . MET A 1 290 ? -2.548 -1.207 -3.224 1.00 88.81 290 MET A N 1
ATOM 2404 C CA . MET A 1 290 ? -2.123 -1.268 -1.817 1.00 88.81 290 MET A CA 1
ATOM 2405 C C . MET A 1 290 ? -0.675 -1.754 -1.732 1.00 88.81 290 MET A C 1
ATOM 2407 O O . MET A 1 290 ? -0.247 -2.538 -2.582 1.00 88.81 290 MET A O 1
ATOM 2411 N N . TYR A 1 291 ? 0.058 -1.343 -0.693 1.00 92.31 291 TYR A N 1
ATOM 2412 C CA . TYR A 1 291 ? 1.447 -1.762 -0.521 1.00 92.31 291 TYR A CA 1
ATOM 2413 C C . TYR A 1 291 ? 1.557 -3.303 -0.550 1.00 92.31 291 TYR A C 1
ATOM 2415 O O . TYR A 1 291 ? 0.743 -3.981 0.086 1.00 92.31 291 TYR A O 1
ATOM 2423 N N . PRO A 1 292 ? 2.501 -3.909 -1.288 1.00 88.94 292 PRO A N 1
ATOM 2424 C CA . PRO A 1 292 ? 2.491 -5.358 -1.479 1.00 88.94 292 PRO A CA 1
ATOM 2425 C C . PRO A 1 292 ? 2.816 -6.125 -0.187 1.00 88.94 292 PRO A C 1
ATOM 2427 O O . PRO A 1 292 ? 3.931 -6.027 0.322 1.00 88.94 292 PRO A O 1
ATOM 2430 N N . ILE A 1 293 ? 1.887 -6.964 0.299 1.00 84.38 293 ILE A N 1
ATOM 2431 C CA . ILE A 1 293 ? 2.117 -7.829 1.481 1.00 84.38 293 ILE A CA 1
ATOM 2432 C C . ILE A 1 293 ? 3.352 -8.711 1.285 1.00 84.38 293 ILE A C 1
ATOM 2434 O O . ILE A 1 293 ? 4.157 -8.825 2.198 1.00 84.38 293 ILE A O 1
ATOM 2438 N N . LYS A 1 294 ? 3.574 -9.231 0.072 1.00 83.50 294 LYS A N 1
ATOM 2439 C CA . LYS A 1 294 ? 4.763 -10.037 -0.245 1.00 83.50 294 LYS A CA 1
ATOM 2440 C C . LYS A 1 294 ? 6.081 -9.323 0.077 1.00 83.50 294 LYS A C 1
ATOM 2442 O O . LYS A 1 294 ? 7.040 -9.978 0.459 1.00 83.50 294 LYS A O 1
ATOM 2447 N N . ARG A 1 295 ? 6.148 -7.991 -0.073 1.00 86.25 295 ARG A N 1
ATOM 2448 C CA . ARG A 1 295 ? 7.346 -7.211 0.294 1.00 86.25 295 ARG A CA 1
ATOM 2449 C C . ARG A 1 295 ? 7.500 -7.093 1.807 1.00 86.25 295 ARG A C 1
ATOM 2451 O O . ARG A 1 295 ? 8.621 -7.151 2.294 1.00 86.25 295 ARG A O 1
ATOM 2458 N N . ILE A 1 296 ? 6.387 -6.943 2.525 1.00 87.69 296 ILE A N 1
ATOM 2459 C CA . ILE A 1 296 ? 6.358 -6.921 3.992 1.00 87.69 296 ILE A CA 1
ATOM 2460 C C . ILE A 1 296 ? 6.827 -8.271 4.537 1.00 87.69 296 ILE A C 1
ATOM 2462 O O . ILE A 1 296 ? 7.754 -8.313 5.335 1.00 87.69 296 ILE A O 1
ATOM 2466 N N . GLU A 1 297 ? 6.234 -9.365 4.057 1.00 85.38 297 GLU A N 1
ATOM 2467 C CA . GLU A 1 297 ? 6.609 -10.734 4.424 1.00 85.38 297 GLU A CA 1
ATOM 2468 C C . GLU A 1 297 ? 8.077 -11.007 4.096 1.00 85.38 297 GLU A C 1
ATOM 2470 O O . GLU A 1 297 ? 8.802 -11.505 4.947 1.00 85.38 297 GLU A O 1
ATOM 2475 N N . TYR A 1 298 ? 8.545 -10.590 2.914 1.00 83.88 298 TYR A N 1
ATOM 2476 C CA . TYR A 1 298 ? 9.952 -10.707 2.539 1.00 83.88 298 TYR A CA 1
ATOM 2477 C C . TYR A 1 298 ? 10.888 -10.006 3.528 1.00 83.88 298 TYR A C 1
ATOM 2479 O O . TYR A 1 298 ? 11.872 -10.602 3.950 1.00 83.88 298 TYR A O 1
ATOM 2487 N N . ALA A 1 299 ? 10.586 -8.760 3.906 1.00 86.56 299 ALA A N 1
ATOM 2488 C CA . ALA A 1 299 ? 11.400 -8.020 4.864 1.00 86.56 299 ALA A CA 1
ATOM 2489 C C . ALA A 1 299 ? 11.380 -8.684 6.249 1.00 86.56 299 ALA A C 1
ATOM 2491 O O . ALA A 1 299 ? 12.434 -8.836 6.854 1.00 86.56 299 ALA A O 1
ATOM 2492 N N . ILE A 1 300 ? 10.209 -9.130 6.721 1.00 85.69 300 ILE A N 1
ATOM 2493 C CA . ILE A 1 300 ? 10.069 -9.813 8.015 1.00 85.69 300 ILE A CA 1
ATOM 2494 C C . ILE A 1 300 ? 10.856 -11.129 8.031 1.00 85.69 300 ILE A C 1
ATOM 2496 O O . ILE A 1 300 ? 11.626 -11.377 8.959 1.00 85.69 300 ILE A O 1
ATOM 2500 N N . ASP A 1 301 ? 10.666 -11.974 7.015 1.00 81.06 301 ASP A N 1
ATOM 2501 C CA . ASP A 1 301 ? 11.334 -13.271 6.920 1.00 81.06 301 ASP A CA 1
ATOM 2502 C C . ASP A 1 301 ? 12.848 -13.088 6.702 1.00 81.06 301 ASP A C 1
ATOM 2504 O O . ASP A 1 301 ? 13.635 -13.869 7.231 1.00 81.06 301 ASP A O 1
ATOM 2508 N N . TYR A 1 302 ? 13.278 -12.024 6.006 1.00 81.94 302 TYR A N 1
ATOM 2509 C CA . TYR A 1 302 ? 14.692 -11.659 5.901 1.00 81.94 302 TYR A CA 1
ATOM 2510 C C . TYR A 1 302 ? 15.308 -11.296 7.247 1.00 81.94 302 TYR A C 1
ATOM 2512 O O . TYR A 1 302 ? 16.365 -11.818 7.594 1.00 81.94 302 TYR A O 1
ATOM 2520 N N . THR A 1 303 ? 14.653 -10.448 8.039 1.00 83.19 303 THR A N 1
ATOM 2521 C CA . THR A 1 303 ? 15.172 -10.127 9.370 1.00 83.19 303 THR A CA 1
ATOM 2522 C C . THR A 1 303 ? 15.216 -11.379 10.241 1.00 83.19 303 THR A C 1
ATOM 2524 O O . THR A 1 303 ? 16.242 -11.661 10.853 1.00 83.19 303 THR A O 1
ATOM 2527 N N . LYS A 1 304 ? 14.132 -12.170 10.256 1.00 78.88 304 LYS A N 1
ATOM 2528 C CA . LYS A 1 304 ? 14.039 -13.400 11.052 1.00 78.88 304 LYS A CA 1
ATOM 2529 C C . LYS A 1 304 ? 15.144 -14.387 10.707 1.00 78.88 304 LYS A C 1
ATOM 2531 O O . LYS A 1 304 ? 15.839 -14.851 11.602 1.00 78.88 304 LYS A O 1
ATOM 2536 N N . ASN A 1 305 ? 15.283 -14.743 9.436 1.00 73.38 305 ASN A N 1
ATOM 2537 C CA . ASN A 1 305 ? 16.196 -15.809 9.050 1.00 73.38 305 ASN A CA 1
ATOM 2538 C C . ASN A 1 305 ? 17.661 -15.379 9.272 1.00 73.38 305 ASN A C 1
ATOM 2540 O O . ASN A 1 305 ? 18.495 -16.235 9.525 1.00 73.38 305 ASN A O 1
ATOM 2544 N N . LYS A 1 306 ? 17.991 -14.070 9.263 1.00 74.69 306 LYS A N 1
ATOM 2545 C CA . LYS A 1 306 ? 19.353 -13.592 9.576 1.00 74.69 306 LYS A CA 1
ATOM 2546 C C . LYS A 1 306 ? 19.671 -13.720 11.057 1.00 74.69 306 LYS A C 1
ATOM 2548 O O . LYS A 1 306 ? 20.838 -13.732 11.408 1.00 74.69 306 LYS A O 1
ATOM 2553 N N . LEU A 1 307 ? 18.651 -13.859 11.902 1.00 66.31 307 LEU A N 1
ATOM 2554 C CA . LEU A 1 307 ? 18.784 -14.043 13.346 1.00 66.31 307 LEU A CA 1
ATOM 2555 C C . LEU A 1 307 ? 18.912 -15.518 13.766 1.00 66.31 307 LEU A C 1
ATOM 2557 O O . LEU A 1 307 ? 19.230 -15.790 14.925 1.00 66.31 307 LEU A O 1
ATOM 2561 N N . ILE A 1 308 ? 18.646 -16.476 12.870 1.00 61.69 308 ILE A N 1
ATOM 2562 C CA . ILE A 1 308 ? 18.581 -17.914 13.176 1.00 61.69 308 ILE A CA 1
ATOM 2563 C C . ILE A 1 308 ? 19.611 -18.652 12.304 1.00 61.69 308 ILE A C 1
ATOM 2565 O O . ILE A 1 308 ? 19.542 -18.580 11.082 1.00 61.69 308 ILE A O 1
ATOM 2569 N N . ASN A 1 309 ? 20.572 -19.361 12.913 1.00 50.53 309 ASN A N 1
ATOM 2570 C CA . ASN A 1 309 ? 21.537 -20.184 12.165 1.00 50.53 309 ASN A CA 1
ATOM 2571 C C . ASN A 1 309 ? 20.917 -21.497 11.657 1.00 50.53 309 ASN A C 1
ATOM 2573 O O . ASN A 1 309 ? 19.903 -21.953 12.177 1.00 50.53 309 ASN A O 1
ATOM 2577 N N . GLU A 1 310 ? 21.610 -22.162 10.721 1.00 44.41 310 GLU A N 1
ATOM 2578 C CA . GLU A 1 310 ? 21.276 -23.472 10.115 1.00 44.41 310 GLU A CA 1
ATOM 2579 C C . GLU A 1 310 ? 20.949 -24.607 11.112 1.00 44.41 310 GLU A C 1
ATOM 2581 O O . GLU A 1 310 ? 20.362 -25.609 10.717 1.00 44.41 310 GLU A O 1
ATOM 2586 N N . ASN A 1 311 ? 21.272 -24.437 12.399 1.00 42.25 311 ASN A N 1
ATOM 2587 C CA . ASN A 1 311 ? 21.076 -25.426 13.463 1.00 42.25 311 ASN A CA 1
ATOM 2588 C C . ASN A 1 311 ? 19.953 -25.068 14.464 1.00 42.25 311 ASN A C 1
ATOM 2590 O O . ASN A 1 311 ? 19.962 -25.602 15.571 1.00 42.25 311 ASN A O 1
ATOM 2594 N N . ASP A 1 312 ? 19.054 -24.124 14.152 1.00 48.19 312 ASP A N 1
ATOM 2595 C CA . ASP A 1 312 ? 18.012 -23.599 15.069 1.00 48.19 312 ASP A CA 1
ATOM 2596 C C . ASP A 1 312 ? 18.549 -22.981 16.382 1.00 48.19 312 ASP A C 1
ATOM 2598 O O . ASP A 1 312 ? 17.794 -22.608 17.281 1.00 48.19 312 ASP A O 1
ATOM 2602 N N . ILE A 1 313 ? 19.867 -22.802 16.494 1.00 47.50 313 ILE A N 1
ATOM 2603 C CA . ILE A 1 313 ? 20.493 -22.039 17.572 1.00 47.50 313 ILE A CA 1
ATOM 2604 C C . ILE A 1 313 ? 20.421 -20.568 17.161 1.00 47.50 313 ILE A C 1
ATOM 2606 O O . ILE A 1 313 ? 20.993 -20.185 16.136 1.00 47.50 313 ILE A O 1
ATOM 2610 N N . THR A 1 314 ? 19.718 -19.742 17.946 1.00 49.69 314 THR A N 1
ATOM 2611 C CA . THR A 1 314 ? 19.742 -18.278 17.805 1.00 49.69 314 THR A CA 1
ATOM 2612 C C . THR A 1 314 ? 21.186 -17.827 17.676 1.00 49.69 314 THR A C 1
ATOM 2614 O O . THR A 1 314 ? 21.992 -18.064 18.579 1.00 49.69 314 THR A O 1
ATOM 2617 N N . GLN A 1 315 ? 21.511 -17.208 16.542 1.00 47.50 315 GLN A N 1
ATOM 2618 C CA . GLN A 1 315 ? 22.810 -16.591 16.348 1.00 47.50 315 GLN A CA 1
ATOM 2619 C C . GLN A 1 315 ? 22.953 -15.574 17.492 1.00 47.50 315 GLN A C 1
ATOM 2621 O O . GLN A 1 315 ? 22.020 -14.804 17.740 1.00 47.50 315 GLN A O 1
ATOM 2626 N N . ILE A 1 316 ? 24.053 -15.618 18.252 1.00 45.97 316 ILE A N 1
ATOM 2627 C CA . ILE A 1 316 ? 24.361 -14.564 19.228 1.00 45.97 316 ILE A CA 1
ATOM 2628 C C . ILE A 1 316 ? 24.742 -13.341 18.392 1.00 45.97 316 ILE A C 1
ATOM 2630 O O . ILE A 1 316 ? 25.915 -13.056 18.178 1.00 45.97 316 ILE A O 1
ATOM 2634 N N . ILE A 1 317 ? 23.738 -12.692 17.813 1.00 53.81 317 ILE A N 1
ATOM 2635 C CA . ILE A 1 317 ? 23.864 -11.329 17.338 1.00 53.81 317 ILE A CA 1
ATOM 2636 C C . ILE A 1 317 ? 23.807 -10.495 18.609 1.00 53.81 317 ILE A C 1
ATOM 2638 O O . ILE A 1 317 ? 22.891 -10.659 19.421 1.00 53.81 317 ILE A O 1
ATOM 2642 N N . ASP A 1 318 ? 24.825 -9.671 18.820 1.00 62.47 318 ASP A N 1
ATOM 2643 C CA . ASP A 1 318 ? 24.754 -8.637 19.840 1.00 62.47 318 ASP A CA 1
ATOM 2644 C C . ASP A 1 318 ? 23.529 -7.738 19.589 1.00 62.47 318 ASP A C 1
ATOM 2646 O O . ASP A 1 318 ? 22.938 -7.715 18.504 1.00 62.47 318 ASP A O 1
ATOM 2650 N N . GLU A 1 319 ? 23.087 -7.014 20.616 1.00 67.19 319 GLU A N 1
ATOM 2651 C CA . GLU A 1 319 ? 21.923 -6.129 20.479 1.00 67.19 319 GLU A CA 1
ATOM 2652 C C . GLU A 1 319 ? 22.108 -5.146 19.305 1.00 67.19 319 GLU A C 1
ATOM 2654 O O . GLU A 1 319 ? 21.166 -4.895 18.556 1.00 67.19 319 GLU A O 1
ATOM 2659 N N . GLU A 1 320 ? 23.341 -4.688 19.060 1.00 72.06 320 GLU A N 1
ATOM 2660 C CA . GLU A 1 320 ? 23.690 -3.767 17.975 1.00 72.06 320 GLU A CA 1
ATOM 2661 C C . GLU A 1 320 ? 23.482 -4.360 16.567 1.00 72.06 320 GLU A C 1
ATOM 2663 O O . GLU A 1 320 ? 22.952 -3.685 15.672 1.00 72.06 320 GLU A O 1
ATOM 2668 N N . GLY A 1 321 ? 23.834 -5.628 16.344 1.00 76.56 321 GLY A N 1
ATOM 2669 C CA . GLY A 1 321 ? 23.585 -6.298 15.072 1.00 76.56 321 GLY A CA 1
ATOM 2670 C C . GLY A 1 321 ? 22.095 -6.546 14.819 1.00 76.56 321 GLY A C 1
ATOM 2671 O O . GLY A 1 321 ? 21.639 -6.421 13.679 1.00 76.56 321 GLY A O 1
ATOM 2672 N N . TYR A 1 322 ? 21.302 -6.822 15.864 1.00 80.44 322 TYR A N 1
ATOM 2673 C CA . TYR A 1 322 ? 19.849 -6.972 15.726 1.00 80.44 322 TYR A CA 1
ATOM 2674 C C . TYR A 1 322 ? 19.175 -5.657 15.323 1.00 80.44 322 TYR A C 1
ATOM 2676 O O . TYR A 1 322 ? 18.380 -5.626 14.378 1.00 80.44 322 TYR A O 1
ATOM 2684 N N . GLU A 1 323 ? 19.531 -4.564 15.998 1.00 84.69 323 GLU A N 1
ATOM 2685 C CA . GLU A 1 323 ? 19.050 -3.223 15.664 1.00 84.69 323 GLU A CA 1
ATOM 2686 C C . GLU A 1 323 ? 19.379 -2.858 14.214 1.00 84.69 323 GLU A C 1
ATOM 2688 O O . GLU A 1 323 ? 18.513 -2.398 13.467 1.00 84.69 323 GLU A O 1
ATOM 2693 N N . THR A 1 324 ? 20.616 -3.129 13.788 1.00 84.19 324 THR A N 1
ATOM 2694 C CA . THR A 1 324 ? 21.078 -2.844 12.426 1.00 84.19 324 THR A CA 1
ATOM 2695 C C . THR A 1 324 ? 20.235 -3.587 11.387 1.00 84.19 324 THR A C 1
ATOM 2697 O O . THR A 1 324 ? 19.801 -2.976 10.410 1.00 84.19 324 THR A O 1
ATOM 2700 N N . LEU A 1 325 ? 19.927 -4.870 11.612 1.00 84.56 325 LEU A N 1
ATOM 2701 C CA . LEU A 1 325 ? 19.089 -5.671 10.710 1.00 84.56 325 LEU A CA 1
ATOM 2702 C C . LEU A 1 325 ? 17.638 -5.176 10.640 1.00 84.56 325 LEU A C 1
ATOM 2704 O O . LEU A 1 325 ? 17.041 -5.157 9.557 1.00 84.56 325 LEU A O 1
ATOM 2708 N N . LEU A 1 326 ? 17.059 -4.762 11.772 1.00 88.94 326 LEU A N 1
ATOM 2709 C CA . LEU A 1 326 ? 15.727 -4.151 11.806 1.00 88.94 326 LEU A CA 1
ATOM 2710 C C . LEU A 1 326 ? 15.697 -2.840 11.017 1.00 88.94 326 LEU A C 1
ATOM 2712 O O . LEU A 1 326 ? 14.790 -2.630 10.210 1.00 88.94 326 LEU A O 1
ATOM 2716 N N . GLU A 1 327 ? 16.692 -1.974 11.220 1.00 87.88 327 GLU A N 1
ATOM 2717 C CA . GLU A 1 327 ? 16.831 -0.707 10.499 1.00 87.88 327 GLU A CA 1
ATOM 2718 C C . GLU A 1 327 ? 16.997 -0.937 8.990 1.00 87.88 327 GLU A C 1
ATOM 2720 O O . GLU A 1 327 ? 16.315 -0.290 8.198 1.00 87.88 327 GLU A O 1
ATOM 2725 N N . GLU A 1 328 ? 17.836 -1.891 8.579 1.00 85.94 328 GLU A N 1
ATOM 2726 C CA . GLU A 1 328 ? 18.031 -2.291 7.176 1.00 85.94 328 GLU A CA 1
ATOM 2727 C C . GLU A 1 328 ? 16.697 -2.725 6.533 1.00 85.94 328 GLU A C 1
ATOM 2729 O O . GLU A 1 328 ? 16.349 -2.314 5.420 1.00 85.94 328 GLU A O 1
ATOM 2734 N N . SER A 1 329 ? 15.904 -3.502 7.278 1.00 88.25 329 SER A N 1
ATOM 2735 C CA . SER A 1 329 ? 14.633 -4.076 6.820 1.00 88.25 329 SER A CA 1
ATOM 2736 C C . SER A 1 329 ? 13.484 -3.092 6.757 1.00 88.25 329 SER A C 1
ATOM 2738 O O . SER A 1 329 ? 12.744 -3.052 5.769 1.00 88.25 329 SER A O 1
ATOM 2740 N N . ALA A 1 330 ? 13.374 -2.226 7.752 1.00 91.88 330 ALA A N 1
ATOM 2741 C CA . ALA A 1 330 ? 12.424 -1.133 7.713 1.00 91.88 330 ALA A CA 1
ATOM 2742 C C . ALA A 1 330 ? 12.791 -0.106 6.627 1.00 91.88 330 ALA A C 1
ATOM 2744 O O . ALA A 1 330 ? 11.903 0.372 5.917 1.00 91.88 330 ALA A O 1
ATOM 2745 N N . ALA A 1 331 ? 14.082 0.191 6.436 1.00 87.38 331 ALA A N 1
ATOM 2746 C CA . ALA A 1 331 ? 14.561 1.095 5.390 1.00 87.38 331 ALA A CA 1
ATOM 2747 C C . ALA A 1 331 ? 14.194 0.595 3.982 1.00 87.38 331 ALA A C 1
ATOM 2749 O O . ALA A 1 331 ? 13.741 1.387 3.151 1.00 87.38 331 ALA A O 1
ATOM 2750 N N . PHE A 1 332 ? 14.282 -0.718 3.739 1.00 86.50 332 PHE A N 1
ATOM 2751 C CA . PHE A 1 332 ? 13.811 -1.351 2.501 1.00 86.50 332 PHE A CA 1
ATOM 2752 C C . PHE A 1 332 ? 12.314 -1.113 2.236 1.00 86.50 332 PHE A C 1
ATOM 2754 O O . PHE A 1 332 ? 11.923 -0.819 1.101 1.00 86.50 332 PHE A O 1
ATOM 2761 N N . LEU A 1 333 ? 11.465 -1.229 3.264 1.00 90.19 333 LEU A N 1
ATOM 2762 C CA . LEU A 1 333 ? 10.015 -1.044 3.122 1.00 90.19 333 LEU A CA 1
ATOM 2763 C C . LEU A 1 333 ? 9.632 0.423 2.894 1.00 90.19 333 LEU A C 1
ATOM 2765 O O . LEU A 1 333 ? 8.772 0.731 2.060 1.00 90.19 333 LEU A O 1
ATOM 2769 N N . LEU A 1 334 ? 10.295 1.315 3.629 1.00 89.56 334 LEU A N 1
ATOM 2770 C CA . LEU A 1 334 ? 10.100 2.762 3.587 1.00 89.56 334 LEU A CA 1
ATOM 2771 C C . LEU A 1 334 ? 10.751 3.415 2.362 1.00 89.56 334 LEU A C 1
ATOM 2773 O O . LEU A 1 334 ? 10.419 4.548 2.031 1.00 89.56 334 LEU A O 1
ATOM 2777 N N . GLY A 1 335 ? 11.671 2.725 1.683 1.00 82.88 335 GLY A N 1
ATOM 2778 C CA . GLY A 1 335 ? 12.444 3.304 0.588 1.00 82.88 335 GLY A CA 1
ATOM 2779 C C . GLY A 1 335 ? 13.265 4.502 1.062 1.00 82.88 335 GLY A C 1
ATOM 2780 O O . GLY A 1 335 ? 13.243 5.550 0.428 1.00 82.88 335 GLY A O 1
ATOM 2781 N N . VAL A 1 336 ? 13.949 4.375 2.198 1.00 80.69 336 VAL A N 1
ATOM 2782 C CA . VAL A 1 336 ? 14.836 5.414 2.740 1.00 80.69 336 VAL A CA 1
ATOM 2783 C C . VAL A 1 336 ? 16.225 4.841 2.988 1.00 80.69 336 VAL A C 1
ATOM 2785 O O . VAL A 1 336 ? 16.399 3.629 3.063 1.00 80.69 336 VAL A O 1
ATOM 2788 N N . ASN A 1 337 ? 17.233 5.701 3.123 1.00 78.06 337 ASN A N 1
ATOM 2789 C CA . ASN A 1 337 ? 18.557 5.251 3.544 1.00 78.06 337 ASN A CA 1
ATOM 2790 C C . ASN A 1 337 ? 18.528 4.838 5.031 1.00 78.06 337 ASN A C 1
ATOM 2792 O O . ASN A 1 337 ? 17.923 5.530 5.851 1.00 78.06 337 ASN A O 1
ATOM 2796 N N . GLN A 1 338 ? 19.220 3.754 5.386 1.00 81.06 338 GLN A N 1
ATOM 2797 C CA . GLN A 1 338 ? 19.314 3.256 6.763 1.00 81.06 338 GLN A CA 1
ATOM 2798 C C . GLN A 1 338 ? 19.823 4.319 7.750 1.00 81.06 338 GLN A C 1
ATOM 2800 O O . GLN A 1 338 ? 19.245 4.492 8.818 1.00 81.06 338 GLN A O 1
ATOM 2805 N N . ARG A 1 339 ? 20.846 5.101 7.379 1.00 80.00 339 ARG A N 1
ATOM 2806 C CA . ARG A 1 339 ? 21.372 6.197 8.209 1.00 80.00 339 ARG A CA 1
ATOM 2807 C C . ARG A 1 339 ? 20.312 7.264 8.470 1.00 80.00 339 ARG A C 1
ATOM 2809 O O . ARG A 1 339 ? 20.186 7.737 9.593 1.00 80.00 339 ARG A O 1
ATOM 2816 N N . TYR A 1 340 ? 19.532 7.612 7.448 1.00 79.56 340 TYR A N 1
ATOM 2817 C CA . TYR A 1 340 ? 18.432 8.565 7.587 1.00 79.56 340 TYR A CA 1
ATOM 2818 C C . TYR A 1 340 ? 17.335 8.028 8.514 1.00 79.56 340 TYR A C 1
ATOM 2820 O O . TYR A 1 340 ? 16.845 8.758 9.375 1.00 79.56 340 TYR A O 1
ATOM 2828 N N . LEU A 1 341 ? 16.988 6.741 8.392 1.00 84.62 341 LEU A N 1
ATOM 2829 C CA . LEU A 1 341 ? 16.055 6.089 9.309 1.00 84.62 341 LEU A CA 1
ATOM 2830 C C . LEU A 1 341 ? 16.580 6.130 10.751 1.00 84.62 341 LEU A C 1
ATOM 2832 O O . LEU A 1 341 ? 15.858 6.574 11.640 1.00 84.62 341 LEU A O 1
ATOM 2836 N N . LYS A 1 342 ? 17.845 5.762 10.971 1.00 84.94 342 LYS A N 1
ATOM 2837 C CA . LYS A 1 342 ? 18.501 5.805 12.284 1.00 84.94 342 LYS A CA 1
ATOM 2838 C C . LYS A 1 342 ? 18.476 7.209 12.894 1.00 84.94 342 LYS A C 1
ATOM 2840 O O . LYS A 1 342 ? 18.110 7.379 14.055 1.00 84.94 342 LYS A O 1
ATOM 2845 N N . GLU A 1 343 ? 18.782 8.239 12.103 1.00 82.50 343 GLU A N 1
ATOM 2846 C CA . GLU A 1 343 ? 18.699 9.639 12.538 1.00 82.50 343 GLU A CA 1
ATOM 2847 C C . GLU A 1 343 ? 17.269 10.047 12.930 1.00 82.50 343 GLU A C 1
ATOM 2849 O O . GLU A 1 343 ? 17.089 10.729 13.943 1.00 82.50 343 GLU A O 1
ATOM 2854 N N . ILE A 1 344 ? 16.246 9.611 12.181 1.00 81.56 344 ILE A N 1
ATOM 2855 C CA . ILE A 1 344 ? 14.837 9.843 12.536 1.00 81.56 344 ILE A CA 1
ATOM 2856 C C . ILE A 1 344 ? 14.482 9.155 13.851 1.00 81.56 344 ILE A C 1
ATOM 2858 O O . ILE A 1 344 ? 13.874 9.803 14.708 1.00 81.56 344 ILE A O 1
ATOM 2862 N N . LEU A 1 345 ? 14.843 7.878 14.009 1.00 84.31 345 LEU A N 1
ATOM 2863 C CA . LEU A 1 345 ? 14.528 7.091 15.202 1.00 84.31 345 LEU A CA 1
ATOM 2864 C C . LEU A 1 345 ? 15.178 7.700 16.451 1.00 84.31 345 LEU A C 1
ATOM 2866 O O . LEU A 1 345 ? 14.524 7.802 17.483 1.00 84.31 345 LEU A O 1
ATOM 2870 N N . ILE A 1 346 ? 16.406 8.217 16.347 1.00 81.00 346 ILE A N 1
ATOM 2871 C CA . ILE A 1 346 ? 17.084 8.906 17.456 1.00 81.00 346 ILE A CA 1
ATOM 2872 C C . ILE A 1 346 ? 16.434 10.267 17.748 1.00 81.00 346 ILE A C 1
ATOM 2874 O O . ILE A 1 346 ? 16.028 10.538 18.878 1.00 81.00 346 ILE A O 1
ATOM 2878 N N . ARG A 1 347 ? 16.310 11.142 16.739 1.00 74.00 347 ARG A N 1
ATOM 2879 C CA . ARG A 1 347 ? 15.848 12.531 16.940 1.00 74.00 347 ARG A CA 1
ATOM 2880 C C . ARG A 1 347 ? 14.377 12.624 17.331 1.00 74.00 347 ARG A C 1
ATOM 2882 O O . ARG A 1 347 ? 13.993 13.531 18.066 1.00 74.00 347 ARG A O 1
ATOM 2889 N N . SER A 1 348 ? 13.551 11.718 16.816 1.00 71.69 348 SER A N 1
ATOM 2890 C CA . SER A 1 348 ? 12.092 11.799 16.948 1.00 71.69 348 SER A CA 1
ATOM 2891 C C . SER A 1 348 ? 11.543 10.949 18.089 1.00 71.69 348 SER A C 1
ATOM 2893 O O . SER A 1 348 ? 10.347 11.037 18.353 1.00 71.69 348 SER A O 1
ATOM 2895 N N . ASN A 1 349 ? 12.380 10.167 18.786 1.00 74.00 349 ASN A N 1
ATOM 2896 C CA . ASN A 1 349 ? 11.945 9.298 19.881 1.00 74.00 349 ASN A CA 1
ATOM 2897 C C . ASN A 1 349 ? 11.209 10.085 20.978 1.00 74.00 349 ASN A C 1
ATOM 2899 O O . ASN A 1 349 ? 10.029 9.837 21.212 1.00 74.00 349 ASN A O 1
ATOM 2903 N N . LEU A 1 350 ? 11.857 11.077 21.604 1.00 67.25 350 LEU A N 1
ATOM 2904 C CA . LEU A 1 350 ? 11.247 11.857 22.694 1.00 67.25 350 LEU A CA 1
ATOM 2905 C C . LEU A 1 350 ? 9.933 12.521 22.270 1.00 67.25 350 LEU A C 1
ATOM 2907 O O . LEU A 1 350 ? 8.978 12.572 23.045 1.00 67.25 350 LEU A O 1
ATOM 2911 N N . LEU A 1 351 ? 9.873 13.004 21.027 1.00 64.44 351 LEU A N 1
ATOM 2912 C CA . LEU A 1 351 ? 8.655 13.572 20.461 1.00 64.44 351 LEU A CA 1
ATOM 2913 C C . LEU A 1 351 ? 7.578 12.489 20.322 1.00 64.44 351 LEU A C 1
ATOM 2915 O O . LEU A 1 351 ? 6.468 12.700 20.808 1.00 64.44 351 LEU A O 1
ATOM 2919 N N . TYR A 1 352 ? 7.905 11.321 19.751 1.00 71.50 352 TYR A N 1
ATOM 2920 C CA . TYR A 1 352 ? 6.985 10.181 19.550 1.00 71.50 352 TYR A CA 1
ATOM 2921 C C . TYR A 1 352 ? 6.432 9.676 20.852 1.00 71.50 352 TYR A C 1
ATOM 2923 O O . TYR A 1 352 ? 5.216 9.535 21.010 1.00 71.50 352 TYR A O 1
ATOM 2931 N N . TRP A 1 353 ? 7.320 9.505 21.813 1.00 67.31 353 TRP A N 1
ATOM 2932 C CA . TRP A 1 353 ? 6.967 9.173 23.166 1.00 67.31 353 TRP A CA 1
ATOM 2933 C C . TRP A 1 353 ? 6.003 10.213 23.753 1.00 67.31 353 TRP A C 1
ATOM 2935 O O . TRP A 1 353 ? 4.892 9.866 24.147 1.00 67.31 353 TRP A O 1
ATOM 2945 N N . ALA A 1 354 ? 6.328 11.506 23.698 1.00 61.59 354 ALA A N 1
ATOM 2946 C CA . ALA A 1 354 ? 5.471 12.557 24.247 1.00 61.59 354 ALA A CA 1
ATOM 2947 C C . ALA A 1 354 ? 4.093 12.669 23.569 1.00 61.59 354 ALA A C 1
ATOM 2949 O O . ALA A 1 354 ? 3.100 12.976 24.232 1.00 61.59 354 ALA A O 1
ATOM 2950 N N . ALA A 1 355 ? 3.993 12.414 22.264 1.00 59.44 355 ALA A N 1
ATOM 2951 C CA . ALA A 1 355 ? 2.715 12.514 21.560 1.00 59.44 355 ALA A CA 1
ATOM 2952 C C . ALA A 1 355 ? 1.877 11.240 21.583 1.00 59.44 355 ALA A C 1
ATOM 2954 O O . ALA A 1 355 ? 0.663 11.310 21.403 1.00 59.44 355 ALA A O 1
ATOM 2955 N N . SER A 1 356 ? 2.511 10.092 21.812 1.00 59.12 356 SER A N 1
ATOM 2956 C CA . SER A 1 356 ? 1.810 8.832 22.041 1.00 59.12 356 SER A CA 1
ATOM 2957 C C . SER A 1 356 ? 1.230 8.731 23.462 1.00 59.12 356 SER A C 1
ATOM 2959 O O . SER A 1 356 ? 0.329 7.916 23.676 1.00 59.12 356 SER A O 1
ATOM 2961 N N . ARG A 1 357 ? 1.673 9.580 24.413 1.00 55.41 357 ARG A N 1
ATOM 2962 C CA . ARG A 1 357 ? 1.187 9.639 25.809 1.00 55.41 357 ARG A CA 1
ATOM 2963 C C . ARG A 1 357 ? -0.256 10.141 25.964 1.00 55.41 357 ARG A C 1
ATOM 2965 O O . ARG A 1 357 ? -0.774 10.949 25.193 1.00 55.41 357 ARG A O 1
ATOM 2972 N N . ASN A 1 358 ? -0.884 9.695 27.055 1.00 51.44 358 ASN A N 1
ATOM 2973 C CA . ASN A 1 358 ? -2.153 10.215 27.561 1.00 51.44 358 ASN A CA 1
ATOM 2974 C C . ASN A 1 358 ? -1.933 11.581 28.253 1.00 51.44 358 ASN A C 1
ATOM 2976 O O . ASN A 1 358 ? -1.027 11.722 29.070 1.00 51.44 358 ASN A O 1
ATOM 2980 N N . ILE A 1 359 ? -2.765 12.587 27.949 1.00 43.25 359 ILE A N 1
ATOM 2981 C CA . ILE A 1 359 ? -2.629 13.962 28.474 1.00 43.25 359 ILE A CA 1
ATOM 2982 C C . ILE A 1 359 ? -2.854 14.076 29.986 1.00 43.25 359 ILE A C 1
ATOM 2984 O O . ILE A 1 359 ? -2.355 15.021 30.591 1.00 43.25 359 ILE A O 1
ATOM 2988 N N . ILE A 1 360 ? -3.520 13.106 30.620 1.00 43.00 360 ILE A N 1
ATOM 2989 C CA . ILE A 1 360 ? -3.668 13.088 32.085 1.00 43.00 360 ILE A CA 1
ATOM 2990 C C . ILE A 1 360 ? -2.291 13.045 32.774 1.00 43.00 360 ILE A C 1
ATOM 2992 O O . ILE A 1 360 ? -2.094 13.752 33.752 1.00 43.00 360 ILE A O 1
ATOM 2996 N N . CYS A 1 361 ? -1.309 12.342 32.198 1.00 41.25 361 CYS A N 1
ATOM 2997 C CA . CYS A 1 361 ? 0.065 12.289 32.713 1.00 41.25 361 CYS A CA 1
ATOM 2998 C C . CYS A 1 361 ? 0.880 13.576 32.475 1.00 41.25 361 CYS A C 1
ATOM 3000 O O . CYS A 1 361 ? 2.003 13.668 32.948 1.00 41.25 361 CYS A O 1
ATOM 3002 N N . ILE A 1 362 ? 0.362 14.540 31.703 1.00 42.25 362 ILE A N 1
ATOM 3003 C CA . ILE A 1 362 ? 1.079 15.774 31.328 1.00 42.25 362 ILE A CA 1
ATOM 3004 C C . ILE A 1 362 ? 0.717 16.943 32.257 1.00 42.25 362 ILE A C 1
ATOM 3006 O O . ILE A 1 362 ? 1.486 17.894 32.358 1.00 42.25 362 ILE A O 1
ATOM 3010 N N . LYS A 1 363 ? -0.418 16.881 32.973 1.00 45.22 363 LYS A N 1
ATOM 3011 C CA . LYS A 1 363 ? -0.812 17.937 33.927 1.00 45.22 363 LYS A CA 1
ATOM 3012 C C . LYS A 1 363 ? 0.185 18.120 35.081 1.00 45.22 363 LYS A C 1
ATOM 3014 O O . LYS A 1 363 ? 0.247 19.217 35.622 1.00 45.22 363 LYS A O 1
ATOM 3019 N N . ASP A 1 364 ? 0.977 17.097 35.397 1.00 43.00 364 ASP A N 1
ATOM 3020 C CA . ASP A 1 364 ? 1.998 17.155 36.450 1.00 43.00 364 ASP A CA 1
ATOM 3021 C C . ASP A 1 364 ? 3.321 17.811 35.986 1.00 43.00 364 ASP A C 1
ATOM 3023 O O . ASP A 1 364 ? 4.145 18.196 36.812 1.00 43.00 364 ASP A O 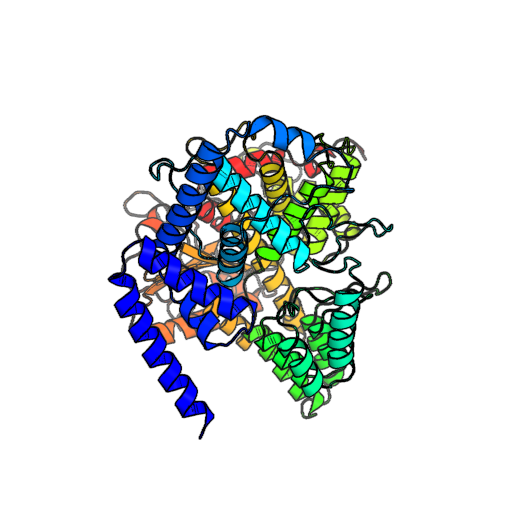1
ATOM 3027 N N . GLU A 1 365 ? 3.531 18.022 34.677 1.00 44.09 365 GLU A N 1
ATOM 3028 C CA . GLU A 1 365 ? 4.764 18.599 34.110 1.00 44.09 365 GLU A CA 1
ATOM 3029 C C . GLU A 1 365 ? 4.553 20.059 33.652 1.00 44.09 365 GLU A C 1
ATOM 3031 O O . GLU A 1 365 ? 4.495 20.382 32.463 1.00 44.09 365 GLU A O 1
ATOM 3036 N N . ASN A 1 366 ? 4.479 20.984 34.612 1.00 44.78 366 ASN A N 1
ATOM 3037 C CA . ASN A 1 366 ? 4.281 22.426 34.385 1.00 44.78 366 ASN A CA 1
ATOM 3038 C C . ASN A 1 366 ? 5.481 23.186 33.754 1.00 44.78 366 ASN A C 1
ATOM 3040 O O . ASN A 1 366 ? 5.606 24.393 33.953 1.00 44.78 366 ASN A O 1
ATOM 3044 N N . SER A 1 367 ? 6.378 22.556 32.978 1.00 45.97 367 SER A N 1
ATOM 3045 C CA . SER A 1 367 ? 7.572 23.264 32.454 1.00 45.97 367 SER A CA 1
ATOM 3046 C C . SER A 1 367 ? 7.962 23.060 30.981 1.00 45.97 367 SER A C 1
ATOM 3048 O O . SER A 1 367 ? 8.966 23.630 30.557 1.00 45.97 367 SER A O 1
ATOM 3050 N N . ARG A 1 368 ? 7.189 22.349 30.137 1.00 44.91 368 ARG A N 1
ATOM 3051 C CA . ARG A 1 368 ? 7.532 22.183 28.692 1.00 44.91 368 ARG A CA 1
ATOM 3052 C C . ARG A 1 368 ? 6.358 22.252 27.699 1.00 44.91 368 ARG A C 1
ATOM 3054 O O . ARG A 1 368 ? 6.448 21.723 26.595 1.00 44.91 368 ARG A O 1
ATOM 3061 N N . GLN A 1 369 ? 5.262 22.933 28.039 1.00 47.47 369 GLN A N 1
ATOM 3062 C CA . GLN A 1 369 ? 4.052 23.010 27.197 1.00 47.47 369 GLN A CA 1
ATOM 3063 C C . GLN A 1 369 ? 4.331 23.471 25.743 1.00 47.47 369 GLN A C 1
ATOM 3065 O O . GLN A 1 369 ? 3.899 22.826 24.793 1.00 47.47 369 GLN A O 1
ATOM 3070 N N . LYS A 1 370 ? 5.182 24.488 25.529 1.00 45.16 370 LYS A N 1
ATOM 3071 C CA . LYS A 1 370 ? 5.407 25.079 24.190 1.00 45.16 370 LYS A CA 1
ATOM 3072 C C . LYS A 1 370 ? 6.173 24.204 23.181 1.00 45.16 370 LYS A C 1
ATOM 3074 O O . LYS A 1 370 ? 6.075 24.456 21.982 1.00 45.16 370 LYS A O 1
ATOM 3079 N N . SER A 1 371 ? 6.965 23.212 23.606 1.00 42.81 371 SER A N 1
ATOM 3080 C CA . SER A 1 371 ? 7.715 22.359 22.662 1.00 42.81 371 SER A CA 1
ATOM 3081 C C . SER A 1 371 ? 6.870 21.225 22.085 1.00 42.81 371 SER A C 1
ATOM 3083 O O . SER A 1 371 ? 7.104 20.834 20.948 1.00 42.81 371 SER A O 1
ATOM 3085 N N . PHE A 1 372 ? 5.888 20.730 22.843 1.00 46.62 372 PHE A N 1
ATOM 3086 C CA . PHE A 1 372 ? 5.013 19.615 22.452 1.00 46.62 372 PHE A CA 1
ATOM 3087 C C . PHE A 1 372 ? 3.685 20.059 21.820 1.00 46.62 372 PHE A C 1
ATOM 3089 O O . PHE A 1 372 ? 2.924 19.221 21.337 1.00 46.62 372 PHE A O 1
ATOM 3096 N N . ASP A 1 373 ? 3.411 21.365 21.843 1.00 46.41 373 ASP A N 1
ATOM 3097 C CA . ASP A 1 373 ? 2.295 22.000 21.134 1.00 46.41 373 ASP A CA 1
ATOM 3098 C C . ASP A 1 373 ? 2.686 22.443 19.718 1.00 46.41 373 ASP A C 1
ATOM 3100 O O . ASP A 1 373 ? 1.821 22.733 18.892 1.00 46.41 373 ASP A O 1
ATOM 3104 N N . ARG A 1 374 ? 3.992 22.450 19.404 1.00 49.09 374 ARG A N 1
ATOM 3105 C CA . ARG A 1 374 ? 4.443 22.486 18.016 1.00 49.09 374 ARG A CA 1
ATOM 3106 C C . ARG A 1 374 ? 4.061 21.160 17.387 1.00 49.09 374 ARG A C 1
ATOM 3108 O O . ARG A 1 374 ? 4.468 20.094 17.842 1.00 49.09 374 ARG A O 1
ATOM 3115 N N . GLY A 1 375 ? 3.219 21.267 16.377 1.00 50.62 375 GLY A N 1
ATOM 3116 C CA . GLY A 1 375 ? 2.753 20.161 15.585 1.00 50.62 375 GLY A CA 1
ATOM 3117 C C . GLY A 1 375 ? 3.855 19.204 15.111 1.00 50.62 375 GLY A C 1
ATOM 3118 O O . GLY A 1 375 ? 5.038 19.531 15.056 1.00 50.62 375 GLY A O 1
ATOM 3119 N N . TRP A 1 376 ? 3.448 17.993 14.765 1.00 60.16 376 TRP A N 1
ATOM 3120 C CA . TRP A 1 376 ? 4.318 16.935 14.279 1.00 60.16 376 TRP A CA 1
ATOM 3121 C C . TRP A 1 376 ? 4.776 17.146 12.842 1.00 60.16 376 TRP A C 1
ATOM 3123 O O . TRP A 1 376 ? 3.944 17.332 11.955 1.00 60.16 376 TRP A O 1
ATOM 3133 N N . CYS A 1 377 ? 6.071 16.942 12.582 1.00 65.88 377 CYS A N 1
ATOM 3134 C CA . CYS A 1 377 ? 6.524 16.611 11.234 1.00 65.88 377 CYS A CA 1
ATOM 3135 C C . CYS A 1 377 ? 5.942 15.241 10.853 1.00 65.88 377 CYS A C 1
ATOM 3137 O O . CYS A 1 377 ? 6.267 14.220 11.467 1.00 65.88 377 CYS A O 1
ATOM 3139 N N . LEU A 1 378 ? 5.067 15.219 9.848 1.00 76.12 378 LEU A N 1
ATOM 3140 C CA . LEU A 1 378 ? 4.270 14.043 9.505 1.00 76.12 378 LEU A CA 1
ATOM 3141 C C . LEU A 1 378 ? 5.116 12.845 9.041 1.00 76.12 378 LEU A C 1
ATOM 3143 O O . LEU A 1 378 ? 4.864 11.719 9.467 1.00 76.12 378 LEU A O 1
ATOM 3147 N N . ILE A 1 379 ? 6.120 13.070 8.188 1.00 80.75 379 ILE A N 1
ATOM 3148 C CA . ILE A 1 379 ? 6.975 11.996 7.652 1.00 80.75 379 ILE A CA 1
ATOM 3149 C C . ILE A 1 379 ? 7.707 11.233 8.770 1.00 80.75 379 ILE A C 1
ATOM 3151 O O . ILE A 1 379 ? 7.531 10.014 8.837 1.00 80.75 379 ILE A O 1
ATOM 3155 N N . PRO A 1 380 ? 8.457 11.894 9.682 1.00 81.38 380 PRO A N 1
ATOM 3156 C CA . PRO A 1 380 ? 9.072 11.218 10.824 1.00 81.38 380 PRO A CA 1
ATOM 3157 C C . PRO A 1 380 ? 8.078 10.405 11.651 1.00 81.38 380 PRO A C 1
ATOM 3159 O O . PRO A 1 380 ? 8.387 9.291 12.060 1.00 81.38 380 PRO A O 1
ATOM 3162 N N . PHE A 1 381 ? 6.867 10.928 11.859 1.00 79.88 381 PHE A N 1
ATOM 3163 C CA . PHE A 1 381 ? 5.838 10.236 12.625 1.00 79.88 381 PHE A CA 1
ATOM 3164 C C . PHE A 1 381 ? 5.364 8.934 11.961 1.00 79.88 381 PHE A C 1
ATOM 3166 O O . PHE A 1 381 ? 5.274 7.896 12.620 1.00 79.88 381 PHE A O 1
ATOM 3173 N N . LEU A 1 382 ? 5.060 8.985 10.659 1.00 84.75 382 LEU A N 1
ATOM 3174 C CA . LEU A 1 382 ? 4.648 7.809 9.890 1.00 84.75 382 LEU A CA 1
ATOM 3175 C C . LEU A 1 382 ? 5.762 6.757 9.860 1.00 84.75 382 LEU A C 1
ATOM 3177 O O . LEU A 1 382 ? 5.488 5.586 10.111 1.00 84.75 382 LEU A O 1
ATOM 3181 N N . ILE A 1 383 ? 7.007 7.187 9.627 1.00 88.00 383 ILE A N 1
ATOM 3182 C CA . ILE A 1 383 ? 8.195 6.323 9.636 1.00 88.00 383 ILE A CA 1
ATOM 3183 C C . ILE A 1 383 ? 8.338 5.610 10.980 1.00 88.00 383 ILE A C 1
ATOM 3185 O O . ILE A 1 383 ? 8.451 4.387 11.012 1.00 88.00 383 ILE A O 1
ATOM 3189 N N . PHE A 1 384 ? 8.279 6.354 12.086 1.00 86.69 384 PHE A N 1
ATOM 3190 C CA . PHE A 1 384 ? 8.459 5.796 13.426 1.00 86.69 384 PHE A CA 1
ATOM 3191 C C . PHE A 1 384 ? 7.379 4.760 13.758 1.00 86.69 384 PHE A C 1
ATOM 3193 O O . PHE A 1 384 ? 7.678 3.677 14.254 1.00 86.69 384 PHE A O 1
ATOM 3200 N N . ARG A 1 385 ? 6.113 5.047 13.425 1.00 87.19 385 ARG A N 1
ATOM 3201 C CA . ARG A 1 385 ? 5.014 4.092 13.619 1.00 87.19 385 ARG A CA 1
ATOM 3202 C C . ARG A 1 385 ? 5.201 2.824 12.784 1.00 87.19 385 ARG A C 1
ATOM 3204 O O . ARG A 1 385 ? 4.988 1.729 13.297 1.00 87.19 385 ARG A O 1
ATOM 3211 N N . ILE A 1 386 ? 5.552 2.972 11.505 1.00 93.31 386 ILE A N 1
ATOM 3212 C CA . ILE A 1 386 ? 5.798 1.837 10.605 1.00 93.31 386 ILE A CA 1
ATOM 3213 C C . ILE A 1 386 ? 6.937 0.977 11.150 1.00 93.31 386 ILE A C 1
ATOM 3215 O O . ILE A 1 386 ? 6.798 -0.242 11.178 1.00 93.31 386 ILE A O 1
ATOM 3219 N N . PHE A 1 387 ? 8.013 1.605 11.630 1.00 94.00 387 PHE A N 1
ATOM 3220 C CA . PHE A 1 387 ? 9.149 0.918 12.236 1.00 94.00 387 PHE A CA 1
ATOM 3221 C C . PHE A 1 387 ? 8.735 0.078 13.449 1.00 94.00 387 PHE A C 1
ATOM 3223 O O . PHE A 1 387 ? 8.980 -1.123 13.460 1.00 94.00 387 PHE A O 1
ATOM 3230 N N . LEU A 1 388 ? 8.044 0.673 14.428 1.00 91.50 388 LEU A N 1
ATOM 3231 C CA . LEU A 1 388 ? 7.612 -0.048 15.632 1.00 91.50 388 LEU A CA 1
ATOM 3232 C C . LEU A 1 388 ? 6.678 -1.218 15.304 1.00 91.50 388 LEU A C 1
ATOM 3234 O O . LEU A 1 388 ? 6.813 -2.308 15.853 1.00 91.50 388 LEU A O 1
ATOM 3238 N N . LEU A 1 389 ? 5.724 -1.010 14.393 1.00 93.19 389 LEU A N 1
ATOM 3239 C CA . LEU A 1 389 ? 4.809 -2.072 13.984 1.00 93.19 389 LEU A CA 1
ATOM 3240 C C . LEU A 1 389 ? 5.547 -3.198 13.244 1.00 93.19 389 LEU A C 1
ATOM 3242 O O . LEU A 1 389 ? 5.240 -4.371 13.455 1.00 93.19 389 LEU A O 1
ATOM 3246 N N . PHE A 1 390 ? 6.528 -2.852 12.410 1.00 95.19 390 PHE A N 1
ATOM 3247 C CA . PHE A 1 390 ? 7.401 -3.811 11.742 1.00 95.19 390 PHE A CA 1
ATOM 3248 C C . PHE A 1 390 ? 8.240 -4.617 12.743 1.00 95.19 390 PHE A C 1
ATOM 3250 O O . PHE A 1 390 ? 8.227 -5.844 12.677 1.00 95.19 390 PHE A O 1
ATOM 3257 N N . GLU A 1 391 ? 8.883 -3.963 13.712 1.00 93.00 391 GLU A N 1
ATOM 3258 C CA . GLU A 1 391 ? 9.648 -4.614 14.785 1.00 93.00 391 GLU A CA 1
ATOM 3259 C C . GLU A 1 391 ? 8.784 -5.618 15.562 1.00 93.00 391 GLU A C 1
ATOM 3261 O O . GLU A 1 391 ? 9.184 -6.763 15.771 1.00 93.00 391 GLU A O 1
ATOM 3266 N N . ILE A 1 392 ? 7.552 -5.240 15.917 1.00 91.19 392 ILE A N 1
ATOM 3267 C CA . ILE A 1 392 ? 6.605 -6.144 16.587 1.00 91.19 392 ILE A CA 1
ATOM 3268 C C . ILE A 1 392 ? 6.266 -7.350 15.699 1.00 91.19 392 ILE A C 1
ATOM 3270 O O . ILE A 1 392 ? 6.191 -8.475 16.197 1.00 91.19 392 ILE A O 1
ATOM 3274 N N . CYS A 1 393 ? 6.086 -7.152 14.389 1.00 90.62 393 CYS A N 1
ATOM 3275 C CA . CYS A 1 393 ? 5.842 -8.254 13.456 1.00 90.62 393 CYS A CA 1
ATOM 3276 C C . CYS A 1 393 ? 7.043 -9.209 13.361 1.00 90.62 393 CYS A C 1
ATOM 3278 O O . CYS A 1 393 ? 6.841 -10.424 13.333 1.00 90.62 393 CYS A O 1
ATOM 3280 N N . VAL A 1 394 ? 8.272 -8.683 13.336 1.00 89.00 394 VAL A N 1
ATOM 3281 C CA . VAL A 1 394 ? 9.508 -9.485 13.335 1.00 89.00 394 VAL A CA 1
ATOM 3282 C C . VAL A 1 394 ? 9.633 -10.285 14.631 1.00 89.00 394 VAL A C 1
ATOM 3284 O O . VAL A 1 394 ? 9.822 -11.499 14.572 1.00 89.00 394 VAL A O 1
ATOM 3287 N N . ASN A 1 395 ? 9.437 -9.643 15.787 1.00 86.19 395 ASN A N 1
ATOM 3288 C CA . ASN A 1 395 ? 9.483 -10.296 17.099 1.00 86.19 395 ASN A CA 1
ATOM 3289 C C . ASN A 1 395 ? 8.464 -11.440 17.206 1.00 86.19 395 ASN A C 1
ATOM 3291 O O . ASN A 1 395 ? 8.807 -12.551 17.606 1.00 86.19 395 ASN A O 1
ATOM 3295 N N . LEU A 1 396 ? 7.223 -11.207 16.771 1.00 82.62 396 LEU A N 1
ATOM 3296 C CA . LEU A 1 396 ? 6.205 -12.257 16.723 1.00 82.62 396 LEU A CA 1
ATOM 3297 C C . LEU A 1 396 ? 6.626 -13.418 15.815 1.00 82.62 396 LEU A C 1
ATOM 3299 O O . LEU A 1 396 ? 6.519 -14.580 16.200 1.00 82.62 396 LEU A O 1
ATOM 3303 N N . ARG A 1 397 ? 7.124 -13.121 14.609 1.00 81.69 397 ARG A N 1
ATOM 3304 C CA . ARG A 1 397 ? 7.536 -14.148 13.642 1.00 81.69 397 ARG A CA 1
ATOM 3305 C C . ARG A 1 397 ? 8.736 -14.968 14.127 1.00 81.69 397 ARG A C 1
ATOM 3307 O O . ARG A 1 397 ? 8.832 -16.141 13.765 1.00 81.69 397 ARG A O 1
ATOM 3314 N N . LYS A 1 398 ? 9.629 -14.362 14.916 1.00 76.56 398 LYS A N 1
ATOM 3315 C CA . LYS A 1 398 ? 10.781 -15.015 15.555 1.00 76.56 398 LYS A CA 1
ATOM 3316 C C . LYS A 1 398 ? 10.337 -16.047 16.591 1.00 76.56 398 LYS A C 1
ATOM 3318 O O . LYS A 1 398 ? 10.872 -17.146 16.610 1.00 76.56 398 LYS A O 1
ATOM 3323 N N . GLU A 1 399 ? 9.360 -15.705 17.427 1.00 67.88 399 GLU A N 1
ATOM 3324 C CA . GLU A 1 399 ? 8.949 -16.558 18.549 1.00 67.88 399 GLU A CA 1
ATOM 3325 C C . GLU A 1 399 ? 7.880 -17.602 18.176 1.00 67.88 399 GLU A C 1
ATOM 3327 O O . GLU A 1 399 ? 7.661 -18.526 18.955 1.00 67.88 399 GLU A O 1
ATOM 3332 N N . GLU A 1 400 ? 7.254 -17.495 16.992 1.00 62.72 400 GLU A N 1
ATOM 3333 C CA . GLU A 1 400 ? 6.210 -18.373 16.420 1.00 62.72 400 GLU A CA 1
ATOM 3334 C C . GLU A 1 400 ? 5.136 -18.845 17.420 1.00 62.72 400 GLU A C 1
ATOM 3336 O O . GLU A 1 400 ? 4.040 -18.290 17.472 1.00 62.72 400 GLU A O 1
ATOM 3341 N N . ARG A 1 401 ? 5.436 -19.899 18.195 1.00 52.03 401 ARG A N 1
ATOM 3342 C CA . ARG A 1 401 ? 4.542 -20.564 19.161 1.00 52.03 401 ARG A CA 1
ATOM 3343 C C . ARG A 1 401 ? 4.906 -20.329 20.630 1.00 52.03 401 ARG A C 1
ATOM 3345 O O . ARG A 1 401 ? 4.118 -20.680 21.502 1.00 52.03 401 ARG A O 1
ATOM 3352 N N . HIS A 1 402 ? 6.067 -19.742 20.907 1.00 54.25 402 HIS A N 1
ATOM 3353 C CA . HIS A 1 402 ? 6.603 -19.528 22.253 1.00 54.25 402 HIS A CA 1
ATOM 3354 C C . HIS A 1 402 ? 6.470 -18.079 22.731 1.00 54.25 402 HIS A C 1
ATOM 3356 O O . HIS A 1 402 ? 7.019 -17.755 23.780 1.00 54.25 402 HIS A O 1
ATOM 3362 N N . PHE A 1 403 ? 5.735 -17.215 22.015 1.00 59.50 403 PHE A N 1
ATOM 3363 C CA . PHE A 1 403 ? 5.529 -15.836 22.463 1.00 59.50 403 PHE A CA 1
ATOM 3364 C C . PHE A 1 403 ? 4.704 -15.807 23.757 1.00 59.50 403 PHE A C 1
ATOM 3366 O O . PHE A 1 403 ? 3.470 -15.892 23.750 1.00 59.50 403 PHE A O 1
ATOM 3373 N N . ILE A 1 404 ? 5.395 -15.691 24.892 1.00 54.28 404 ILE A N 1
ATOM 3374 C CA . ILE A 1 404 ? 4.783 -15.602 26.216 1.00 54.28 404 ILE A CA 1
ATOM 3375 C C . ILE A 1 404 ? 4.174 -14.202 26.342 1.00 54.28 404 ILE A C 1
ATOM 3377 O O . ILE A 1 404 ? 4.864 -13.212 26.573 1.00 54.28 404 ILE A O 1
ATOM 3381 N N . GLY A 1 405 ? 2.852 -14.112 26.184 1.00 69.81 405 GLY A N 1
ATOM 3382 C CA . GLY A 1 405 ? 2.103 -12.884 26.462 1.00 69.81 405 GLY A CA 1
ATOM 3383 C C . GLY A 1 405 ? 1.242 -12.353 25.323 1.00 69.81 405 GLY A C 1
ATOM 3384 O O . GLY A 1 405 ? 1.010 -11.146 25.282 1.00 69.81 405 GLY A O 1
ATOM 3385 N N . LEU A 1 406 ? 0.757 -13.204 24.410 1.00 82.50 406 LEU A N 1
ATOM 3386 C CA . LEU A 1 406 ? -0.321 -12.825 23.486 1.00 82.50 406 LEU A CA 1
ATOM 3387 C C . LEU A 1 406 ? -1.570 -12.331 24.252 1.00 82.50 406 LEU A C 1
ATOM 3389 O O . LEU A 1 406 ? -1.813 -12.753 25.389 1.00 82.50 406 LEU A O 1
ATOM 3393 N N . PRO A 1 407 ? -2.389 -11.446 23.652 1.00 83.44 407 PRO A N 1
ATOM 3394 C CA . PRO A 1 407 ? -3.632 -11.007 24.271 1.00 83.44 407 PRO A CA 1
ATOM 3395 C C . PRO A 1 407 ? -4.562 -12.188 24.595 1.00 83.44 407 PRO A C 1
ATOM 3397 O O . PRO A 1 407 ? -4.718 -13.114 23.792 1.00 83.44 407 PRO A O 1
ATOM 3400 N N . LYS A 1 408 ? -5.223 -12.144 25.760 1.00 79.75 408 LYS A N 1
ATOM 3401 C CA . LYS A 1 408 ? -6.160 -13.196 26.193 1.00 79.75 408 LYS A CA 1
ATOM 3402 C C . LYS A 1 408 ? -7.227 -13.456 25.122 1.00 79.75 408 LYS A C 1
ATOM 3404 O O . LYS A 1 408 ? -7.849 -12.519 24.630 1.00 79.75 408 LYS A O 1
ATOM 3409 N N . GLY A 1 409 ? -7.456 -14.732 24.809 1.00 79.69 409 GLY A N 1
ATOM 3410 C CA . GLY A 1 409 ? -8.481 -15.157 23.850 1.00 79.69 409 GLY A CA 1
ATOM 3411 C C . GLY A 1 409 ? -8.123 -14.928 22.377 1.00 79.69 409 GLY A C 1
ATOM 3412 O O . GLY A 1 409 ? -9.022 -14.944 21.542 1.00 79.69 409 GLY A O 1
ATOM 3413 N N . THR A 1 410 ? -6.844 -14.710 22.050 1.00 83.38 410 THR A N 1
ATOM 3414 C CA . THR A 1 410 ? -6.367 -14.564 20.664 1.00 83.38 410 THR A CA 1
ATOM 3415 C C . THR A 1 410 ? -5.302 -15.604 20.323 1.00 83.38 410 THR A C 1
ATOM 3417 O O . THR A 1 410 ? -4.551 -16.040 21.194 1.00 83.38 410 THR A O 1
ATOM 3420 N N . THR A 1 411 ? -5.243 -16.011 19.055 1.00 80.88 411 THR A N 1
ATOM 3421 C CA . THR A 1 411 ? -4.197 -16.906 18.520 1.00 80.88 411 THR A CA 1
ATOM 3422 C C . THR A 1 411 ? -3.077 -16.105 17.857 1.00 80.88 411 THR A C 1
ATOM 3424 O O . THR A 1 411 ? -3.331 -14.999 17.370 1.00 80.88 411 THR A O 1
ATOM 3427 N N . PHE A 1 412 ? -1.888 -16.696 17.721 1.00 81.25 412 PHE A N 1
ATOM 3428 C CA . PHE A 1 412 ? -0.778 -16.109 16.966 1.00 81.25 412 PHE A CA 1
ATOM 3429 C C . PHE A 1 412 ? -1.201 -15.662 15.558 1.00 81.25 412 PHE A C 1
ATOM 3431 O O . PHE A 1 412 ? -0.975 -14.513 15.188 1.00 81.25 412 PHE A O 1
ATOM 3438 N N . GLU A 1 413 ? -1.888 -16.523 14.803 1.00 80.69 413 GLU A N 1
ATOM 3439 C CA . GLU A 1 413 ? -2.275 -16.273 13.411 1.00 80.69 413 GLU A CA 1
ATOM 3440 C C . GLU A 1 413 ? -3.194 -15.053 13.290 1.00 80.69 413 GLU A C 1
ATOM 3442 O O . GLU A 1 413 ? -2.971 -14.185 12.450 1.00 80.69 413 GLU A O 1
ATOM 3447 N N . GLN A 1 414 ? -4.194 -14.948 14.171 1.00 81.12 414 GLN A N 1
ATOM 3448 C CA . GLN A 1 414 ? -5.108 -13.802 14.234 1.00 81.12 414 GLN A CA 1
ATOM 3449 C C . GLN A 1 414 ? -4.380 -12.485 14.518 1.00 81.12 414 GLN A C 1
ATOM 3451 O O . GLN A 1 414 ? -4.685 -11.466 13.894 1.00 81.12 414 GLN A O 1
ATOM 3456 N N . VAL A 1 415 ? -3.450 -12.485 15.480 1.00 85.00 415 VAL A N 1
ATOM 3457 C CA . VAL A 1 415 ? -2.687 -11.285 15.845 1.00 85.00 415 VAL A CA 1
ATOM 3458 C C . VAL A 1 415 ? -1.741 -10.916 14.707 1.00 85.00 415 VAL A C 1
ATOM 3460 O O . VAL A 1 415 ? -1.780 -9.785 14.231 1.00 85.00 415 VAL A O 1
ATOM 3463 N N . TYR A 1 416 ? -0.959 -11.873 14.211 1.00 85.81 416 TYR A N 1
ATOM 3464 C CA . TYR A 1 416 ? 0.007 -11.656 13.140 1.00 85.81 416 TYR A CA 1
ATOM 3465 C C . TYR A 1 416 ? -0.662 -11.177 11.844 1.00 85.81 416 TYR A C 1
ATOM 3467 O O . TYR A 1 416 ? -0.234 -10.176 11.271 1.00 85.81 416 TYR A O 1
ATOM 3475 N N . GLU A 1 417 ? -1.765 -11.805 11.418 1.00 85.19 417 GLU A N 1
ATOM 3476 C CA . GLU A 1 417 ? -2.513 -11.374 10.231 1.00 85.19 417 GLU A CA 1
ATOM 3477 C C . GLU A 1 417 ? -3.009 -9.929 10.376 1.00 85.19 417 GLU A C 1
ATOM 3479 O O . GLU A 1 417 ? -2.882 -9.129 9.444 1.00 85.19 417 GLU A O 1
ATOM 3484 N N . LYS A 1 418 ? -3.555 -9.568 11.544 1.00 88.81 418 LYS A N 1
ATOM 3485 C CA . LYS A 1 418 ? -4.018 -8.200 11.809 1.00 88.81 418 LYS A CA 1
ATOM 3486 C C . LYS A 1 418 ? -2.878 -7.187 11.773 1.00 88.81 418 LYS A C 1
ATOM 3488 O O . LYS A 1 418 ? -3.064 -6.110 11.213 1.00 88.81 418 LYS A O 1
ATOM 3493 N N . LEU A 1 419 ? -1.713 -7.521 12.324 1.00 90.38 419 LEU A N 1
ATOM 3494 C CA . LEU A 1 419 ? -0.560 -6.620 12.344 1.00 90.38 419 LEU A CA 1
ATOM 3495 C C . LEU A 1 419 ? 0.060 -6.435 10.962 1.00 90.38 419 LEU A C 1
ATOM 3497 O O . LEU A 1 419 ? 0.324 -5.301 10.580 1.00 90.38 419 LEU A O 1
ATOM 3501 N N . VAL A 1 420 ? 0.214 -7.504 10.174 1.00 89.62 420 VAL A N 1
ATOM 3502 C CA . VAL A 1 420 ? 0.718 -7.407 8.792 1.00 89.62 420 VAL A CA 1
ATOM 3503 C C . VAL A 1 420 ? -0.238 -6.593 7.916 1.00 89.62 420 VAL A C 1
ATOM 3505 O O . VAL A 1 420 ? 0.203 -5.752 7.130 1.00 89.62 420 VAL A O 1
ATOM 3508 N N . ARG A 1 421 ? -1.557 -6.782 8.071 1.00 90.12 421 ARG A N 1
ATOM 3509 C CA . ARG A 1 421 ? -2.566 -5.961 7.378 1.00 90.12 421 ARG A CA 1
ATOM 3510 C C . ARG A 1 421 ? -2.507 -4.501 7.806 1.00 90.12 421 ARG A C 1
ATOM 3512 O O . ARG A 1 421 ? -2.605 -3.612 6.968 1.00 90.12 421 ARG A O 1
ATOM 3519 N N . GLU A 1 422 ? -2.336 -4.237 9.093 1.00 92.88 422 GLU A N 1
ATOM 3520 C CA . GLU A 1 422 ? -2.198 -2.869 9.575 1.00 92.88 422 GLU A CA 1
ATOM 3521 C C . GLU A 1 422 ? -0.905 -2.215 9.075 1.00 92.88 422 GLU A C 1
ATOM 3523 O O . GLU A 1 422 ? -0.924 -1.062 8.649 1.00 92.88 422 GLU A O 1
ATOM 3528 N N . LEU A 1 423 ? 0.197 -2.964 9.032 1.00 94.62 423 LEU A N 1
ATOM 3529 C CA . LEU A 1 423 ? 1.467 -2.513 8.474 1.00 94.62 423 LEU A CA 1
ATOM 3530 C C . LEU A 1 423 ? 1.324 -2.176 6.988 1.00 94.62 423 LEU A C 1
ATOM 3532 O O . LEU A 1 423 ? 1.816 -1.139 6.546 1.00 94.62 423 LEU A O 1
ATOM 3536 N N . GLN A 1 424 ? 0.566 -2.980 6.234 1.00 94.19 424 GLN A N 1
ATOM 3537 C CA . GLN A 1 424 ? 0.191 -2.669 4.855 1.00 94.19 424 GLN A CA 1
ATOM 3538 C C . GLN A 1 424 ? -0.574 -1.342 4.749 1.00 94.19 424 GLN A C 1
ATOM 3540 O O . GLN A 1 424 ? -0.265 -0.536 3.868 1.00 94.19 424 GLN A O 1
ATOM 3545 N N . VAL A 1 425 ? -1.554 -1.092 5.623 1.00 92.88 425 VAL A N 1
ATOM 3546 C CA . VAL A 1 425 ? -2.323 0.166 5.626 1.00 92.88 425 VAL A CA 1
ATOM 3547 C C . VAL A 1 425 ? -1.414 1.358 5.932 1.00 92.88 425 VAL A C 1
ATOM 3549 O O . VAL A 1 425 ? -1.470 2.359 5.215 1.00 92.88 425 VAL A O 1
ATOM 3552 N N . GLN A 1 426 ? -0.536 1.256 6.936 1.00 93.31 426 GLN A N 1
ATOM 3553 C CA . GLN A 1 426 ? 0.389 2.340 7.290 1.00 93.31 426 GLN A CA 1
ATOM 3554 C C . GLN A 1 426 ? 1.409 2.612 6.172 1.00 93.31 426 GLN A C 1
ATOM 3556 O O . GLN A 1 426 ? 1.611 3.771 5.814 1.00 93.31 426 GLN A O 1
ATOM 3561 N N . LEU A 1 427 ? 1.987 1.573 5.558 1.00 94.94 427 LEU A N 1
ATOM 3562 C CA . LEU A 1 427 ? 2.894 1.715 4.411 1.00 94.94 427 LEU A CA 1
ATOM 3563 C C . LEU A 1 427 ? 2.191 2.320 3.194 1.00 94.94 427 LEU A C 1
ATOM 3565 O O . LEU A 1 427 ? 2.749 3.193 2.535 1.00 94.94 427 LEU A O 1
ATOM 3569 N N . THR A 1 428 ? 0.951 1.910 2.918 1.00 94.81 428 THR A N 1
ATOM 3570 C CA . THR A 1 428 ? 0.154 2.500 1.832 1.00 94.81 428 THR A CA 1
ATOM 3571 C C . THR A 1 428 ? -0.105 3.983 2.100 1.00 94.81 428 THR A C 1
ATOM 3573 O O . THR A 1 428 ? 0.136 4.807 1.225 1.00 94.81 428 THR A O 1
ATOM 3576 N N . THR A 1 429 ? -0.509 4.328 3.327 1.00 93.62 429 THR A N 1
ATOM 3577 C CA . THR A 1 429 ? -0.743 5.716 3.760 1.00 93.62 429 THR A CA 1
ATOM 3578 C C . THR A 1 429 ? 0.518 6.570 3.597 1.00 93.62 429 THR A C 1
ATOM 3580 O O . THR A 1 429 ? 0.451 7.689 3.089 1.00 93.62 429 THR A O 1
ATOM 3583 N N . TYR A 1 430 ? 1.673 6.035 4.003 1.00 93.44 430 TYR A N 1
ATOM 3584 C CA . TYR A 1 430 ? 2.973 6.685 3.856 1.00 93.44 430 TYR A CA 1
ATOM 3585 C C . TYR A 1 430 ? 3.316 6.948 2.389 1.00 93.44 430 TYR A C 1
ATOM 3587 O O . TYR A 1 430 ? 3.622 8.082 2.027 1.00 93.44 430 TYR A O 1
ATOM 3595 N N . TRP A 1 431 ? 3.207 5.937 1.529 1.00 94.50 431 TRP A N 1
ATOM 3596 C CA . TRP A 1 431 ? 3.562 6.082 0.121 1.00 94.50 431 TRP A CA 1
ATOM 3597 C C . TRP A 1 431 ? 2.563 6.946 -0.667 1.00 94.50 431 TRP A C 1
ATOM 3599 O O . TRP A 1 431 ? 2.979 7.689 -1.557 1.00 94.50 431 TRP A O 1
ATOM 3609 N N . ASP A 1 432 ? 1.272 6.937 -0.313 1.00 94.81 432 ASP A N 1
ATOM 3610 C CA . ASP A 1 432 ? 0.284 7.887 -0.846 1.00 94.81 432 ASP A CA 1
ATOM 3611 C C . ASP A 1 432 ? 0.619 9.332 -0.445 1.00 94.81 432 ASP A C 1
ATOM 3613 O O . ASP A 1 432 ? 0.527 10.247 -1.269 1.00 94.81 432 ASP A O 1
ATOM 3617 N N . TYR A 1 433 ? 1.072 9.546 0.793 1.00 91.94 433 TYR A N 1
ATOM 3618 C CA . TYR A 1 433 ? 1.547 10.856 1.226 1.00 91.94 433 TYR A CA 1
ATOM 3619 C C . TYR A 1 433 ? 2.796 11.291 0.443 1.00 91.94 433 TYR A C 1
ATOM 3621 O O . TYR A 1 433 ? 2.779 12.361 -0.157 1.00 91.94 433 TYR A O 1
ATOM 3629 N N . VAL A 1 434 ? 3.832 10.447 0.359 1.00 89.94 434 VAL A N 1
ATOM 3630 C CA . VAL A 1 434 ? 5.059 10.732 -0.416 1.00 89.94 434 VAL A CA 1
ATOM 3631 C C . VAL A 1 434 ? 4.729 11.071 -1.873 1.00 89.94 434 VAL A C 1
ATOM 3633 O O . VAL A 1 434 ? 5.230 12.047 -2.421 1.00 89.94 434 VAL A O 1
ATOM 3636 N N . THR A 1 435 ? 3.832 10.301 -2.489 1.00 92.75 435 THR A N 1
ATOM 3637 C CA . THR A 1 435 ? 3.434 10.494 -3.890 1.00 92.75 435 THR A CA 1
ATOM 3638 C C . THR A 1 435 ? 2.712 11.819 -4.101 1.00 92.75 435 THR A C 1
ATOM 3640 O O . THR A 1 435 ? 3.001 12.538 -5.055 1.00 92.75 435 THR A O 1
ATOM 3643 N N . THR A 1 436 ? 1.774 12.160 -3.217 1.00 93.38 436 THR A N 1
ATOM 3644 C CA . THR A 1 436 ? 1.024 13.417 -3.324 1.00 93.38 436 THR A CA 1
ATOM 3645 C C . THR A 1 436 ? 1.903 14.630 -3.060 1.00 93.38 436 THR A C 1
ATOM 3647 O O . THR A 1 436 ? 1.774 15.612 -3.783 1.00 93.38 436 THR A O 1
ATOM 3650 N N . GLU A 1 437 ? 2.835 14.565 -2.106 1.00 89.75 437 GLU A N 1
ATOM 3651 C CA . GLU A 1 437 ? 3.836 15.621 -1.899 1.00 89.75 437 GLU A CA 1
ATOM 3652 C C . GLU A 1 437 ? 4.713 15.847 -3.132 1.00 89.75 437 GLU A C 1
ATOM 3654 O O . GLU A 1 437 ? 5.006 16.991 -3.481 1.00 89.75 437 GLU A O 1
ATOM 3659 N N . GLU A 1 438 ? 5.072 14.775 -3.841 1.00 90.81 438 GLU A N 1
ATOM 3660 C CA . GLU A 1 438 ? 5.937 14.871 -5.013 1.00 90.81 438 GLU A CA 1
ATOM 3661 C C . GLU A 1 438 ? 5.296 15.680 -6.149 1.00 90.81 438 GLU A C 1
ATOM 3663 O O . GLU A 1 438 ? 5.940 16.561 -6.727 1.00 90.81 438 GLU A O 1
ATOM 3668 N N . PHE A 1 439 ? 4.021 15.430 -6.470 1.00 92.25 439 PHE A N 1
ATOM 3669 C CA . PHE A 1 439 ? 3.368 16.116 -7.588 1.00 92.25 439 PHE A CA 1
ATOM 3670 C C . PHE A 1 439 ? 2.566 17.360 -7.193 1.00 92.25 439 PHE A C 1
ATOM 3672 O O . PHE A 1 439 ? 2.282 18.168 -8.078 1.00 92.25 439 PHE A O 1
ATOM 3679 N N . LYS A 1 440 ? 2.214 17.563 -5.915 1.00 89.88 440 LYS A N 1
ATOM 3680 C CA . LYS A 1 440 ? 1.295 18.631 -5.467 1.00 89.88 440 LYS A CA 1
ATOM 3681 C C . LYS A 1 440 ? 1.629 20.009 -6.034 1.00 89.88 440 LYS A C 1
ATOM 3683 O O . LYS A 1 440 ? 0.752 20.662 -6.591 1.00 89.88 440 LYS A O 1
ATOM 3688 N N . HIS A 1 441 ? 2.890 20.424 -5.918 1.00 87.56 441 HIS A N 1
ATOM 3689 C CA . HIS A 1 441 ? 3.368 21.741 -6.370 1.00 87.56 441 HIS A CA 1
ATOM 3690 C C . HIS A 1 441 ? 3.949 21.716 -7.793 1.00 87.56 441 HIS A C 1
ATOM 3692 O O . HIS A 1 441 ? 4.129 22.754 -8.432 1.00 87.56 441 HIS A O 1
ATOM 3698 N N . LYS A 1 442 ? 4.237 20.519 -8.315 1.00 90.25 442 LYS A N 1
ATOM 3699 C CA . LYS A 1 442 ? 4.899 20.310 -9.610 1.00 90.25 442 LYS A CA 1
ATOM 3700 C C . LYS A 1 442 ? 3.876 20.149 -10.741 1.00 90.25 442 LYS A C 1
ATOM 3702 O O . LYS A 1 442 ? 3.914 20.913 -11.715 1.00 90.25 442 LYS A O 1
ATOM 3707 N N . CYS A 1 443 ? 2.932 19.221 -10.563 1.00 90.75 443 CYS A N 1
ATOM 3708 C CA . CYS A 1 443 ? 1.901 18.808 -11.520 1.00 90.75 443 CYS A CA 1
ATOM 3709 C C . CYS A 1 443 ? 0.516 18.633 -10.843 1.00 90.75 443 CYS A C 1
ATOM 3711 O O . CYS A 1 443 ? 0.058 17.501 -10.675 1.00 90.75 443 CYS A O 1
ATOM 3713 N N . PRO A 1 444 ? -0.187 19.724 -10.475 1.00 89.44 444 PRO A N 1
ATOM 3714 C CA . PRO A 1 444 ? -1.475 19.653 -9.769 1.00 89.44 444 PRO A CA 1
ATOM 3715 C C . PRO A 1 444 ? -2.594 18.915 -10.523 1.00 89.44 444 PRO A C 1
ATOM 3717 O O . PRO A 1 444 ? -3.533 18.423 -9.899 1.00 89.44 444 PRO A O 1
ATOM 3720 N N . ASP A 1 445 ? -2.513 18.814 -11.851 1.00 89.88 445 ASP A N 1
ATOM 3721 C CA . ASP A 1 445 ? -3.525 18.130 -12.670 1.00 89.88 445 ASP A CA 1
ATOM 3722 C C . ASP A 1 445 ? -3.620 16.628 -12.349 1.00 89.88 445 ASP A C 1
ATOM 3724 O O . ASP A 1 445 ? -4.674 16.017 -12.510 1.00 89.88 445 ASP A O 1
ATOM 3728 N N . LEU A 1 446 ? -2.548 16.047 -11.799 1.00 94.62 446 LEU A N 1
ATOM 3729 C CA . LEU A 1 446 ? -2.479 14.638 -11.407 1.00 94.62 446 LEU A CA 1
ATOM 3730 C C . LEU A 1 446 ? -3.337 14.289 -10.178 1.00 94.62 446 LEU A C 1
ATOM 3732 O O . LEU A 1 446 ? -3.579 13.111 -9.905 1.00 94.62 446 LEU A O 1
ATOM 3736 N N . PHE A 1 447 ? -3.843 15.289 -9.446 1.00 94.56 447 PHE A N 1
ATOM 3737 C CA . PHE A 1 447 ? -4.750 15.057 -8.319 1.00 94.56 447 PHE A CA 1
ATOM 3738 C C . PHE A 1 447 ? -6.036 14.326 -8.729 1.00 94.56 447 PHE A C 1
ATOM 3740 O O . PHE A 1 447 ? -6.583 13.558 -7.933 1.00 94.56 447 PHE A O 1
ATOM 3747 N N . GLU A 1 448 ? -6.532 14.564 -9.946 1.00 95.00 448 GLU A N 1
ATOM 3748 C CA . GLU A 1 448 ? -7.749 13.916 -10.440 1.00 95.00 448 GLU A CA 1
ATOM 3749 C C . GLU A 1 448 ? -7.538 12.404 -10.586 1.00 95.00 448 GLU A C 1
ATOM 3751 O O . GLU A 1 448 ? -8.309 11.609 -10.051 1.00 95.00 448 GLU A O 1
ATOM 3756 N N . ASP A 1 449 ? -6.439 12.005 -11.228 1.00 96.25 449 ASP A N 1
ATOM 3757 C CA . ASP A 1 449 ? -6.095 10.601 -11.449 1.00 96.25 449 ASP A CA 1
ATOM 3758 C C . ASP A 1 449 ? -5.794 9.864 -10.140 1.00 96.25 449 ASP A C 1
ATOM 3760 O O . ASP A 1 449 ? -6.265 8.743 -9.935 1.00 96.25 449 ASP A O 1
ATOM 3764 N N . TRP A 1 450 ? -5.068 10.511 -9.222 1.00 96.75 450 TRP A N 1
ATOM 3765 C CA . TRP A 1 450 ? -4.777 9.941 -7.908 1.00 96.75 450 TRP A CA 1
ATOM 3766 C C . TRP A 1 450 ? -6.046 9.757 -7.062 1.00 96.75 450 TRP A C 1
ATOM 3768 O O . TRP A 1 450 ? -6.285 8.667 -6.546 1.00 96.75 450 TRP A O 1
ATOM 3778 N N . SER A 1 451 ? -6.898 10.782 -6.945 1.00 96.94 451 SER A N 1
ATOM 3779 C CA . SER A 1 451 ? -8.134 10.683 -6.149 1.00 96.94 451 SER A CA 1
ATOM 3780 C C . SER A 1 451 ? -9.130 9.677 -6.740 1.00 96.94 451 SER A C 1
ATOM 3782 O O . SER A 1 451 ? -9.766 8.933 -5.987 1.00 96.94 451 SER A O 1
ATOM 3784 N N . CYS A 1 452 ? -9.211 9.577 -8.074 1.00 96.44 452 CYS A N 1
ATOM 3785 C CA . CYS A 1 452 ? -9.946 8.510 -8.750 1.00 96.44 452 CYS A CA 1
ATOM 3786 C C . CYS A 1 452 ? -9.428 7.130 -8.342 1.00 96.44 452 CYS A C 1
ATOM 3788 O O . CYS A 1 452 ? -10.227 6.303 -7.903 1.00 96.44 452 CYS A O 1
ATOM 3790 N N . ASN A 1 453 ? -8.110 6.912 -8.397 1.00 96.44 453 ASN A N 1
ATOM 3791 C CA . ASN A 1 453 ? -7.507 5.650 -7.980 1.00 96.44 453 ASN A CA 1
ATOM 3792 C C . ASN A 1 453 ? -7.791 5.319 -6.508 1.00 96.44 453 ASN A C 1
ATOM 3794 O O . ASN A 1 453 ? -8.062 4.161 -6.197 1.00 96.44 453 ASN A O 1
ATOM 3798 N N . VAL A 1 454 ? -7.770 6.294 -5.591 1.00 96.88 454 VAL A N 1
ATOM 3799 C CA . VAL A 1 454 ? -8.127 6.029 -4.186 1.00 96.88 454 VAL A CA 1
ATOM 3800 C C . VAL A 1 454 ? -9.540 5.451 -4.080 1.00 96.88 454 VAL A C 1
ATOM 3802 O O . VAL A 1 454 ? -9.745 4.448 -3.392 1.00 96.88 454 VAL A O 1
ATOM 3805 N N . VAL A 1 455 ? -10.507 6.052 -4.779 1.00 96.62 455 VAL A N 1
ATOM 3806 C CA . VAL A 1 455 ? -11.892 5.565 -4.789 1.00 96.62 455 VAL A CA 1
ATOM 3807 C C . VAL A 1 455 ? -11.990 4.201 -5.469 1.00 96.62 455 VAL A C 1
ATOM 3809 O O . VAL A 1 455 ? -12.660 3.318 -4.941 1.00 96.62 455 VAL A O 1
ATOM 3812 N N . ASP A 1 456 ? -11.285 3.976 -6.574 1.00 94.62 456 ASP A N 1
ATOM 3813 C CA . ASP A 1 456 ? -11.290 2.683 -7.265 1.00 94.62 456 ASP A CA 1
ATOM 3814 C C . ASP A 1 456 ? -10.686 1.572 -6.387 1.00 94.62 456 ASP A C 1
ATOM 3816 O O . ASP A 1 456 ? -11.251 0.479 -6.288 1.00 94.62 456 ASP A O 1
ATOM 3820 N N . ARG A 1 457 ? -9.589 1.854 -5.666 1.00 94.31 457 ARG A N 1
ATOM 3821 C CA . ARG A 1 457 ? -9.010 0.935 -4.672 1.00 94.31 457 ARG A CA 1
ATOM 3822 C C . ARG A 1 457 ? -10.023 0.624 -3.575 1.00 94.31 457 ARG A C 1
ATOM 3824 O O . ARG A 1 457 ? -10.267 -0.550 -3.312 1.00 94.31 457 ARG A O 1
ATOM 3831 N N . LEU A 1 458 ? -10.658 1.646 -2.995 1.00 94.56 458 LEU A N 1
ATOM 3832 C CA . LEU A 1 458 ? -11.692 1.491 -1.966 1.00 94.56 458 LEU A CA 1
ATOM 3833 C C . LEU A 1 458 ? -12.846 0.596 -2.438 1.00 94.56 458 LEU A C 1
ATOM 3835 O O . LEU A 1 458 ? -13.260 -0.310 -1.717 1.00 94.56 458 LEU A O 1
ATOM 3839 N N . MET A 1 459 ? -13.346 0.810 -3.656 1.00 91.75 459 MET A N 1
ATOM 3840 C CA . MET A 1 459 ? -14.461 0.035 -4.212 1.00 91.75 459 MET A CA 1
ATOM 3841 C C . MET A 1 459 ? -14.091 -1.435 -4.438 1.00 91.75 459 MET A C 1
ATOM 3843 O O . MET A 1 459 ? -14.950 -2.306 -4.298 1.00 91.75 459 MET A O 1
ATOM 3847 N N . ASN A 1 460 ? -12.817 -1.727 -4.697 1.00 90.25 460 ASN A N 1
ATOM 3848 C CA . ASN A 1 460 ? -12.301 -3.081 -4.904 1.00 90.25 460 ASN A CA 1
ATOM 3849 C C . ASN A 1 460 ? -11.796 -3.766 -3.620 1.00 90.25 460 ASN A C 1
ATOM 3851 O O . ASN A 1 460 ? -11.421 -4.939 -3.659 1.00 90.25 460 ASN A O 1
ATOM 3855 N N . LEU A 1 461 ? -11.807 -3.082 -2.470 1.00 86.50 461 LEU A N 1
ATOM 3856 C CA . LEU A 1 461 ? -11.403 -3.681 -1.198 1.00 86.50 461 LEU A CA 1
ATOM 3857 C C . LEU A 1 461 ? -12.339 -4.819 -0.768 1.00 86.50 461 LEU A C 1
ATOM 3859 O O . LEU A 1 461 ? -13.528 -4.857 -1.103 1.00 86.50 461 LEU A O 1
ATOM 3863 N N . LYS A 1 462 ? -11.803 -5.738 0.041 1.00 84.00 462 LYS A N 1
ATOM 3864 C CA . LYS A 1 462 ? -12.628 -6.695 0.786 1.00 84.00 462 LYS A CA 1
ATOM 3865 C C . LYS A 1 462 ? -13.469 -5.951 1.837 1.00 84.00 462 LYS A C 1
ATOM 3867 O O . LYS A 1 462 ? -13.035 -4.903 2.318 1.00 84.00 462 LYS A O 1
ATOM 3872 N N . PRO A 1 463 ? -14.643 -6.481 2.219 1.00 79.88 463 PRO A N 1
ATOM 3873 C CA . PRO A 1 463 ? -15.405 -5.938 3.336 1.00 79.88 463 PRO A CA 1
ATOM 3874 C C . PRO A 1 463 ? -14.547 -5.842 4.601 1.00 79.88 463 PRO A C 1
ATOM 3876 O O . PRO A 1 463 ? -13.721 -6.718 4.865 1.00 79.88 463 PRO A O 1
ATOM 3879 N N . TRP A 1 464 ? -14.769 -4.784 5.375 1.00 78.06 464 TRP A N 1
ATOM 3880 C CA . TRP A 1 464 ? -14.062 -4.438 6.611 1.00 78.06 464 TRP A CA 1
ATOM 3881 C C . TRP A 1 464 ? -12.580 -4.079 6.429 1.00 78.06 464 TRP A C 1
ATOM 3883 O O . TRP A 1 464 ? -11.816 -4.082 7.391 1.00 78.06 464 TRP A O 1
ATOM 3893 N N . CYS A 1 465 ? -12.165 -3.753 5.202 1.00 81.94 465 CYS A N 1
ATOM 3894 C CA . CYS A 1 465 ? -10.876 -3.127 4.918 1.00 81.94 465 CYS A CA 1
ATOM 3895 C C . CYS A 1 465 ? -11.041 -1.614 4.722 1.00 81.94 465 CYS A C 1
ATOM 3897 O O . CYS A 1 465 ? -12.123 -1.117 4.398 1.00 81.94 465 CYS A O 1
ATOM 3899 N N . GLU A 1 466 ? -9.945 -0.885 4.909 1.00 86.62 466 GLU A N 1
ATOM 3900 C CA . GLU A 1 466 ? -9.943 0.574 4.905 1.00 86.62 466 GLU A CA 1
ATOM 3901 C C . GLU A 1 466 ? -8.793 1.122 4.055 1.00 86.62 466 GLU A C 1
ATOM 3903 O O . GLU A 1 466 ? -7.702 0.550 4.047 1.00 86.62 466 GLU A O 1
ATOM 3908 N N . VAL A 1 467 ? -9.032 2.247 3.378 1.00 91.25 467 VAL A N 1
ATOM 3909 C CA . VAL A 1 467 ? -7.969 3.123 2.874 1.00 91.25 467 VAL A CA 1
ATOM 3910 C C . VAL A 1 467 ? -7.834 4.300 3.828 1.00 91.25 467 VAL A C 1
ATOM 3912 O O . VAL A 1 467 ? -8.813 4.995 4.091 1.00 91.25 467 VAL A O 1
ATOM 3915 N N . THR A 1 468 ? -6.624 4.545 4.317 1.00 91.62 468 THR A N 1
ATOM 3916 C CA . THR A 1 468 ? -6.325 5.705 5.154 1.00 91.62 468 THR A CA 1
ATOM 3917 C C . THR A 1 468 ? -5.431 6.674 4.378 1.00 91.62 468 THR A C 1
ATOM 3919 O O . THR A 1 468 ? -4.469 6.268 3.731 1.00 91.62 468 THR A O 1
ATOM 3922 N N . LEU A 1 469 ? -5.751 7.964 4.437 1.00 92.31 469 LEU A N 1
ATOM 3923 C CA . LEU A 1 469 ? -4.980 9.054 3.840 1.00 92.31 469 LEU A CA 1
ATOM 3924 C C . LEU A 1 469 ? -4.603 10.071 4.911 1.00 92.31 469 LEU A C 1
ATOM 3926 O O . LEU A 1 469 ? -5.320 10.213 5.898 1.00 92.31 469 LEU A O 1
ATOM 3930 N N . VAL A 1 470 ? -3.537 10.839 4.690 1.00 87.62 470 VAL A N 1
ATOM 3931 C CA . VAL A 1 470 ? -3.258 12.021 5.515 1.00 87.62 470 VAL A CA 1
ATOM 3932 C C . VAL A 1 470 ? -3.756 13.273 4.807 1.00 87.62 470 VAL A C 1
ATOM 3934 O O . VAL A 1 470 ? -3.364 13.534 3.672 1.00 87.62 470 VAL A O 1
ATOM 3937 N N . VAL A 1 471 ? -4.609 14.040 5.487 1.00 85.12 471 VAL A N 1
ATOM 3938 C CA . VAL A 1 471 ? -5.305 15.224 4.947 1.00 85.12 471 VAL A CA 1
ATOM 3939 C C . VAL A 1 471 ? -5.249 16.444 5.878 1.00 85.12 471 VAL A C 1
ATOM 3941 O O . VAL A 1 471 ? -5.935 17.430 5.639 1.00 85.12 471 VAL A O 1
ATOM 3944 N N . GLY A 1 472 ? -4.471 16.375 6.961 1.00 70.06 472 GLY A N 1
ATOM 3945 C CA . GLY A 1 472 ? -4.358 17.464 7.936 1.00 70.06 472 GLY A CA 1
ATOM 3946 C C . GLY A 1 472 ? -3.564 18.671 7.441 1.00 70.06 472 GLY A C 1
ATOM 3947 O O . GLY A 1 472 ? -2.901 18.605 6.411 1.00 70.06 472 GLY A O 1
ATOM 3948 N N . HIS A 1 473 ? -3.645 19.761 8.199 1.00 69.69 473 HIS A N 1
ATOM 3949 C CA . HIS A 1 473 ? -2.919 21.002 7.935 1.00 69.69 473 HIS A CA 1
ATOM 3950 C C . HIS A 1 473 ? -1.499 20.976 8.538 1.00 69.69 473 HIS A C 1
ATOM 3952 O O . HIS A 1 473 ? -1.172 20.079 9.321 1.00 69.69 473 HIS A O 1
ATOM 3958 N N . ASP A 1 474 ? -0.667 21.973 8.223 1.00 63.34 474 ASP A N 1
ATOM 3959 C CA . ASP A 1 474 ? 0.730 22.013 8.675 1.00 63.34 474 ASP A CA 1
ATOM 3960 C C . ASP A 1 474 ? 0.882 21.842 10.205 1.00 63.34 474 ASP A C 1
ATOM 3962 O O . ASP A 1 474 ? 0.142 22.409 11.019 1.00 63.34 474 ASP A O 1
ATOM 3966 N N . GLY A 1 475 ? 1.817 20.973 10.594 1.00 60.31 475 GLY A N 1
ATOM 3967 C CA . GLY A 1 475 ? 2.037 20.503 11.963 1.00 60.31 475 GLY A CA 1
ATOM 3968 C C . GLY A 1 475 ? 1.002 19.505 12.511 1.00 60.31 475 GLY A C 1
ATOM 3969 O O . GLY A 1 475 ? 1.147 19.013 13.627 1.00 60.31 475 GLY A O 1
ATOM 3970 N N . HIS A 1 476 ? -0.065 19.160 11.798 1.00 67.25 476 HIS A N 1
ATOM 3971 C CA . HIS A 1 476 ? -1.180 18.448 12.418 1.00 67.25 476 HIS A CA 1
ATOM 3972 C C . HIS A 1 476 ? -1.587 17.195 11.636 1.00 67.25 476 HIS A C 1
ATOM 3974 O O . HIS A 1 476 ? -1.992 17.226 10.478 1.00 67.25 476 HIS A O 1
ATOM 3980 N N . CYS A 1 477 ? -1.492 16.039 12.298 1.00 69.50 477 CYS A N 1
ATOM 3981 C CA . CYS A 1 477 ? -1.791 14.745 11.688 1.00 69.50 477 CYS A CA 1
ATOM 3982 C C . CYS A 1 477 ? -3.294 14.441 11.755 1.00 69.50 477 CYS A C 1
ATOM 3984 O O . CYS A 1 477 ? -3.779 13.963 12.785 1.00 69.50 477 CYS A O 1
ATOM 3986 N N . ILE A 1 478 ? -4.011 14.677 10.656 1.00 78.69 478 ILE A N 1
ATOM 3987 C CA . ILE A 1 478 ? -5.413 14.270 10.487 1.00 78.69 478 ILE A CA 1
ATOM 3988 C C . ILE A 1 478 ? -5.489 13.193 9.416 1.00 78.69 478 ILE A C 1
ATOM 3990 O O . ILE A 1 478 ? -4.937 13.348 8.324 1.00 78.69 478 ILE A O 1
ATOM 3994 N N . TYR A 1 479 ? -6.178 12.106 9.743 1.00 83.62 479 TYR A N 1
ATOM 3995 C CA . TYR A 1 479 ? -6.355 10.975 8.850 1.00 83.62 479 TYR A CA 1
ATOM 3996 C C . TYR A 1 479 ? -7.763 10.987 8.263 1.00 83.62 479 TYR A C 1
ATOM 3998 O O . TYR A 1 479 ? -8.739 11.175 8.983 1.00 83.62 479 TYR A O 1
ATOM 4006 N N . LEU A 1 480 ? -7.873 10.768 6.958 1.00 89.62 480 LEU A N 1
ATOM 4007 C CA . LEU A 1 480 ? -9.136 10.460 6.304 1.00 89.62 480 LEU A CA 1
ATOM 4008 C C . LEU A 1 480 ? -9.213 8.951 6.107 1.00 89.62 480 LEU A C 1
ATOM 4010 O O . LEU A 1 480 ? -8.401 8.369 5.391 1.00 89.62 480 LEU A O 1
ATOM 4014 N N . SER A 1 481 ? -10.193 8.344 6.754 1.00 89.88 481 SER A N 1
ATOM 4015 C CA . SER A 1 481 ? -10.366 6.907 6.880 1.00 89.88 481 SER A CA 1
ATOM 4016 C C . SER A 1 481 ? -11.598 6.475 6.096 1.00 89.88 481 SER A C 1
ATOM 4018 O O . SER A 1 481 ? -12.727 6.852 6.415 1.00 89.88 481 SER A O 1
ATOM 4020 N N . LEU A 1 482 ? -11.372 5.708 5.034 1.00 92.56 482 LEU A N 1
ATOM 4021 C CA . LEU A 1 482 ? -12.380 5.279 4.072 1.00 92.56 482 LEU A CA 1
ATOM 4022 C C . LEU A 1 482 ? -12.614 3.780 4.233 1.00 92.56 482 LEU A C 1
ATOM 4024 O O . LEU A 1 482 ? -11.829 2.966 3.748 1.00 92.56 482 LEU A O 1
ATOM 4028 N N . CYS A 1 483 ? -13.674 3.407 4.942 1.00 89.44 483 CYS A N 1
ATOM 4029 C CA . CYS A 1 483 ? -13.966 2.018 5.275 1.00 89.44 483 CYS A CA 1
ATOM 4030 C C . CYS A 1 483 ? -15.054 1.461 4.360 1.00 89.44 483 CYS A C 1
ATOM 4032 O O . CYS A 1 483 ? -16.106 2.076 4.187 1.00 89.44 483 CYS A O 1
ATOM 4034 N N . LYS A 1 484 ? -14.810 0.276 3.799 1.00 89.25 484 LYS A N 1
ATOM 4035 C CA . LYS A 1 484 ? -15.816 -0.479 3.052 1.00 89.25 484 LYS A CA 1
ATOM 4036 C C . LYS A 1 484 ? -16.412 -1.549 3.956 1.00 89.25 484 LYS A C 1
ATOM 4038 O O . LYS A 1 484 ? -15.686 -2.405 4.450 1.00 89.25 484 LYS A O 1
ATOM 4043 N N . THR A 1 485 ? -17.723 -1.534 4.157 1.00 86.81 485 THR A N 1
ATOM 4044 C CA . THR A 1 485 ? -18.456 -2.614 4.835 1.00 86.81 485 THR A CA 1
ATOM 4045 C C . THR A 1 485 ? -18.985 -3.614 3.803 1.00 86.81 485 THR A C 1
ATOM 4047 O O . THR A 1 485 ? -18.562 -3.611 2.646 1.00 86.81 485 THR A O 1
ATOM 4050 N N . LEU A 1 486 ? -19.875 -4.521 4.215 1.00 85.81 486 LEU A N 1
ATOM 4051 C CA . LEU A 1 486 ? -20.530 -5.449 3.290 1.00 85.81 486 LEU A CA 1
ATOM 4052 C C . LEU A 1 486 ? -21.404 -4.724 2.255 1.00 85.81 486 LEU A C 1
ATOM 4054 O O . LEU A 1 486 ? -21.472 -5.155 1.109 1.00 85.81 486 LEU A O 1
ATOM 4058 N N . ASP A 1 487 ? -22.045 -3.631 2.656 1.00 88.38 487 ASP A N 1
ATOM 4059 C CA . ASP A 1 487 ? -23.110 -2.967 1.905 1.00 88.38 487 ASP A CA 1
ATOM 4060 C C . ASP A 1 487 ? -22.931 -1.449 1.789 1.00 88.38 487 ASP A C 1
ATOM 4062 O O . ASP A 1 487 ? -23.704 -0.802 1.092 1.00 88.38 487 ASP A O 1
ATOM 4066 N N . SER A 1 488 ? -21.934 -0.861 2.451 1.00 90.50 488 SER A N 1
ATOM 4067 C CA . SER A 1 488 ? -21.809 0.590 2.589 1.00 90.50 488 SER A CA 1
ATOM 4068 C C . SER A 1 488 ? -20.356 1.058 2.541 1.00 90.50 488 SER A C 1
ATOM 4070 O O . SER A 1 488 ? -19.416 0.310 2.820 1.00 90.50 488 SER A O 1
ATOM 4072 N N . ILE A 1 489 ? -20.171 2.336 2.221 1.00 91.81 489 ILE A N 1
ATOM 4073 C CA . ILE A 1 489 ? -18.924 3.068 2.441 1.00 91.81 489 ILE A CA 1
ATOM 4074 C C . ILE A 1 489 ? -19.113 3.999 3.631 1.00 91.81 489 ILE A C 1
ATOM 4076 O O . ILE A 1 489 ? -20.120 4.698 3.718 1.00 91.81 489 ILE A O 1
ATOM 4080 N N . LEU A 1 490 ? -18.130 4.022 4.527 1.00 89.75 490 LEU A N 1
ATOM 4081 C CA . LEU A 1 490 ? -18.058 4.914 5.679 1.00 89.75 490 LEU A CA 1
ATOM 4082 C C . LEU A 1 490 ? -16.847 5.836 5.522 1.00 89.75 490 LEU A C 1
ATOM 4084 O O . LEU A 1 490 ? -15.724 5.366 5.341 1.00 89.75 490 LEU A O 1
ATOM 4088 N N . VAL A 1 491 ? -17.076 7.144 5.610 1.00 90.38 491 VAL A N 1
ATOM 4089 C CA . VAL A 1 491 ? -16.045 8.181 5.494 1.00 90.38 491 VAL A CA 1
ATOM 4090 C C . VAL A 1 491 ? -15.872 8.840 6.851 1.00 90.38 491 VAL A C 1
ATOM 4092 O O . VAL A 1 491 ? -16.779 9.513 7.343 1.00 90.38 491 VAL A O 1
ATOM 4095 N N . ARG A 1 492 ? -14.711 8.640 7.467 1.00 85.94 492 ARG A N 1
ATOM 4096 C CA . ARG A 1 492 ? -14.409 9.101 8.822 1.00 85.94 492 ARG A CA 1
ATOM 4097 C C . ARG A 1 492 ? -13.188 10.004 8.809 1.00 85.94 492 ARG A C 1
ATOM 4099 O O . ARG A 1 492 ? -12.192 9.680 8.171 1.00 85.94 492 ARG A O 1
ATOM 4106 N N . VAL A 1 493 ? -13.251 11.108 9.543 1.00 81.69 493 VAL A N 1
ATOM 4107 C CA . VAL A 1 493 ? -12.069 11.932 9.811 1.00 81.69 493 VAL A CA 1
ATOM 4108 C C . VAL A 1 493 ? -11.546 11.553 11.189 1.00 81.69 493 VAL A C 1
ATOM 4110 O O . VAL A 1 493 ? -12.215 11.740 12.204 1.00 81.69 493 VAL A O 1
ATOM 4113 N N . ASP A 1 494 ? -10.356 10.965 11.202 1.00 74.62 494 ASP A N 1
ATOM 4114 C CA . ASP A 1 494 ? -9.684 10.450 12.382 1.00 74.62 494 ASP A CA 1
ATOM 4115 C C . ASP A 1 494 ? -8.645 11.447 12.901 1.00 74.62 494 ASP A C 1
ATOM 4117 O O . ASP A 1 494 ? -7.646 11.768 12.252 1.00 74.62 494 ASP A O 1
ATOM 4121 N N . ASN A 1 495 ? -8.858 11.880 14.139 1.00 65.88 495 ASN A N 1
ATOM 4122 C CA . ASN A 1 495 ? -7.908 12.621 14.960 1.00 65.88 495 ASN A CA 1
ATOM 4123 C C . ASN A 1 495 ? -8.001 12.145 16.427 1.00 65.88 495 ASN A C 1
ATOM 4125 O O . ASN A 1 495 ? -9.060 11.672 16.825 1.00 65.88 495 ASN A O 1
ATOM 4129 N N . ARG A 1 496 ? -6.907 12.268 17.210 1.00 62.34 496 ARG A N 1
ATOM 4130 C CA . ARG A 1 496 ? -6.725 12.077 18.687 1.00 62.34 496 ARG A CA 1
ATOM 4131 C C . ARG A 1 496 ? -7.510 10.920 19.372 1.00 62.34 496 ARG A C 1
ATOM 4133 O O . ARG A 1 496 ? -8.252 10.191 18.749 1.00 62.34 496 ARG A O 1
ATOM 4140 N N . TRP A 1 497 ? -7.405 10.714 20.690 1.00 52.19 497 TRP A N 1
ATOM 4141 C CA . TRP A 1 497 ? -8.287 9.829 21.489 1.00 52.19 497 TRP A CA 1
ATOM 4142 C C . TRP A 1 497 ? -9.129 10.611 22.533 1.00 52.19 497 TRP A C 1
ATOM 4144 O O . TRP A 1 497 ? -8.658 11.616 23.063 1.00 52.19 497 TRP A O 1
ATOM 4154 N N . MET A 1 498 ? -10.395 10.241 22.798 1.00 46.56 498 MET A N 1
ATOM 4155 C CA . MET A 1 498 ? -11.365 11.087 23.536 1.00 46.56 498 MET A CA 1
ATOM 4156 C C . MET A 1 498 ? -11.052 11.238 25.029 1.00 46.56 498 MET A C 1
ATOM 4158 O O . MET A 1 498 ? -11.147 12.346 25.540 1.00 46.56 498 MET A O 1
ATOM 4162 N N . HIS A 1 499 ? -10.541 10.194 25.693 1.00 46.94 499 HIS A N 1
ATOM 4163 C CA . HIS A 1 499 ? -10.157 10.221 27.121 1.00 46.94 499 HIS A CA 1
ATOM 4164 C C . HIS A 1 499 ? -9.005 11.178 27.464 1.00 46.94 499 HIS A C 1
ATOM 4166 O O . HIS A 1 499 ? -8.545 11.236 28.599 1.00 46.94 499 HIS A O 1
ATOM 4172 N N . THR A 1 500 ? -8.511 11.915 26.473 1.00 46.12 500 THR A N 1
ATOM 4173 C CA . THR A 1 500 ? -7.463 12.911 26.648 1.00 46.12 500 THR A CA 1
ATOM 4174 C C . THR A 1 500 ? -8.020 14.346 26.557 1.00 46.12 500 THR A C 1
ATOM 4176 O O . THR A 1 500 ? -7.351 15.284 26.989 1.00 46.12 500 THR A O 1
ATOM 4179 N N . VAL A 1 501 ? -9.231 14.549 26.017 1.00 47.59 501 VAL A N 1
ATOM 4180 C CA . VAL A 1 501 ? -9.883 15.868 25.881 1.00 47.59 501 VAL A CA 1
ATOM 4181 C C . VAL A 1 501 ? -10.278 16.396 27.273 1.00 47.59 501 VAL A C 1
ATOM 4183 O O . VAL A 1 501 ? -10.803 15.619 28.069 1.00 47.59 501 VAL A O 1
ATOM 4186 N N . PRO A 1 502 ? -10.019 17.676 27.610 1.00 48.16 502 PRO A N 1
ATOM 4187 C CA . PRO A 1 502 ? -10.440 18.242 28.892 1.00 48.16 502 PRO A CA 1
ATOM 4188 C C . PRO A 1 502 ? -11.954 18.098 29.109 1.00 48.16 502 PRO A C 1
ATOM 4190 O O . PRO A 1 502 ? -12.732 18.416 28.212 1.00 48.16 502 PRO A O 1
ATOM 4193 N N . VAL A 1 503 ? -12.356 17.670 30.311 1.00 44.16 503 VAL A N 1
ATOM 4194 C CA . VAL A 1 503 ? -13.756 17.390 30.710 1.00 44.16 503 VAL A CA 1
ATOM 4195 C C . VAL A 1 503 ? -14.704 18.571 30.450 1.00 44.16 503 VAL A C 1
ATOM 4197 O O . VAL A 1 503 ? -15.878 18.371 30.176 1.00 44.16 503 VAL A O 1
ATOM 4200 N N . ASN A 1 504 ? -14.187 19.801 30.451 1.00 49.06 504 ASN A N 1
ATOM 4201 C CA . ASN A 1 504 ? -14.977 21.026 30.310 1.00 49.06 504 ASN A CA 1
ATOM 4202 C C . ASN A 1 504 ? -15.192 21.462 28.846 1.00 49.06 504 ASN A C 1
ATOM 4204 O O . ASN A 1 504 ? -15.526 22.620 28.602 1.00 49.06 504 ASN A O 1
ATOM 4208 N N . THR A 1 505 ? -14.945 20.591 27.863 1.00 48.19 505 THR A N 1
ATOM 4209 C CA . THR A 1 505 ? -15.115 20.942 26.444 1.00 48.19 505 THR A CA 1
ATOM 4210 C C . THR A 1 505 ? -16.565 20.636 26.014 1.00 48.19 505 THR A C 1
ATOM 4212 O O . THR A 1 505 ? -16.954 19.471 26.048 1.00 48.19 505 THR A O 1
ATOM 4215 N N . PRO A 1 506 ? -17.393 21.636 25.641 1.00 44.69 506 PRO A N 1
ATOM 4216 C CA . PRO A 1 506 ? -18.836 21.451 25.432 1.00 44.69 506 PRO A CA 1
ATOM 4217 C C . PRO A 1 506 ? -19.158 20.710 24.128 1.00 44.69 506 PRO A C 1
ATOM 4219 O O . PRO A 1 506 ? -18.776 21.177 23.049 1.00 44.69 506 PRO A O 1
ATOM 4222 N N . HIS A 1 507 ? -19.875 19.580 24.202 1.00 48.97 507 HIS A N 1
ATOM 4223 C CA . HIS A 1 507 ? -20.165 18.698 23.060 1.00 48.97 507 HIS A CA 1
ATOM 4224 C C . HIS A 1 507 ? -21.598 18.123 23.092 1.00 48.97 507 HIS A C 1
ATOM 4226 O O . HIS A 1 507 ? -22.087 17.820 24.175 1.00 48.97 507 HIS A O 1
ATOM 4232 N N . PRO A 1 508 ? -22.267 17.945 21.932 1.00 42.66 508 PRO A N 1
ATOM 4233 C CA . PRO A 1 508 ? -23.580 17.298 21.854 1.00 42.66 508 PRO A CA 1
ATOM 4234 C C . PRO A 1 508 ? -23.506 15.787 22.144 1.00 42.66 508 PRO A C 1
ATOM 4236 O O . PRO A 1 508 ? -22.722 15.069 21.521 1.00 42.66 508 PRO A O 1
ATOM 4239 N N . GLU A 1 509 ? -24.339 15.308 23.070 1.00 43.44 509 GLU A N 1
ATOM 4240 C CA . GLU A 1 509 ? -24.500 13.892 23.445 1.00 43.44 509 GLU A CA 1
ATOM 4241 C C . GLU A 1 509 ? -25.647 13.234 22.651 1.00 43.44 509 GLU A C 1
ATOM 4243 O O . GLU A 1 509 ? -26.584 13.918 22.236 1.00 43.44 509 GLU A O 1
ATOM 4248 N N . ASN A 1 510 ? -25.590 11.916 22.413 1.00 45.75 510 ASN A N 1
ATOM 4249 C CA . ASN A 1 510 ? -26.730 11.173 21.851 1.00 45.75 510 ASN A CA 1
ATOM 4250 C C . ASN A 1 510 ? -27.671 10.634 22.949 1.00 45.75 510 ASN A C 1
ATOM 4252 O O . ASN A 1 510 ? -27.367 10.724 24.135 1.00 45.75 510 ASN A O 1
ATOM 4256 N N . GLU A 1 511 ? -28.790 10.017 22.547 1.00 40.09 511 GLU A N 1
ATOM 4257 C CA . GLU A 1 511 ? -29.835 9.456 23.433 1.00 40.09 511 GLU A CA 1
ATOM 4258 C C . GLU A 1 511 ? -29.340 8.406 24.452 1.00 40.09 511 GLU A C 1
ATOM 4260 O O . GLU A 1 511 ? -30.044 8.102 25.410 1.00 40.09 511 GLU A O 1
ATOM 4265 N N . LEU A 1 512 ? -28.136 7.851 24.271 1.00 40.88 512 LEU A N 1
ATOM 4266 C CA . LEU A 1 512 ? -27.495 6.905 25.194 1.00 40.88 512 LEU A CA 1
ATOM 4267 C C . LEU A 1 512 ? -26.439 7.574 26.096 1.00 40.88 512 LEU A C 1
ATOM 4269 O O . LEU A 1 512 ? -25.685 6.868 26.763 1.00 40.88 512 LEU A O 1
ATOM 4273 N N . GLY A 1 513 ? -26.312 8.906 26.071 1.00 37.72 513 GLY A N 1
ATOM 4274 C CA . GLY A 1 513 ? -25.213 9.630 26.728 1.00 37.72 513 GLY A CA 1
ATOM 4275 C C . GLY A 1 513 ? -23.837 9.302 26.131 1.00 37.72 513 GLY A C 1
ATOM 4276 O O . GLY A 1 513 ? -22.801 9.582 26.731 1.00 37.72 513 GLY A O 1
ATOM 4277 N N . LEU A 1 514 ? -23.808 8.660 24.956 1.00 37.38 514 LEU A N 1
ATOM 4278 C CA . LEU A 1 514 ? -22.594 8.254 24.263 1.00 37.38 514 LEU A CA 1
ATOM 4279 C C . LEU A 1 514 ? -22.320 9.219 23.121 1.00 37.38 514 LEU A C 1
ATOM 4281 O O . LEU A 1 514 ? -23.191 9.622 22.359 1.00 37.38 514 LEU A O 1
ATOM 4285 N N . ILE A 1 515 ? -21.067 9.592 22.972 1.00 41.28 515 ILE A N 1
ATOM 4286 C CA . ILE A 1 515 ? -20.658 10.543 21.957 1.00 41.28 515 ILE A CA 1
ATOM 4287 C C . ILE A 1 515 ? -20.186 9.695 20.730 1.00 41.28 515 ILE A C 1
ATOM 4289 O O . ILE A 1 515 ? -19.448 8.727 20.920 1.00 41.28 515 ILE A O 1
ATOM 4293 N N . GLN A 1 516 ? -20.607 10.006 19.478 1.00 46.12 516 GLN A N 1
ATOM 4294 C CA . GLN A 1 516 ? -20.311 9.368 18.135 1.00 46.12 516 GLN A CA 1
ATOM 4295 C C . GLN A 1 516 ? -18.986 9.712 17.323 1.00 46.12 516 GLN A C 1
ATOM 4297 O O . GLN A 1 516 ? -18.586 10.853 17.133 1.00 46.12 516 GLN A O 1
ATOM 4302 N N . SER A 1 517 ? -18.276 8.767 16.695 1.00 52.03 517 SER A N 1
ATOM 4303 C CA . SER A 1 517 ? -17.150 9.108 15.768 1.00 52.03 517 SER A CA 1
ATOM 4304 C C . SER A 1 517 ? -17.537 10.128 14.672 1.00 52.03 517 SER A C 1
ATOM 4306 O O . SER A 1 517 ? -18.646 10.000 14.150 1.00 52.03 517 SER A O 1
ATOM 4308 N N . TYR A 1 518 ? -16.657 11.065 14.263 1.00 67.62 518 TYR A N 1
ATOM 4309 C CA . TYR A 1 518 ? -16.956 12.033 13.183 1.00 67.62 518 TYR A CA 1
ATOM 4310 C C . TYR A 1 518 ? -17.018 11.331 11.809 1.00 67.62 518 TYR A C 1
ATOM 4312 O O . TYR A 1 518 ? -16.088 11.345 10.999 1.00 67.62 518 TYR A O 1
ATOM 4320 N N . LEU A 1 519 ? -18.132 10.632 11.599 1.00 78.25 519 LEU A N 1
ATOM 4321 C CA . LEU A 1 519 ? -18.568 10.018 10.359 1.00 78.25 519 LEU A CA 1
ATOM 4322 C C . LEU A 1 519 ? -19.102 11.146 9.473 1.00 78.25 519 LEU A C 1
ATOM 4324 O O . LEU A 1 519 ? -20.215 11.643 9.661 1.00 78.25 519 LEU A O 1
ATOM 4328 N N . VAL A 1 520 ? -18.268 11.575 8.533 1.00 80.38 520 VAL A N 1
ATOM 4329 C CA . VAL A 1 520 ? -18.553 12.683 7.617 1.00 80.38 520 VAL A CA 1
ATOM 4330 C C . VAL A 1 520 ? -19.703 12.300 6.699 1.00 80.38 520 VAL A C 1
ATOM 4332 O O . VAL A 1 520 ? -20.712 13.004 6.610 1.00 80.38 520 VAL A O 1
ATOM 4335 N N . ALA A 1 521 ? -19.549 11.140 6.065 1.00 87.81 521 ALA A N 1
ATOM 4336 C CA . ALA A 1 521 ? -20.452 10.620 5.063 1.00 87.81 521 ALA A CA 1
ATOM 4337 C C . ALA A 1 521 ? -20.573 9.101 5.181 1.00 87.81 521 ALA A C 1
ATOM 4339 O O . ALA A 1 521 ? -19.643 8.408 5.601 1.00 87.81 521 ALA A O 1
ATOM 4340 N N . TYR A 1 522 ? -21.727 8.590 4.781 1.00 90.06 522 TYR A N 1
ATOM 4341 C CA . TYR A 1 522 ? -21.966 7.170 4.597 1.00 90.06 522 TYR A CA 1
ATOM 4342 C C . TYR A 1 522 ? -22.996 6.963 3.495 1.00 90.06 522 TYR A C 1
ATOM 4344 O O . TYR A 1 522 ? -23.976 7.702 3.399 1.00 90.06 522 TYR A O 1
ATOM 4352 N N . PHE A 1 523 ? -22.764 5.973 2.643 1.00 91.19 523 PHE A N 1
ATOM 4353 C CA . PHE A 1 523 ? -23.681 5.667 1.552 1.00 91.19 523 PHE A CA 1
ATOM 4354 C C . PHE A 1 523 ? -23.645 4.190 1.175 1.00 91.19 523 PHE A C 1
ATOM 4356 O O . PHE A 1 523 ? -22.617 3.525 1.325 1.00 91.19 523 PHE A O 1
ATOM 4363 N N . ASN A 1 524 ? -24.780 3.687 0.688 1.00 90.06 524 ASN A N 1
ATOM 4364 C CA . ASN A 1 524 ? -24.960 2.277 0.360 1.00 90.06 524 ASN A CA 1
ATOM 4365 C C . ASN A 1 524 ? -24.379 1.963 -1.031 1.00 90.06 524 ASN A C 1
ATOM 4367 O O . ASN A 1 524 ? -24.543 2.732 -1.980 1.00 90.06 524 ASN A O 1
ATOM 4371 N N . LEU A 1 525 ? -23.713 0.817 -1.164 1.00 89.12 525 LEU A N 1
ATOM 4372 C CA . LEU A 1 525 ? -23.133 0.322 -2.414 1.00 89.12 525 LEU A CA 1
ATOM 4373 C C . LEU A 1 525 ? -24.193 -0.074 -3.453 1.00 89.12 525 LEU A C 1
ATOM 4375 O O . LEU A 1 525 ? -23.887 -0.094 -4.638 1.00 89.12 525 LEU A O 1
ATOM 4379 N N . ASN A 1 526 ? -25.428 -0.343 -3.032 1.00 87.38 526 ASN A N 1
ATOM 4380 C CA . ASN A 1 526 ? -26.568 -0.666 -3.896 1.00 87.38 526 ASN A CA 1
ATOM 4381 C C . ASN A 1 526 ? -27.495 0.541 -4.135 1.00 87.38 526 ASN A C 1
ATOM 4383 O O . ASN A 1 526 ? -28.593 0.389 -4.667 1.00 87.38 526 ASN A O 1
ATOM 4387 N N . SER A 1 527 ? -27.086 1.739 -3.712 1.00 88.88 527 SER A N 1
ATOM 4388 C CA . SER A 1 527 ? -27.877 2.961 -3.868 1.00 88.88 527 SER A CA 1
ATOM 4389 C C . SER A 1 527 ? -27.943 3.415 -5.332 1.00 88.88 527 SER A C 1
ATOM 4391 O O . SER A 1 527 ? -26.913 3.411 -6.012 1.00 88.88 527 SER A O 1
ATOM 4393 N N . PRO A 1 528 ? -29.095 3.921 -5.816 1.00 88.50 528 PRO A N 1
ATOM 4394 C CA . PRO A 1 528 ? -29.182 4.544 -7.140 1.00 88.50 528 PRO A CA 1
ATOM 4395 C C . PRO A 1 528 ? -28.291 5.795 -7.269 1.00 88.50 528 PRO A C 1
ATOM 4397 O O . PRO A 1 528 ? -27.957 6.206 -8.376 1.00 88.50 528 PRO A O 1
ATOM 4400 N N . ASN A 1 529 ? -27.857 6.386 -6.150 1.00 91.50 529 ASN A N 1
ATOM 4401 C CA . ASN A 1 529 ? -26.962 7.544 -6.127 1.00 91.50 529 ASN A CA 1
ATOM 4402 C C . ASN A 1 529 ? -25.470 7.170 -6.097 1.00 91.50 529 ASN A C 1
ATOM 4404 O O . ASN A 1 529 ? -24.631 8.061 -5.944 1.00 91.50 529 ASN A O 1
ATOM 4408 N N . LEU A 1 530 ? -25.105 5.887 -6.213 1.00 92.19 530 LEU A N 1
ATOM 4409 C CA . LEU A 1 530 ? -23.725 5.428 -6.026 1.00 92.19 530 LEU A CA 1
ATOM 4410 C C . LEU A 1 530 ? -22.711 6.213 -6.870 1.00 92.19 530 LEU A C 1
ATOM 4412 O O . LEU A 1 530 ? -21.674 6.624 -6.353 1.00 92.19 530 LEU A O 1
ATOM 4416 N N . ASP A 1 531 ? -23.002 6.462 -8.146 1.00 93.50 531 ASP A N 1
ATOM 4417 C CA . ASP A 1 531 ? -22.074 7.173 -9.034 1.00 93.50 531 ASP A CA 1
ATOM 4418 C C . ASP A 1 531 ? -21.924 8.651 -8.660 1.00 93.50 531 ASP A C 1
ATOM 4420 O O . ASP A 1 531 ? -20.817 9.201 -8.696 1.00 93.50 531 ASP A O 1
ATOM 4424 N N . LYS A 1 532 ? -23.008 9.282 -8.193 1.00 94.12 532 LYS A N 1
ATOM 4425 C CA . LYS A 1 532 ? -22.971 10.634 -7.621 1.00 94.12 532 LYS A CA 1
ATOM 4426 C C . LYS A 1 532 ? -22.111 10.663 -6.354 1.00 94.12 532 LYS A C 1
ATOM 4428 O O . LYS A 1 532 ? -21.274 11.554 -6.212 1.00 94.12 532 LYS A O 1
ATOM 4433 N N . ASN A 1 533 ? -22.262 9.676 -5.472 1.00 93.38 533 ASN A N 1
ATOM 4434 C CA . ASN A 1 533 ? -21.509 9.578 -4.219 1.00 93.38 533 ASN A CA 1
ATOM 4435 C C . ASN A 1 533 ? -20.024 9.270 -4.459 1.00 93.38 533 ASN A C 1
ATOM 4437 O O . ASN A 1 533 ? -19.163 9.859 -3.810 1.00 93.38 533 ASN A O 1
ATOM 4441 N N . LYS A 1 534 ? -19.700 8.430 -5.451 1.00 94.94 534 LYS A N 1
ATOM 4442 C CA . LYS A 1 534 ? -18.322 8.217 -5.923 1.00 94.94 534 LYS A CA 1
ATOM 4443 C C . LYS A 1 534 ? -17.708 9.514 -6.439 1.00 94.94 534 LYS A C 1
ATOM 4445 O O . LYS A 1 534 ? -16.577 9.825 -6.078 1.00 94.94 534 LYS A O 1
ATOM 4450 N N . LYS A 1 535 ? -18.439 10.284 -7.255 1.00 95.12 535 LYS A N 1
ATOM 4451 C CA . LYS A 1 535 ? -17.969 11.580 -7.770 1.00 95.12 535 LYS A CA 1
ATOM 4452 C C . LYS A 1 535 ? -17.721 12.581 -6.640 1.00 95.12 535 LYS A C 1
ATOM 4454 O O . LYS A 1 535 ? -16.679 13.228 -6.630 1.00 95.12 535 LYS A O 1
ATOM 4459 N N . TRP A 1 536 ? -18.635 12.659 -5.672 1.00 94.56 536 TRP A N 1
ATOM 4460 C CA . TRP A 1 536 ? -18.441 13.464 -4.465 1.00 94.56 536 TRP A CA 1
ATOM 4461 C C . TRP A 1 536 ? -17.189 13.029 -3.695 1.00 94.56 536 TRP A C 1
ATOM 4463 O O . TRP A 1 536 ? -16.373 13.874 -3.346 1.00 94.56 536 TRP A O 1
ATOM 4473 N N . LEU A 1 537 ? -16.994 11.723 -3.483 1.00 95.31 537 LEU A N 1
ATOM 4474 C CA . LEU A 1 537 ? -15.863 11.209 -2.712 1.00 95.31 537 LEU A CA 1
ATOM 4475 C C . LEU A 1 537 ? -14.517 11.519 -3.384 1.00 95.31 537 LEU A C 1
ATOM 4477 O O . LEU A 1 537 ? -13.572 11.902 -2.698 1.00 95.31 537 LEU A O 1
ATOM 4481 N N . LYS A 1 538 ? -14.440 11.411 -4.717 1.00 95.75 538 LYS A N 1
ATOM 4482 C CA . LYS A 1 538 ? -13.258 11.803 -5.506 1.00 95.75 538 LYS A CA 1
ATOM 4483 C C . LYS A 1 538 ? -12.903 13.273 -5.275 1.00 95.75 538 LYS A C 1
ATOM 4485 O O . LYS A 1 538 ? -11.770 13.586 -4.916 1.00 95.75 538 LYS A O 1
ATOM 4490 N N . GLU A 1 539 ? -13.890 14.160 -5.404 1.00 94.81 539 GLU A N 1
ATOM 4491 C CA . GLU A 1 539 ? -13.713 15.601 -5.194 1.00 94.81 539 GLU A CA 1
ATOM 4492 C C . GLU A 1 539 ? -13.338 15.929 -3.741 1.00 94.81 539 GLU A C 1
ATOM 4494 O O . GLU A 1 539 ? -12.432 16.722 -3.488 1.00 94.81 539 GLU A O 1
ATOM 4499 N N . TYR A 1 540 ? -13.988 15.267 -2.781 1.00 93.69 540 TYR A N 1
ATOM 4500 C CA . TYR A 1 540 ? -13.732 15.442 -1.356 1.00 93.69 540 TYR A CA 1
ATOM 4501 C C . TYR A 1 540 ? -12.293 15.064 -0.984 1.00 93.69 540 TYR A C 1
ATOM 4503 O O . TYR A 1 540 ? -11.610 15.856 -0.335 1.00 93.69 540 TYR A O 1
ATOM 4511 N N . ILE A 1 541 ? -11.810 13.902 -1.446 1.00 94.88 541 ILE A N 1
ATOM 4512 C CA . ILE A 1 541 ? -10.426 13.443 -1.243 1.00 94.88 541 ILE A CA 1
ATOM 4513 C C . ILE A 1 541 ? -9.441 14.415 -1.894 1.00 94.88 541 ILE A C 1
ATOM 4515 O O . ILE A 1 541 ? -8.503 14.869 -1.243 1.00 94.88 541 ILE A O 1
ATOM 4519 N N . LYS A 1 542 ? -9.673 14.771 -3.162 1.00 94.25 542 LYS A N 1
ATOM 4520 C CA . LYS A 1 542 ? -8.825 15.703 -3.912 1.00 94.25 542 LYS A CA 1
ATOM 4521 C C . LYS A 1 542 ? -8.634 17.022 -3.165 1.00 94.25 542 LYS A C 1
ATOM 4523 O O . LYS A 1 542 ? -7.500 17.466 -2.984 1.00 94.25 542 LYS A O 1
ATOM 4528 N N . ASN A 1 543 ? -9.728 17.637 -2.724 1.00 91.75 543 ASN A N 1
ATOM 4529 C CA . ASN A 1 543 ? -9.681 18.935 -2.057 1.00 91.75 543 ASN A CA 1
ATOM 4530 C C . ASN A 1 543 ? -9.078 18.824 -0.653 1.00 91.75 543 ASN A C 1
ATOM 4532 O O . ASN A 1 543 ? -8.226 19.636 -0.302 1.00 91.75 543 ASN A O 1
ATOM 4536 N N . ALA A 1 544 ? -9.388 17.755 0.088 1.00 91.00 544 ALA A N 1
ATOM 4537 C CA . ALA A 1 544 ? -8.787 17.494 1.395 1.00 91.00 544 ALA A CA 1
ATOM 4538 C C . ALA A 1 544 ? -7.254 17.379 1.310 1.00 91.00 544 ALA A C 1
ATOM 4540 O O . ALA A 1 544 ? -6.533 17.922 2.141 1.00 91.00 544 ALA A O 1
ATOM 4541 N N . THR A 1 545 ? -6.729 16.725 0.272 1.00 91.19 545 THR A N 1
ATOM 4542 C CA . THR A 1 545 ? -5.279 16.583 0.077 1.00 91.19 545 THR A CA 1
ATOM 4543 C C . THR A 1 545 ? -4.610 17.870 -0.429 1.00 91.19 545 THR A C 1
ATOM 4545 O O . THR A 1 545 ? -3.465 18.155 -0.059 1.00 91.19 545 THR A O 1
ATOM 4548 N N . LYS A 1 546 ? -5.299 18.683 -1.241 1.00 89.88 546 LYS A N 1
ATOM 4549 C CA . LYS A 1 546 ? -4.792 19.998 -1.678 1.00 89.88 546 LYS A CA 1
ATOM 4550 C C . LYS A 1 546 ? -4.638 20.966 -0.506 1.00 89.88 546 LYS A C 1
ATOM 4552 O O . LYS A 1 546 ? -3.592 21.601 -0.383 1.00 89.88 546 LYS A O 1
ATOM 4557 N N . LEU A 1 547 ? -5.630 21.000 0.381 1.00 87.94 547 LEU A N 1
ATOM 4558 C CA . LEU A 1 547 ? -5.704 21.899 1.536 1.00 87.94 547 LEU A CA 1
ATOM 4559 C C . LEU A 1 547 ? -4.746 21.536 2.689 1.00 87.94 547 LEU A C 1
ATOM 4561 O O . LEU A 1 547 ? -4.792 22.150 3.747 1.00 87.94 547 LEU A O 1
ATOM 4565 N N . ARG A 1 548 ? -3.834 20.568 2.520 1.00 84.88 548 ARG A N 1
ATOM 4566 C CA . ARG A 1 548 ? -2.845 20.236 3.568 1.00 84.88 548 ARG A CA 1
ATOM 4567 C C . ARG A 1 548 ? -1.893 21.389 3.921 1.00 84.88 548 ARG A C 1
ATOM 4569 O O . ARG A 1 548 ? -1.441 21.465 5.055 1.00 84.88 548 ARG A O 1
ATOM 4576 N N . ASP A 1 549 ? -1.627 22.293 2.974 1.00 77.12 549 ASP A N 1
ATOM 4577 C CA . ASP A 1 549 ? -0.743 23.457 3.208 1.00 77.12 549 ASP A CA 1
ATOM 4578 C C . ASP A 1 549 ? -1.544 24.770 3.293 1.00 77.12 549 ASP A C 1
ATOM 4580 O O . ASP A 1 549 ? -0.956 25.849 3.277 1.00 77.12 549 ASP A O 1
ATOM 4584 N N . SER A 1 550 ? -2.883 24.705 3.302 1.00 77.50 550 SER A N 1
ATOM 4585 C CA . SER A 1 550 ? -3.725 25.903 3.374 1.00 77.50 550 SER A CA 1
ATOM 4586 C C . SER A 1 550 ? -3.817 26.437 4.804 1.00 77.50 550 SER A C 1
ATOM 4588 O O . SER A 1 550 ? -3.343 25.808 5.755 1.00 77.50 550 SER A O 1
ATOM 4590 N N . ASP A 1 551 ? -4.509 27.569 4.975 1.00 76.31 551 ASP A N 1
ATOM 4591 C CA . ASP A 1 551 ? -4.895 28.027 6.309 1.00 76.31 551 ASP A CA 1
ATOM 4592 C C . ASP A 1 551 ? -5.659 26.924 7.057 1.00 76.31 551 ASP A C 1
ATOM 4594 O O . ASP A 1 551 ? -6.467 26.182 6.479 1.00 76.31 551 ASP A O 1
ATOM 4598 N N . SER A 1 552 ? -5.409 26.849 8.364 1.00 73.56 552 SER A N 1
ATOM 4599 C CA . SER A 1 552 ? -6.036 25.890 9.272 1.00 73.56 552 SER A CA 1
ATOM 4600 C C . SER A 1 552 ? -7.559 25.892 9.131 1.00 73.56 552 SER A C 1
ATOM 4602 O O . SER A 1 552 ? -8.174 24.830 9.059 1.00 73.56 552 SER A O 1
ATOM 4604 N N . ASN A 1 553 ? -8.188 27.068 9.060 1.00 77.25 553 ASN A N 1
ATOM 4605 C CA . ASN A 1 553 ? -9.644 27.144 9.047 1.00 77.25 553 ASN A CA 1
ATOM 4606 C C . ASN A 1 553 ? -10.221 26.616 7.733 1.00 77.25 553 ASN A C 1
ATOM 4608 O O . ASN A 1 553 ? -11.298 26.029 7.744 1.00 77.25 553 ASN A O 1
ATOM 4612 N N . GLU A 1 554 ? -9.525 26.807 6.612 1.00 81.44 554 GLU A N 1
ATOM 4613 C CA . GLU A 1 554 ? -9.960 26.327 5.298 1.00 81.44 554 GLU A CA 1
ATOM 4614 C C . GLU A 1 554 ? -9.912 24.796 5.226 1.00 81.44 554 GLU A C 1
ATOM 4616 O O . GLU A 1 554 ? -10.917 24.157 4.909 1.00 81.44 554 GLU A O 1
ATOM 4621 N N . SER A 1 555 ? -8.783 24.203 5.626 1.00 82.06 555 SER A N 1
ATOM 4622 C CA . SER A 1 555 ? -8.607 22.748 5.685 1.00 82.06 555 SER A CA 1
ATOM 4623 C C . SER A 1 555 ? -9.620 22.099 6.632 1.00 82.06 555 SER A C 1
ATOM 4625 O O . SER A 1 555 ? -10.343 21.172 6.261 1.00 82.06 555 SER A O 1
ATOM 4627 N N . MET A 1 556 ? -9.752 22.643 7.845 1.00 79.44 556 MET A N 1
ATOM 4628 C CA . MET A 1 556 ? -10.669 22.114 8.853 1.00 79.44 556 MET A CA 1
ATOM 4629 C C . MET A 1 556 ? -12.136 22.283 8.444 1.00 79.44 556 MET A C 1
ATOM 4631 O O . MET A 1 556 ? -12.927 21.362 8.636 1.00 79.44 556 MET A O 1
ATOM 4635 N N . ARG A 1 557 ? -12.519 23.402 7.817 1.00 79.94 557 ARG A N 1
ATOM 4636 C CA . ARG A 1 557 ? -13.874 23.565 7.269 1.00 79.94 557 ARG A CA 1
ATOM 4637 C C . ARG A 1 557 ? -14.169 22.551 6.178 1.00 79.94 557 ARG A C 1
ATOM 4639 O O . ARG A 1 557 ? -15.218 21.932 6.245 1.00 79.94 557 ARG A O 1
ATOM 4646 N N . HIS A 1 558 ? -13.260 22.312 5.237 1.00 85.44 558 HIS A N 1
ATOM 4647 C CA . HIS A 1 558 ? -13.485 21.289 4.210 1.00 85.44 558 HIS A CA 1
ATOM 4648 C C . HIS A 1 558 ? -13.671 19.892 4.820 1.00 85.44 558 HIS A C 1
ATOM 4650 O O . HIS A 1 558 ? -14.541 19.130 4.401 1.00 85.44 558 HIS A O 1
ATOM 4656 N N . LEU A 1 559 ? -12.884 19.552 5.845 1.00 82.00 559 LEU A N 1
ATOM 4657 C CA . LEU A 1 559 ? -12.966 18.247 6.502 1.00 82.00 559 LEU A CA 1
ATOM 4658 C C . LEU A 1 559 ? -14.241 18.071 7.342 1.00 82.00 559 LEU A C 1
ATOM 4660 O O . LEU A 1 559 ? -14.829 16.987 7.323 1.00 82.00 559 LEU A O 1
ATOM 4664 N N . TYR A 1 560 ? -14.663 19.113 8.067 1.00 75.88 560 TYR A N 1
ATOM 4665 C CA . TYR A 1 560 ? -15.685 19.036 9.120 1.00 75.88 560 TYR A CA 1
ATOM 4666 C C . TYR A 1 560 ? -16.980 19.818 8.849 1.00 75.88 560 TYR A C 1
ATOM 4668 O O . TYR A 1 560 ? -17.934 19.707 9.620 1.00 75.88 560 TYR A O 1
ATOM 4676 N N . CYS A 1 561 ? -17.054 20.628 7.803 1.00 71.50 561 CYS A N 1
ATOM 4677 C CA . CYS A 1 561 ? -18.229 21.430 7.489 1.00 71.50 561 CYS A CA 1
ATOM 4678 C C . CYS A 1 561 ? -18.697 21.107 6.073 1.00 71.50 561 CYS A C 1
ATOM 4680 O O . CYS A 1 561 ? -17.926 21.159 5.120 1.00 71.50 561 CYS A O 1
ATOM 4682 N N . SER A 1 562 ? -19.985 20.809 5.913 1.00 60.19 562 SER A N 1
ATOM 4683 C CA . SER A 1 562 ? -20.590 20.868 4.588 1.00 60.19 562 SER A CA 1
ATOM 4684 C C . SER A 1 562 ? -20.789 22.339 4.242 1.00 60.19 562 SER A C 1
ATOM 4686 O O . SER A 1 562 ? -21.598 23.007 4.889 1.00 60.19 562 SER A O 1
ATOM 4688 N N . ASP A 1 563 ? -20.079 22.858 3.244 1.00 51.03 563 ASP A N 1
ATOM 4689 C CA . ASP A 1 563 ? -20.448 24.146 2.661 1.00 51.03 563 ASP A CA 1
ATOM 4690 C C . ASP A 1 563 ? -21.925 24.085 2.241 1.00 51.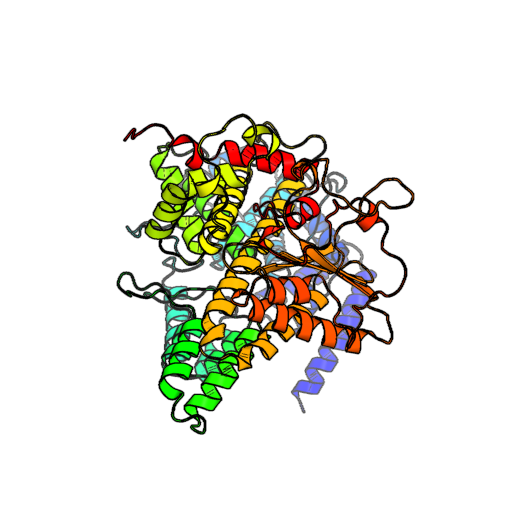03 563 ASP A C 1
ATOM 4692 O O . ASP A 1 563 ? -22.373 23.075 1.691 1.00 51.03 563 ASP A O 1
ATOM 4696 N N . ASN A 1 564 ? -22.683 25.170 2.444 1.00 43.69 564 ASN A N 1
ATOM 4697 C CA . ASN A 1 564 ? -24.121 25.281 2.124 1.00 43.69 564 ASN A CA 1
ATOM 4698 C C . ASN A 1 564 ? -24.498 24.912 0.663 1.00 43.69 564 ASN A C 1
ATOM 4700 O O . ASN A 1 564 ? -25.672 24.930 0.307 1.00 43.69 564 ASN A O 1
ATOM 4704 N N . LYS A 1 565 ? -23.519 24.595 -0.196 1.00 44.38 565 LYS A N 1
ATOM 4705 C CA . LYS A 1 565 ? -23.666 24.220 -1.608 1.00 44.38 565 LYS A CA 1
ATOM 4706 C C . LYS A 1 565 ? -23.690 22.702 -1.868 1.00 44.38 565 LYS A C 1
ATOM 4708 O O . LYS A 1 565 ? -24.171 22.306 -2.925 1.00 44.38 565 LYS A O 1
ATOM 4713 N N . SER A 1 566 ? -23.219 21.843 -0.953 1.00 53.19 566 SER A N 1
ATOM 4714 C CA . SER A 1 566 ? -23.348 20.379 -1.097 1.00 53.19 566 SER A CA 1
ATOM 4715 C C . SER A 1 566 ? -23.337 19.654 0.252 1.00 53.19 566 SER A C 1
ATOM 4717 O O . SER A 1 566 ? -22.314 19.607 0.933 1.00 53.19 566 SER A O 1
ATOM 4719 N N . SER A 1 567 ? -24.460 19.038 0.622 1.00 68.44 567 SER A N 1
ATOM 4720 C CA . SER A 1 567 ? -24.554 18.181 1.808 1.00 68.44 567 SER A CA 1
ATOM 4721 C C . SER A 1 567 ? -23.691 16.924 1.654 1.00 68.44 567 SER A C 1
ATOM 4723 O O . SER A 1 567 ? -23.713 16.288 0.596 1.00 68.44 567 SER A O 1
ATOM 4725 N N . PHE A 1 568 ? -22.986 16.522 2.713 1.00 82.62 568 PHE A N 1
ATOM 4726 C CA . PHE A 1 568 ? -22.285 15.236 2.743 1.00 82.62 568 PHE A CA 1
ATOM 4727 C C . PHE A 1 568 ? -23.274 14.068 2.565 1.00 82.62 568 PHE A C 1
ATOM 4729 O O . PHE A 1 568 ? -24.331 14.085 3.202 1.00 82.62 568 PHE A O 1
ATOM 4736 N N . PRO A 1 569 ? -22.966 13.054 1.730 1.00 85.00 569 PRO A N 1
ATOM 4737 C CA . PRO A 1 569 ? -23.842 11.900 1.551 1.00 85.00 569 PRO A CA 1
ATOM 4738 C C . PRO A 1 569 ? -24.084 11.166 2.872 1.00 85.00 569 PRO A C 1
ATOM 4740 O O . PRO A 1 569 ? -23.139 10.740 3.534 1.00 85.00 569 PRO A O 1
ATOM 4743 N N . ARG A 1 570 ? -25.349 11.022 3.262 1.00 85.06 570 ARG A N 1
ATOM 4744 C CA . ARG A 1 570 ? -25.783 10.282 4.454 1.00 85.06 570 ARG A CA 1
ATOM 4745 C C . ARG A 1 570 ? -27.025 9.484 4.087 1.00 85.06 570 ARG A C 1
ATOM 4747 O O . ARG A 1 570 ? -28.138 9.993 4.172 1.00 85.06 570 ARG A O 1
ATOM 4754 N N . GLU A 1 571 ? -26.820 8.273 3.581 1.00 82.25 571 GLU A N 1
ATOM 4755 C CA . GLU A 1 571 ? -27.899 7.425 3.069 1.00 82.25 571 GLU A CA 1
ATOM 4756 C C . GLU A 1 571 ? -28.199 6.263 4.015 1.00 82.25 571 GLU A C 1
ATOM 4758 O O . GLU A 1 571 ? -27.322 5.454 4.320 1.00 82.25 571 GLU A O 1
ATOM 4763 N N . GLY A 1 572 ? -29.463 6.142 4.423 1.00 72.81 572 GLY A N 1
ATOM 4764 C CA . GLY A 1 572 ? -29.930 5.072 5.302 1.00 72.81 572 GLY A CA 1
ATOM 4765 C C . GLY A 1 572 ? -29.640 5.328 6.782 1.00 72.81 572 GLY A C 1
ATOM 4766 O O . GLY A 1 572 ? -29.444 6.463 7.209 1.00 72.81 572 GLY A O 1
ATOM 4767 N N . ASN A 1 573 ? -29.638 4.255 7.573 1.00 70.25 573 ASN A N 1
ATOM 4768 C CA . ASN A 1 573 ? -29.330 4.312 8.999 1.00 70.25 573 ASN A CA 1
ATOM 4769 C C . ASN A 1 573 ? -27.838 4.081 9.243 1.00 70.25 573 ASN A C 1
ATOM 4771 O O . ASN A 1 573 ? -27.209 3.238 8.603 1.00 70.25 573 ASN A O 1
ATOM 4775 N N . VAL A 1 574 ? -27.285 4.781 10.233 1.00 68.69 574 VAL A N 1
ATOM 4776 C CA . VAL A 1 574 ? -25.907 4.563 10.682 1.00 68.69 574 VAL A CA 1
ATOM 4777 C C . VAL A 1 574 ? -25.761 3.131 11.215 1.00 68.69 574 VAL A C 1
ATOM 4779 O O . VAL A 1 574 ? -26.490 2.716 12.119 1.00 68.69 574 VAL A O 1
ATOM 4782 N N . LEU A 1 575 ? -24.800 2.383 10.662 1.00 71.94 575 LEU A N 1
ATOM 4783 C CA . LEU A 1 575 ? -24.498 1.005 11.060 1.00 71.94 575 LEU A CA 1
ATOM 4784 C C . LEU A 1 575 ? -24.231 0.893 12.569 1.00 71.94 575 LEU A C 1
ATOM 4786 O O . LEU A 1 575 ? -23.539 1.725 13.156 1.00 71.94 575 LEU A O 1
ATOM 4790 N N . SER A 1 576 ? -24.714 -0.189 13.188 1.00 70.88 576 SER A N 1
ATOM 4791 C CA . SER A 1 576 ? -24.564 -0.441 14.630 1.00 70.88 576 SER A CA 1
ATOM 4792 C C . SER A 1 576 ? -23.107 -0.432 15.097 1.00 70.88 576 SER A C 1
ATOM 4794 O O . SER A 1 576 ? -22.826 0.056 16.186 1.00 70.88 576 SER A O 1
ATOM 4796 N N . ILE A 1 577 ? -22.169 -0.877 14.252 1.00 70.69 577 ILE A N 1
ATOM 4797 C CA . ILE A 1 577 ? -20.730 -0.862 14.553 1.00 70.69 577 ILE A CA 1
ATOM 4798 C C . ILE A 1 577 ? -20.205 0.546 14.877 1.00 70.69 577 ILE A C 1
ATOM 4800 O O . ILE A 1 577 ? -19.326 0.690 15.722 1.00 70.69 577 ILE A O 1
ATOM 4804 N N . VAL A 1 578 ? -20.780 1.587 14.263 1.00 70.69 578 VAL A N 1
ATOM 4805 C CA . VAL A 1 578 ? -20.385 2.988 14.474 1.00 70.69 578 VAL A CA 1
ATOM 4806 C C . VAL A 1 578 ? -20.775 3.467 15.873 1.00 70.69 578 VAL A C 1
ATOM 4808 O O . VAL A 1 578 ? -20.105 4.332 16.430 1.00 70.69 578 VAL A O 1
ATOM 4811 N N . LYS A 1 579 ? -21.817 2.882 16.486 1.00 67.25 579 LYS A N 1
ATOM 4812 C CA . LYS A 1 579 ? -22.255 3.243 17.846 1.00 67.25 579 LYS A CA 1
ATOM 4813 C C . LYS A 1 579 ? -21.191 2.945 18.905 1.00 67.25 579 LYS A C 1
ATOM 4815 O O . LYS A 1 579 ? -21.201 3.565 19.960 1.00 67.25 579 LYS A O 1
ATOM 4820 N N . HIS A 1 580 ? -20.277 2.018 18.619 1.00 64.31 580 HIS A N 1
ATOM 4821 C CA . HIS A 1 580 ? -19.184 1.643 19.515 1.00 64.31 580 HIS A CA 1
ATOM 4822 C C . HIS A 1 580 ? -17.870 2.380 19.207 1.00 64.31 580 HIS A C 1
ATOM 4824 O O . HIS A 1 580 ? -16.861 2.129 19.864 1.00 64.31 580 HIS A O 1
ATOM 4830 N N . TRP A 1 581 ? -17.839 3.261 18.201 1.00 66.88 581 TRP A N 1
ATOM 4831 C CA . TRP A 1 581 ? -16.630 4.007 17.849 1.00 66.88 581 TRP A CA 1
ATOM 4832 C C . TRP A 1 581 ? -16.448 5.245 18.744 1.00 66.88 581 TRP A C 1
ATOM 4834 O O . TRP A 1 581 ? -17.425 5.917 19.070 1.00 66.88 581 TRP A O 1
ATOM 4844 N N . PRO A 1 582 ? -15.203 5.599 19.115 1.00 57.28 582 PRO A N 1
ATOM 4845 C CA . PRO A 1 582 ? -14.932 6.768 19.955 1.00 57.28 582 PRO A CA 1
ATOM 4846 C C . PRO A 1 582 ? -15.250 8.098 19.236 1.00 57.28 582 PRO A C 1
ATOM 4848 O O . PRO A 1 582 ? -14.904 8.264 18.065 1.00 57.28 582 PRO A O 1
ATOM 4851 N N . TYR A 1 583 ? -15.850 9.068 19.943 1.00 57.59 583 TYR A N 1
ATOM 4852 C CA . TYR A 1 583 ? -16.269 10.380 19.396 1.00 57.59 583 TYR A CA 1
ATOM 4853 C C . TYR A 1 583 ? -15.260 11.499 19.414 1.00 57.59 583 TYR A C 1
ATOM 4855 O O . TYR A 1 583 ? -14.250 11.477 20.128 1.00 57.59 583 TYR A O 1
ATOM 4863 N N . ARG A 1 584 ? -15.605 12.503 18.596 1.00 58.66 584 ARG A N 1
ATOM 4864 C CA . ARG A 1 584 ? -14.957 13.800 18.485 1.00 58.66 584 ARG A CA 1
ATOM 4865 C C . ARG A 1 584 ? -15.954 14.926 18.185 1.00 58.66 584 ARG A C 1
ATOM 4867 O O . ARG A 1 584 ? -16.805 14.745 17.317 1.00 58.66 584 ARG A O 1
ATOM 4874 N N . PRO A 1 585 ? -15.783 16.111 18.795 1.00 53.41 585 PRO A N 1
ATOM 4875 C CA . PRO A 1 585 ? -16.446 17.318 18.318 1.00 53.41 585 PRO A CA 1
ATOM 4876 C C . PRO A 1 585 ? -15.933 17.762 16.952 1.00 53.41 585 PRO A C 1
ATOM 4878 O O . PRO A 1 585 ? -14.761 17.564 16.623 1.00 53.41 585 PRO A O 1
ATOM 4881 N N . THR A 1 586 ? -16.801 18.440 16.205 1.00 57.97 586 THR A N 1
ATOM 4882 C CA . THR A 1 586 ? -16.437 19.215 15.017 1.00 57.97 586 THR A CA 1
ATOM 4883 C C . THR A 1 586 ? -15.342 20.214 15.378 1.00 57.97 586 THR A C 1
ATOM 4885 O O . THR A 1 586 ? -15.512 21.032 16.283 1.00 57.97 586 THR A O 1
ATOM 4888 N N . GLN A 1 587 ? -14.222 20.161 14.666 1.00 61.62 587 GLN A N 1
ATOM 4889 C CA . GLN A 1 587 ? -13.126 21.102 14.849 1.00 61.62 587 GLN A CA 1
ATOM 4890 C C . GLN A 1 587 ? -13.131 22.079 13.680 1.00 61.62 587 GLN A C 1
ATOM 4892 O O . GLN A 1 587 ? -12.825 21.707 12.556 1.00 61.62 587 GLN A O 1
ATOM 4897 N N . THR A 1 588 ? -13.506 23.330 13.934 1.00 60.59 588 THR A N 1
ATOM 4898 C CA . THR A 1 588 ? -13.551 24.380 12.902 1.00 60.59 588 THR A CA 1
ATOM 4899 C C . THR A 1 588 ? -12.249 25.181 12.806 1.00 60.59 588 THR A C 1
ATOM 4901 O O . THR A 1 588 ? -12.087 25.950 11.864 1.00 60.59 588 THR A O 1
ATOM 4904 N N . ASN A 1 589 ? -11.324 24.993 13.757 1.00 62.03 589 ASN A N 1
ATOM 4905 C CA . ASN A 1 589 ? -10.011 25.638 13.806 1.00 62.03 589 ASN A CA 1
ATOM 4906 C C . ASN A 1 589 ? -8.963 24.699 14.439 1.00 62.03 589 ASN A C 1
ATOM 4908 O O . ASN A 1 589 ? -9.187 24.140 15.520 1.00 62.03 589 ASN A O 1
ATOM 4912 N N . ALA A 1 590 ? -7.788 24.579 13.821 1.00 59.91 590 ALA A N 1
ATOM 4913 C CA . ALA A 1 590 ? -6.617 23.885 14.352 1.00 59.91 590 ALA A CA 1
ATOM 4914 C C . ALA A 1 590 ? -6.201 24.302 15.762 1.00 59.91 590 ALA A C 1
ATOM 4916 O O . ALA A 1 590 ? -5.802 23.459 16.552 1.00 59.91 590 ALA A O 1
ATOM 4917 N N . ALA A 1 591 ? -6.315 25.586 16.111 1.00 56.59 591 ALA A N 1
ATOM 4918 C CA . ALA A 1 591 ? -5.901 26.073 17.428 1.00 56.59 591 ALA A CA 1
ATOM 4919 C C . ALA A 1 591 ? -6.757 25.480 18.564 1.00 56.59 591 ALA A C 1
ATOM 4921 O O . ALA A 1 591 ? -6.283 25.298 19.681 1.00 56.59 591 ALA A O 1
ATOM 4922 N N . SER A 1 592 ? -8.014 25.129 18.264 1.00 52.53 592 SER A N 1
ATOM 4923 C CA . SER A 1 592 ? -8.906 24.379 19.168 1.00 52.53 592 SER A CA 1
ATOM 4924 C C . SER A 1 592 ? -8.702 22.861 19.091 1.00 52.53 592 SER A C 1
ATOM 4926 O O . SER A 1 592 ? -9.278 22.081 19.854 1.00 52.53 592 SER A O 1
ATOM 4928 N N . SER A 1 593 ? -7.863 22.430 18.156 1.00 51.75 593 SER A N 1
ATOM 4929 C CA . SER A 1 593 ? -7.593 21.044 17.847 1.00 51.75 593 SER A CA 1
ATOM 4930 C C . SER A 1 593 ? -6.307 20.636 18.545 1.00 51.75 593 SER A C 1
ATOM 4932 O O . SER A 1 593 ? -5.217 20.682 17.993 1.00 51.75 593 SER A O 1
ATOM 4934 N N . TYR A 1 594 ? -6.434 20.201 19.794 1.00 50.28 594 TYR A N 1
ATOM 4935 C CA . TYR A 1 594 ? -5.365 19.489 20.487 1.00 50.28 594 TYR A CA 1
ATOM 4936 C C . TYR A 1 594 ? -5.026 18.227 19.673 1.00 50.28 594 TYR A C 1
ATOM 4938 O O . TYR A 1 594 ? -5.685 17.201 19.825 1.00 50.28 594 TYR A O 1
ATOM 4946 N N . LEU A 1 595 ? -4.082 18.290 18.741 1.00 51.09 595 LEU A N 1
ATOM 4947 C CA . LEU A 1 595 ? -3.839 17.234 17.758 1.00 51.09 595 LEU A CA 1
ATOM 4948 C C . LEU A 1 595 ? -2.581 16.472 18.153 1.00 51.09 595 LEU A C 1
ATOM 4950 O O . LEU A 1 595 ? -1.458 16.887 17.893 1.00 51.09 595 LEU A O 1
ATOM 4954 N N . ARG A 1 596 ? -2.777 15.327 18.811 1.00 54.31 596 ARG A N 1
ATOM 4955 C CA . ARG A 1 596 ? -1.695 14.386 19.118 1.00 54.31 596 ARG A CA 1
ATOM 4956 C C . ARG A 1 596 ? -2.044 13.008 18.566 1.00 54.31 596 ARG A C 1
ATOM 4958 O O . ARG A 1 596 ? -2.908 12.311 19.095 1.00 54.31 596 ARG A O 1
ATOM 4965 N N . SER A 1 597 ? -1.458 12.766 17.394 1.00 50.81 597 SER A N 1
ATOM 4966 C CA . SER A 1 597 ? -0.931 11.557 16.736 1.00 50.81 597 SER A CA 1
ATOM 4967 C C . SER A 1 597 ? -1.489 10.135 16.985 1.00 50.81 597 SER A C 1
ATOM 4969 O O . SER A 1 597 ? -1.133 9.219 16.239 1.00 50.81 597 SER A O 1
ATOM 4971 N N . ASN A 1 598 ? -2.405 9.896 17.924 1.00 54.38 598 ASN A N 1
ATOM 4972 C CA . ASN A 1 598 ? -3.069 8.599 18.066 1.00 54.38 598 ASN A CA 1
ATOM 4973 C C . ASN A 1 598 ? -4.117 8.410 16.957 1.00 54.38 598 ASN A C 1
ATOM 4975 O O . ASN A 1 598 ? -5.130 9.105 16.907 1.00 54.38 598 ASN A O 1
ATOM 4979 N N . ASN A 1 599 ? -3.841 7.467 16.052 1.00 63.91 599 ASN A N 1
ATOM 4980 C CA . ASN A 1 599 ? -4.716 7.105 14.941 1.00 63.91 599 ASN A CA 1
ATOM 4981 C C . ASN A 1 599 ? -5.856 6.218 15.466 1.00 63.91 599 ASN A C 1
ATOM 4983 O O . ASN A 1 599 ? -5.648 5.056 15.805 1.00 63.91 599 ASN A O 1
ATOM 4987 N N . VAL A 1 600 ? -7.060 6.781 15.558 1.00 67.12 600 VAL A N 1
ATOM 4988 C CA . VAL A 1 600 ? -8.271 6.052 15.967 1.00 67.12 600 VAL A CA 1
ATOM 4989 C C . VAL A 1 600 ? -8.562 4.888 15.021 1.00 67.12 600 VAL A C 1
ATOM 4991 O O . VAL A 1 600 ? -8.918 3.809 15.489 1.00 67.12 600 VAL A O 1
ATOM 4994 N N . GLY A 1 601 ? -8.333 5.064 13.717 1.00 73.19 601 GLY A N 1
ATOM 4995 C CA . GLY A 1 601 ? -8.463 4.003 12.722 1.00 73.19 601 GLY A CA 1
ATOM 4996 C C . GLY A 1 601 ? -7.553 2.808 13.000 1.00 73.19 601 GLY A C 1
ATOM 4997 O O . GLY A 1 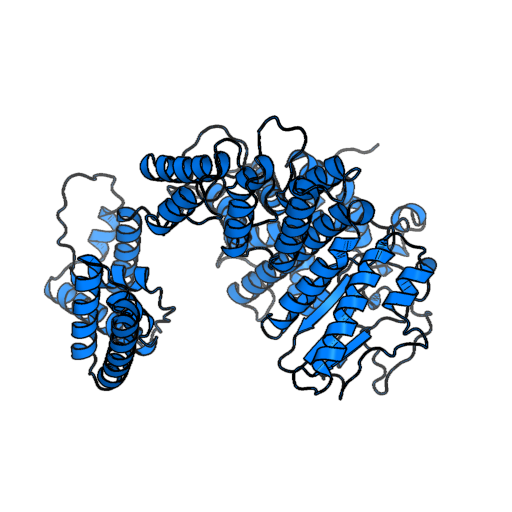601 ? -8.008 1.671 12.914 1.00 73.19 601 GLY A O 1
ATOM 4998 N N . TYR A 1 602 ? -6.314 3.046 13.446 1.00 78.62 602 TYR A N 1
ATOM 4999 C CA . TYR A 1 602 ? -5.387 1.982 13.862 1.00 78.62 602 TYR A CA 1
ATOM 5000 C C . TYR A 1 602 ? -5.978 1.139 15.007 1.00 78.62 602 TYR A C 1
ATOM 5002 O O . TYR A 1 602 ? -5.998 -0.091 14.941 1.00 78.62 602 TYR A O 1
ATOM 5010 N N . ARG A 1 603 ? -6.554 1.789 16.026 1.00 78.19 603 ARG A N 1
ATOM 5011 C CA . ARG A 1 603 ? -7.237 1.090 17.125 1.00 78.19 603 ARG A CA 1
ATOM 5012 C C . ARG A 1 603 ? -8.482 0.340 16.657 1.00 78.19 603 ARG A C 1
ATOM 5014 O O . ARG A 1 603 ? -8.662 -0.809 17.044 1.00 78.19 603 ARG A O 1
ATOM 5021 N N . ILE A 1 604 ? -9.322 0.963 15.828 1.00 78.12 604 ILE A N 1
ATOM 5022 C CA . ILE A 1 604 ? -10.556 0.345 15.319 1.00 78.12 604 ILE A CA 1
ATOM 5023 C C . ILE A 1 604 ? -10.239 -0.929 14.525 1.00 78.12 604 ILE A C 1
ATOM 5025 O O . ILE A 1 604 ? -10.893 -1.948 14.732 1.00 78.12 604 ILE A O 1
ATOM 5029 N N . ARG A 1 605 ? -9.223 -0.899 13.653 1.00 84.81 605 ARG A N 1
ATOM 5030 C CA . ARG A 1 605 ? -8.855 -2.049 12.810 1.00 84.81 605 ARG A CA 1
ATOM 5031 C C . ARG A 1 605 ? -8.268 -3.211 13.605 1.00 84.81 605 ARG A C 1
ATOM 5033 O O . ARG A 1 605 ? -8.596 -4.367 13.335 1.00 84.81 605 ARG A O 1
ATOM 5040 N N . LEU A 1 606 ? -7.440 -2.929 14.610 1.00 83.88 606 LEU A N 1
ATOM 5041 C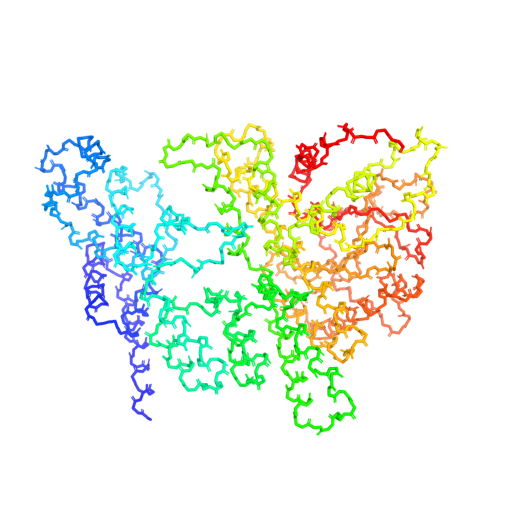 CA . LEU A 1 606 ? -6.913 -3.976 15.487 1.00 83.88 606 LEU A CA 1
ATOM 5042 C C . LEU A 1 606 ? -7.968 -4.503 16.471 1.00 83.88 606 LEU A C 1
ATOM 5044 O O . LEU A 1 606 ? -7.998 -5.704 16.769 1.00 83.88 606 LEU A O 1
ATOM 5048 N N . GLY A 1 607 ? -8.857 -3.626 16.932 1.00 82.62 607 GLY A N 1
ATOM 5049 C CA . GLY A 1 607 ? -9.699 -3.833 18.103 1.00 82.62 607 GLY A CA 1
ATOM 5050 C C . GLY A 1 607 ? -8.939 -3.537 19.399 1.00 82.62 607 GLY A C 1
ATOM 5051 O O . GLY A 1 607 ? -7.716 -3.660 19.471 1.00 82.62 607 GLY A O 1
ATOM 5052 N N . ASP A 1 608 ? -9.677 -3.170 20.445 1.00 80.25 608 ASP A N 1
ATOM 5053 C CA . ASP A 1 608 ? -9.128 -2.643 21.702 1.00 80.25 608 ASP A CA 1
ATOM 5054 C C . ASP A 1 608 ? -8.103 -3.557 22.377 1.00 80.25 608 ASP A C 1
ATOM 5056 O O . ASP A 1 608 ? -7.071 -3.090 22.857 1.00 80.25 608 ASP A O 1
ATOM 5060 N N . VAL A 1 609 ? -8.368 -4.864 22.388 1.00 85.56 609 VAL A N 1
ATOM 5061 C CA . VAL A 1 609 ? -7.506 -5.861 23.036 1.00 85.56 609 VAL A CA 1
ATOM 5062 C C . VAL A 1 609 ? -6.133 -5.931 22.361 1.00 85.56 609 VAL A C 1
ATOM 5064 O O . VAL A 1 609 ? -5.107 -5.842 23.034 1.00 85.56 609 VAL A O 1
ATOM 5067 N N . ILE A 1 610 ? -6.106 -6.043 21.029 1.00 87.50 610 ILE A N 1
ATOM 5068 C CA . ILE A 1 610 ? -4.854 -6.143 20.266 1.00 87.50 610 ILE A CA 1
ATOM 5069 C C . ILE A 1 610 ? -4.154 -4.786 20.238 1.00 87.50 610 ILE A C 1
ATOM 5071 O O . ILE A 1 610 ? -2.946 -4.734 20.423 1.00 87.50 610 ILE A O 1
ATOM 5075 N N . TYR A 1 611 ? -4.889 -3.683 20.086 1.00 86.12 611 TYR A N 1
ATOM 5076 C CA . TYR A 1 611 ? -4.307 -2.341 20.110 1.00 86.12 611 TYR A CA 1
ATOM 5077 C C . TYR A 1 611 ? -3.578 -2.042 21.428 1.00 86.12 611 TYR A C 1
ATOM 5079 O O . TYR A 1 611 ? -2.435 -1.587 21.406 1.00 86.12 611 TYR A O 1
ATOM 5087 N N . THR A 1 612 ? -4.201 -2.331 22.575 1.00 83.00 612 THR A N 1
ATOM 5088 C CA . THR A 1 612 ? -3.564 -2.147 23.890 1.00 83.00 612 THR A CA 1
ATOM 5089 C C . THR A 1 612 ? -2.328 -3.031 24.036 1.00 83.00 612 THR A C 1
ATOM 5091 O O . THR A 1 612 ? -1.300 -2.583 24.538 1.00 83.00 612 THR A O 1
ATOM 5094 N N . TRP A 1 613 ? -2.395 -4.273 23.555 1.00 87.50 613 TRP A N 1
ATOM 5095 C CA . TRP A 1 613 ? -1.235 -5.158 23.549 1.00 87.50 613 TRP A CA 1
ATOM 5096 C C . TRP A 1 613 ? -0.096 -4.610 22.684 1.00 87.50 613 TRP A C 1
ATOM 5098 O O . TRP A 1 613 ? 1.036 -4.558 23.155 1.00 87.50 613 TRP A O 1
ATOM 5108 N N . VAL A 1 614 ? -0.389 -4.128 21.472 1.00 86.94 614 VAL A N 1
ATOM 5109 C CA . VAL A 1 614 ? 0.606 -3.506 20.586 1.00 86.94 614 VAL A CA 1
ATOM 5110 C C . VAL A 1 614 ? 1.252 -2.309 21.265 1.00 86.94 614 VAL A C 1
ATOM 5112 O O . VAL A 1 614 ? 2.473 -2.224 21.286 1.00 86.94 614 VAL A O 1
ATOM 5115 N N . LYS A 1 615 ? 0.462 -1.435 21.900 1.00 82.69 615 LYS A N 1
ATOM 5116 C CA . LYS A 1 615 ? 0.988 -0.310 22.682 1.00 82.69 615 LYS A CA 1
ATOM 5117 C C . LYS A 1 615 ? 1.970 -0.751 23.762 1.00 82.69 615 LYS A C 1
ATOM 5119 O O . LYS A 1 615 ? 3.017 -0.133 23.913 1.00 82.69 615 LYS A O 1
ATOM 5124 N N . ASN A 1 616 ? 1.675 -1.841 24.462 1.00 83.44 616 ASN A N 1
ATOM 5125 C CA . ASN A 1 616 ? 2.587 -2.390 25.462 1.00 83.44 616 ASN A CA 1
ATOM 5126 C C . ASN A 1 616 ? 3.874 -2.958 24.848 1.00 83.44 616 ASN A C 1
ATOM 5128 O O . ASN A 1 616 ? 4.916 -2.889 25.492 1.00 83.44 616 ASN A O 1
ATOM 5132 N N . GLN A 1 617 ? 3.824 -3.509 23.630 1.00 85.12 617 GLN A N 1
ATOM 5133 C CA . GLN A 1 617 ? 5.029 -3.961 22.928 1.00 85.12 617 GLN A CA 1
ATOM 5134 C C . GLN A 1 617 ? 5.842 -2.794 22.353 1.00 85.12 617 GLN A C 1
ATOM 5136 O O . GLN A 1 617 ? 7.064 -2.855 22.403 1.00 85.12 617 GLN A O 1
ATOM 5141 N N . GLU A 1 618 ? 5.199 -1.714 21.879 1.00 85.38 618 GLU A N 1
ATOM 5142 C CA . GLU A 1 618 ? 5.896 -0.499 21.420 1.00 85.38 618 GLU A CA 1
ATOM 5143 C C . GLU A 1 618 ? 6.854 0.012 22.511 1.00 85.38 618 GLU A C 1
ATOM 5145 O O . GLU A 1 618 ? 8.007 0.302 22.216 1.00 85.38 618 GLU A O 1
ATOM 5150 N N . TYR A 1 619 ? 6.426 0.030 23.783 1.00 77.75 619 TYR A N 1
ATOM 5151 C CA . TYR A 1 619 ? 7.262 0.463 24.915 1.00 77.75 619 TYR A CA 1
ATOM 5152 C C . TYR A 1 619 ? 8.499 -0.403 25.183 1.00 77.75 619 TYR A C 1
ATOM 5154 O O . TYR A 1 619 ? 9.380 0.035 25.916 1.00 77.75 619 TYR A O 1
ATOM 5162 N N . LYS A 1 620 ? 8.571 -1.615 24.624 1.00 82.62 620 LYS A N 1
ATOM 5163 C CA . LYS A 1 620 ? 9.724 -2.512 24.776 1.00 82.62 620 LYS A CA 1
ATOM 5164 C C . LYS A 1 620 ? 10.752 -2.362 23.656 1.00 82.62 620 LYS A C 1
ATOM 5166 O O . LYS A 1 620 ? 11.796 -3.001 23.727 1.00 82.62 620 LYS A O 1
ATOM 5171 N N . SER A 1 621 ? 10.452 -1.563 22.630 1.00 85.88 621 SER A N 1
ATOM 5172 C CA . SER A 1 621 ? 11.369 -1.321 21.517 1.00 85.88 621 SER A CA 1
ATOM 5173 C C . SER A 1 621 ? 12.687 -0.730 22.016 1.00 85.88 621 SER A C 1
ATOM 5175 O O . SER A 1 621 ? 12.698 0.182 22.851 1.00 85.88 621 SER A O 1
ATOM 5177 N N . PHE A 1 622 ? 13.800 -1.199 21.448 1.00 79.88 622 PHE A N 1
ATOM 5178 C CA . PHE A 1 622 ? 15.143 -0.701 21.765 1.00 79.88 622 PHE A CA 1
ATOM 5179 C C . PHE A 1 622 ? 15.276 0.810 21.533 1.00 79.88 622 PHE A C 1
ATOM 5181 O O . PHE A 1 622 ? 16.061 1.484 22.204 1.00 79.88 622 PHE A O 1
ATOM 5188 N N . VAL A 1 623 ? 14.464 1.363 20.623 1.00 82.31 623 VAL A N 1
ATOM 5189 C CA . VAL A 1 623 ? 14.466 2.790 20.299 1.00 82.31 623 VAL A CA 1
ATOM 5190 C C . VAL A 1 623 ? 14.190 3.627 21.550 1.00 82.31 623 VAL A C 1
ATOM 5192 O O . VAL A 1 623 ? 14.760 4.708 21.683 1.00 82.31 623 VAL A O 1
ATOM 5195 N N . PHE A 1 624 ? 13.394 3.115 22.498 1.00 78.56 624 PHE A N 1
ATOM 5196 C CA . PHE A 1 624 ? 13.093 3.781 23.768 1.00 78.56 624 PHE A CA 1
ATOM 5197 C C . PHE A 1 624 ? 14.116 3.508 24.881 1.00 78.56 624 PHE A C 1
ATOM 5199 O O . PHE A 1 624 ? 14.213 4.315 25.798 1.00 78.56 624 PHE A O 1
ATOM 5206 N N . ASN A 1 625 ? 14.912 2.438 24.798 1.00 65.94 625 ASN A N 1
ATOM 5207 C CA . ASN A 1 625 ? 15.887 2.074 25.837 1.00 65.94 625 ASN A CA 1
ATOM 5208 C C . ASN A 1 625 ? 17.174 2.914 25.784 1.00 65.94 625 ASN A C 1
ATOM 5210 O O . ASN A 1 625 ? 17.871 3.043 26.788 1.00 65.94 625 ASN A O 1
ATOM 5214 N N . LYS A 1 626 ? 17.469 3.560 24.647 1.00 55.72 626 LYS A N 1
ATOM 5215 C CA . LYS A 1 626 ? 18.652 4.427 24.465 1.00 55.72 626 LYS A CA 1
ATOM 5216 C C . LYS A 1 626 ? 18.608 5.756 25.241 1.00 55.72 626 LYS A C 1
ATOM 5218 O O . LYS A 1 626 ? 19.489 6.594 25.069 1.00 55.72 626 LYS A O 1
ATOM 5223 N N . THR A 1 627 ? 17.633 5.977 26.126 1.00 44.00 627 THR A N 1
ATOM 5224 C CA . THR A 1 627 ? 17.521 7.197 26.954 1.00 44.00 627 THR A CA 1
ATOM 5225 C C . THR A 1 627 ? 18.392 7.209 28.215 1.00 44.00 627 THR A C 1
ATOM 5227 O O . THR A 1 627 ? 18.051 7.872 29.186 1.00 44.00 627 THR A O 1
ATOM 5230 N N . ASN A 1 628 ? 19.552 6.558 28.188 1.00 38.41 628 ASN A N 1
ATOM 5231 C CA . ASN A 1 628 ? 20.682 6.911 29.043 1.00 38.41 628 ASN A CA 1
ATOM 5232 C C . ASN A 1 628 ? 21.923 6.948 28.153 1.00 38.41 628 ASN A C 1
ATOM 5234 O O . ASN A 1 628 ? 22.450 5.893 27.859 1.00 38.41 628 ASN A O 1
ATOM 5238 N N . TYR A 1 629 ? 22.302 8.131 27.658 1.00 39.06 629 TYR A N 1
ATOM 5239 C CA . TYR A 1 629 ? 23.678 8.602 27.390 1.00 39.06 629 TYR A CA 1
ATOM 5240 C C . TYR A 1 629 ? 23.624 9.869 26.524 1.00 39.06 629 TYR A C 1
ATOM 5242 O O . TYR A 1 629 ? 23.820 9.852 25.312 1.00 39.06 629 TYR A O 1
ATOM 5250 N N . ASN A 1 630 ? 23.252 10.970 27.175 1.00 27.30 630 ASN A N 1
ATOM 5251 C CA . ASN A 1 630 ? 23.969 12.249 27.180 1.00 27.30 630 ASN A CA 1
ATOM 5252 C C . ASN A 1 630 ? 23.029 13.303 27.759 1.00 27.30 630 ASN A C 1
ATOM 5254 O O . ASN A 1 630 ? 22.268 13.971 27.064 1.00 27.30 630 ASN A O 1
ATOM 5258 N N . SER A 1 631 ? 23.108 13.427 29.080 1.00 34.75 631 SER A N 1
ATOM 5259 C CA . SER A 1 631 ? 23.049 14.727 29.728 1.00 34.75 631 SER A CA 1
ATOM 5260 C C . SER A 1 631 ? 23.901 15.723 28.938 1.00 34.75 631 SER A C 1
ATOM 5262 O O . SER A 1 631 ? 25.114 15.542 28.893 1.00 34.75 631 SER A O 1
ATOM 5264 N N . HIS A 1 632 ? 23.267 16.718 28.318 1.00 29.47 632 HIS A N 1
ATOM 5265 C CA . HIS A 1 632 ? 23.685 18.122 28.316 1.00 29.47 632 HIS A CA 1
ATOM 5266 C C . HIS A 1 632 ? 22.529 19.012 27.864 1.00 29.47 632 HIS A C 1
ATOM 5268 O O . HIS A 1 632 ? 21.913 18.708 26.817 1.00 29.47 632 HIS A O 1
#

InterPro domains:
  IPR002110 Ankyrin repeat [PF12796] (171-242)
  IPR002110 Ankyrin repeat [PS50088] (212-244)
  IPR002110 Ankyrin repeat [SM00248] (176-207)
  IPR002110 Ankyrin repeat [SM00248] (212-241)
  IPR036770 Ankyrin repeat-containing domain superfamily [G3DSA:1.25.40.20] (113-327)
  IPR036770 Ankyrin repeat-containing domain superfamily [SSF48403] (154-272)